Protein AF-A0A954N1U7-F1 (afdb_monomer)

Radius of gyration: 34.64 Å; Cα contacts (8 Å, |Δi|>4): 583; chains: 1; bounding box: 92×88×77 Å

Mean predicted aligned error: 16.86 Å

Sequence (472 aa):
MQDNFRPEGMMVILGSLFLAGLFMSSDTISRGIAFNILRLPRQFFEPVPPTKTKQAAPVKLNPIVFTTDTAEAPPPPPAPKPAKKKISFFSVGFRAEPDETDDLESEAVAVTETFHADSPVEYAPRPVRINPPRTSRPSPQPVDDDSDDDYGDDYEERPLPTPDLLDEAEEFPYELLAEKAKVAAATLERTFKEFGLNIRVVEIDTGPVITQFELELEAGLRLSKVSALADDLAIALRVPSVRVVAPIPGKNTVGVEVPNDKQVMVRLRELIESCGEDAASKRIPIFLGKDVTGRPLVVDLTKMPHLLIAGRTGTGKSVCLNTLILSILMTRTPEQVKMLMVDPKMVELSPYTKIPHLMNPVITDMKKAEAVLAWAVDKMEERYDLLAQVGVRHLDSYNKLGKDKVLDKLGIDPDSEEAEGVPERMPYIVIIADEMADLMMTAGKDVEQHIIRLAQKSRAVGIHLILATQKP

Foldseek 3Di:
DPPPDDVVVVCVVVVVVVLVVLCPDPDPVSVVVSVVVVPPDPPPDDDDDDDDDDDDDDDDDDDDDDDDDDDDDDDDDDDDDDDDDDDDDDDDDDDDDDDDDDDDDDDDDDDDDDDDPDDPPPDDDDDAAEDEQPLADDPDDPPPDPDPDDDDPPDDDPDFDDLVVWDDFDDDPRVVQVVLVVVLQVLVQVQCVVVVWHKHFRYWAAAQWKIKTKIDGDPPDDPVVVQVCFVVSCVSSVHPTKDWAPPDPPDNIIIIITTDPHHTDFILSSLCVNCVVVLQPALQWAFQTADNNRYTDIDHCLVVQEAEAEAAPPPCSLVSLVRSVVSCSNHHDLQAEAEAAEDLPCPRCVVVQPPSRYPDGHHNDLVVVLVVLVVLLVVLVVLVVLCVQLVHQALVVQLVCFLVSSCVSNVHDCPDPVSVVDDRHDHAYEYEYAAVVVSCVPVNPSSVVSCVSCVVRRSRSRYGYYHYHNPD

pLDDT: mean 76.94, std 24.03, range [23.88, 98.5]

Nearest PDB structures (foldseek):
  2iuu-assembly1_D  TM=8.848E-01  e=2.790E-33  Pseudomonas aeruginosa
  2ius-assembly2_B  TM=9.150E-01  e=4.823E-32  Escherichia coli
  2ius-assembly4_D  TM=9.158E-01  e=3.822E-32  Escherichia coli
  6t8o-assembly1_C  TM=9.345E-01  e=1.223E-31  Pseudomonas aeruginosa PAO1
  6t8o-assembly1_F  TM=9.393E-01  e=2.458E-31  Pseudomonas aeruginosa PAO1

Structure (mmCIF, N/CA/C/O backbone):
data_AF-A0A954N1U7-F1
#
_entry.id   AF-A0A954N1U7-F1
#
loop_
_atom_site.group_PDB
_atom_site.id
_atom_site.type_symbol
_atom_site.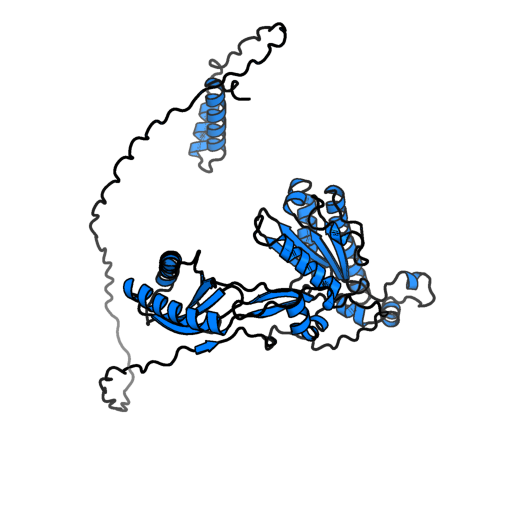label_atom_id
_atom_site.label_alt_id
_atom_site.label_comp_id
_atom_site.label_asym_id
_atom_site.label_entity_id
_atom_site.label_seq_id
_atom_site.pdbx_PDB_ins_code
_atom_site.Cartn_x
_atom_site.Cartn_y
_atom_site.Cartn_z
_atom_site.occupancy
_atom_site.B_iso_or_equiv
_atom_site.auth_seq_id
_atom_site.auth_comp_id
_atom_site.auth_asym_id
_atom_site.auth_atom_id
_atom_site.pdbx_PDB_model_num
ATOM 1 N N . MET A 1 1 ? 7.327 43.447 13.828 1.00 42.78 1 MET A N 1
ATOM 2 C CA . MET A 1 1 ? 6.793 43.596 12.453 1.00 42.78 1 MET A CA 1
ATOM 3 C C . MET A 1 1 ? 5.282 43.878 12.505 1.00 42.78 1 MET A C 1
ATOM 5 O O . MET A 1 1 ? 4.526 43.252 11.780 1.00 42.78 1 MET A O 1
ATOM 9 N N . GLN A 1 2 ? 4.830 44.785 13.387 1.00 40.09 2 GLN A N 1
ATOM 10 C CA . GLN A 1 2 ? 3.398 44.987 13.683 1.00 40.09 2 GLN A CA 1
ATOM 11 C C . GLN A 1 2 ? 2.927 46.456 13.657 1.00 40.09 2 GLN A C 1
ATOM 13 O O . GLN A 1 2 ? 1.744 46.692 13.850 1.00 40.09 2 GLN A O 1
ATOM 18 N N . ASP A 1 3 ? 3.781 47.427 13.304 1.00 44.53 3 ASP A N 1
ATOM 19 C CA . ASP A 1 3 ? 3.426 48.862 13.376 1.00 44.53 3 ASP A CA 1
ATOM 20 C C . ASP A 1 3 ? 3.103 49.543 12.030 1.00 44.53 3 ASP A C 1
ATOM 22 O O . ASP A 1 3 ? 3.052 50.767 11.955 1.00 44.53 3 ASP A O 1
ATOM 26 N N . ASN A 1 4 ? 2.858 48.793 10.947 1.00 47.88 4 ASN A N 1
ATOM 27 C CA . ASN A 1 4 ? 2.698 49.390 9.606 1.00 47.88 4 ASN A CA 1
ATOM 28 C C . ASN A 1 4 ? 1.291 49.347 8.985 1.00 47.88 4 ASN A C 1
ATOM 30 O O . ASN A 1 4 ? 1.139 49.771 7.841 1.00 47.88 4 ASN A O 1
ATOM 34 N N . PHE A 1 5 ? 0.246 48.916 9.694 1.00 53.59 5 PHE A N 1
ATOM 35 C CA . PHE A 1 5 ? -1.113 48.944 9.137 1.00 53.59 5 PHE A CA 1
ATOM 36 C C . PHE A 1 5 ? -1.902 50.157 9.626 1.00 53.59 5 PHE A C 1
ATOM 38 O O . PHE A 1 5 ? -2.632 50.107 10.612 1.00 53.59 5 PHE A O 1
ATOM 45 N N . ARG A 1 6 ? -1.763 51.274 8.901 1.00 69.44 6 ARG A N 1
ATOM 46 C CA . ARG A 1 6 ? -2.675 52.413 9.052 1.00 69.44 6 ARG A CA 1
ATOM 47 C C . ARG A 1 6 ? -4.091 51.998 8.611 1.00 69.44 6 ARG A C 1
ATOM 49 O O . ARG A 1 6 ? -4.214 51.298 7.603 1.00 69.44 6 ARG A O 1
ATOM 56 N N . PRO A 1 7 ? -5.156 52.446 9.302 1.00 66.56 7 PRO A N 1
ATOM 57 C CA . PRO A 1 7 ? -6.547 52.076 8.998 1.00 66.56 7 PRO A CA 1
ATOM 58 C C . PRO A 1 7 ? -6.963 52.409 7.554 1.00 66.56 7 PRO A C 1
ATOM 60 O O . PRO A 1 7 ? -7.779 51.711 6.957 1.00 66.56 7 PRO A O 1
ATOM 63 N N . GLU A 1 8 ? -6.327 53.417 6.959 1.00 64.19 8 GLU A N 1
ATOM 64 C CA . GLU A 1 8 ? -6.476 53.802 5.552 1.00 64.19 8 GLU A CA 1
ATOM 65 C C . GLU A 1 8 ? -6.072 52.669 4.589 1.00 64.19 8 GLU A C 1
ATOM 67 O O . GLU A 1 8 ? -6.782 52.392 3.626 1.00 64.19 8 GLU A O 1
ATOM 72 N N . GLY A 1 9 ? -4.982 51.947 4.876 1.00 61.75 9 GLY A N 1
ATOM 73 C CA . GLY A 1 9 ? -4.531 50.818 4.055 1.00 61.75 9 GLY A CA 1
ATOM 74 C C . GLY A 1 9 ? -5.469 49.613 4.143 1.00 61.75 9 GLY A C 1
ATOM 75 O O . GLY A 1 9 ? -5.695 48.925 3.149 1.00 61.75 9 GLY A O 1
ATOM 76 N N . MET A 1 10 ? -6.084 49.395 5.310 1.00 71.12 10 MET A N 1
ATOM 77 C CA . MET A 1 10 ? -7.053 48.313 5.502 1.00 71.12 10 MET A CA 1
ATOM 78 C C . MET A 1 10 ? -8.354 48.574 4.731 1.00 71.12 10 MET A C 1
ATOM 80 O O . MET A 1 10 ? -8.897 47.653 4.123 1.00 71.12 10 MET A O 1
ATOM 84 N N . MET A 1 11 ? -8.807 49.831 4.674 1.00 67.88 11 MET A N 1
ATOM 85 C CA . MET A 1 11 ? -9.957 50.241 3.857 1.00 67.88 11 MET A CA 1
ATOM 86 C C . MET A 1 11 ? -9.713 50.026 2.357 1.00 67.88 11 MET A C 1
ATOM 88 O O . MET A 1 11 ? -10.606 49.561 1.652 1.00 67.88 11 MET A O 1
ATOM 92 N N . VAL A 1 12 ? -8.499 50.297 1.865 1.00 72.19 12 VAL A N 1
ATOM 93 C CA . VAL A 1 12 ? -8.142 50.076 0.450 1.00 72.19 12 VAL A CA 1
ATOM 94 C C . VAL A 1 12 ? -8.098 48.583 0.105 1.00 72.19 12 VAL A C 1
ATOM 96 O O . VAL A 1 12 ? -8.568 48.174 -0.959 1.00 72.19 12 VAL A O 1
ATOM 99 N N . ILE A 1 13 ? -7.587 47.743 1.008 1.00 71.44 13 ILE A N 1
ATOM 100 C CA . ILE A 1 13 ? -7.529 46.290 0.791 1.00 71.44 13 ILE A CA 1
ATOM 101 C C . ILE A 1 13 ? -8.932 45.675 0.846 1.00 71.44 13 ILE A C 1
ATOM 103 O O . ILE A 1 13 ? -9.307 44.923 -0.050 1.00 71.44 13 ILE A O 1
ATOM 107 N N . LEU A 1 14 ? -9.750 46.041 1.837 1.00 74.62 14 LEU A N 1
ATOM 108 C CA . LEU A 1 14 ? -11.131 45.558 1.931 1.00 74.62 14 LEU A CA 1
ATOM 109 C C . LEU A 1 14 ? -11.986 46.048 0.756 1.00 74.62 14 LEU A C 1
ATOM 111 O O . LEU A 1 14 ? -12.755 45.273 0.193 1.00 74.62 14 LEU A O 1
ATOM 115 N N . GLY A 1 15 ? -11.803 47.302 0.332 1.00 80.81 15 GLY A N 1
ATOM 116 C CA . GLY A 1 15 ? -12.479 47.857 -0.839 1.00 80.81 15 GLY A CA 1
ATOM 117 C C . GLY A 1 15 ? -12.090 47.152 -2.139 1.00 80.81 15 GLY A C 1
ATOM 118 O O . GLY A 1 15 ? -12.961 46.841 -2.950 1.00 80.81 15 GLY A O 1
ATOM 119 N N . SER A 1 16 ? -10.803 46.844 -2.329 1.00 74.00 16 SER A N 1
ATOM 120 C CA . SER A 1 16 ? -10.332 46.145 -3.534 1.00 74.00 16 SER A CA 1
ATOM 121 C C . SER A 1 16 ? -10.789 44.682 -3.581 1.00 74.00 16 SER A C 1
ATOM 123 O O . SER A 1 16 ? -11.225 44.224 -4.638 1.00 74.00 16 SER A O 1
ATOM 125 N N . LEU A 1 17 ? -10.812 43.979 -2.442 1.00 74.75 17 LEU A N 1
ATOM 126 C CA . LEU A 1 17 ? -11.372 42.625 -2.340 1.00 74.75 17 LEU A CA 1
ATOM 127 C C . LEU A 1 17 ? -12.887 42.595 -2.589 1.00 74.75 17 LEU A C 1
ATOM 129 O O . LEU A 1 17 ? -13.377 41.711 -3.291 1.00 74.75 17 LEU A O 1
ATOM 133 N N . PHE A 1 18 ? -13.630 43.580 -2.078 1.00 77.25 18 PHE A N 1
ATOM 134 C CA . PHE A 1 18 ? -15.071 43.691 -2.320 1.00 77.25 18 PHE A CA 1
ATOM 135 C C . PHE A 1 18 ? -15.389 43.951 -3.801 1.00 77.25 18 PHE A C 1
ATOM 137 O O . PHE A 1 18 ? -16.282 43.319 -4.369 1.00 77.25 18 PHE A O 1
ATOM 144 N N . LEU A 1 19 ? -14.622 44.830 -4.458 1.00 74.25 19 LEU A N 1
ATOM 145 C CA . LEU A 1 19 ? -14.791 45.116 -5.885 1.00 74.25 19 LEU A CA 1
ATOM 146 C C . LEU A 1 19 ? -14.440 43.903 -6.763 1.00 74.25 19 LEU A C 1
ATOM 148 O O . LEU A 1 19 ? -15.140 43.628 -7.739 1.00 74.25 19 LEU A O 1
ATOM 152 N N . ALA A 1 20 ? -13.392 43.156 -6.397 1.00 73.62 20 ALA A N 1
ATOM 153 C CA . ALA A 1 20 ? -13.026 41.906 -7.060 1.00 73.62 20 ALA A CA 1
ATOM 154 C C . ALA A 1 20 ? -14.134 40.849 -6.914 1.00 73.62 20 ALA A C 1
ATOM 156 O O . ALA A 1 20 ? -14.509 40.215 -7.900 1.00 73.62 20 ALA A O 1
ATOM 157 N N . GLY A 1 21 ? -14.733 40.729 -5.723 1.00 72.81 21 GLY A N 1
ATOM 158 C CA . GLY A 1 21 ? -15.881 39.852 -5.479 1.00 72.81 21 GLY A CA 1
ATOM 159 C C . GLY A 1 21 ? -17.100 40.200 -6.341 1.00 72.81 21 GLY A C 1
ATOM 160 O O . GLY A 1 21 ? -17.715 39.313 -6.929 1.00 72.81 21 GLY A O 1
ATOM 161 N N . LEU A 1 22 ? -17.410 41.491 -6.503 1.00 73.56 22 LEU A N 1
ATOM 162 C CA . LEU A 1 22 ? -18.495 41.944 -7.383 1.00 73.56 22 LEU A CA 1
ATOM 163 C C . LEU A 1 22 ? -18.235 41.639 -8.868 1.00 73.56 22 LEU A C 1
ATOM 165 O O . LEU A 1 22 ? -19.181 41.347 -9.599 1.00 73.56 22 LEU A O 1
ATOM 169 N N . PHE A 1 23 ? -16.975 41.668 -9.314 1.00 68.62 23 PHE A N 1
ATOM 170 C CA . PHE A 1 23 ? -16.592 41.306 -10.685 1.00 68.62 23 PHE A CA 1
ATOM 171 C C . PHE A 1 23 ? -16.672 39.796 -10.951 1.00 68.62 23 PHE A C 1
ATOM 173 O O . PHE A 1 23 ? -17.050 39.376 -12.052 1.00 68.62 23 PHE A O 1
ATOM 180 N N . MET A 1 24 ? -16.325 38.989 -9.944 1.00 68.50 24 MET A N 1
ATOM 181 C CA . MET A 1 24 ? -16.361 37.526 -10.022 1.00 68.50 24 MET A CA 1
ATOM 182 C C . MET A 1 24 ? -17.758 36.934 -9.786 1.00 68.50 24 MET A C 1
ATOM 184 O O . MET A 1 24 ? -17.971 35.768 -10.110 1.00 68.50 24 MET A O 1
ATOM 188 N N . SER A 1 25 ? -18.718 37.721 -9.291 1.00 73.06 25 SER A N 1
ATOM 189 C CA . SER A 1 25 ? -20.122 37.306 -9.189 1.00 73.06 25 SER A CA 1
ATOM 190 C C . SER A 1 25 ? -20.699 36.965 -10.572 1.00 73.06 25 SER A C 1
ATOM 192 O O . SER A 1 25 ? -20.502 37.700 -11.546 1.00 73.06 25 SER A O 1
ATOM 194 N N . SER A 1 26 ? -21.409 35.836 -10.659 1.00 58.81 26 SER A N 1
ATOM 195 C CA . SER A 1 26 ? -22.050 35.340 -11.885 1.00 58.81 26 SER A CA 1
ATOM 196 C C . SER A 1 26 ? -23.304 36.128 -12.272 1.00 58.81 26 SER A C 1
ATOM 198 O O . SER A 1 26 ? -23.798 35.979 -13.389 1.00 58.81 26 SER A O 1
ATOM 200 N N . ASP A 1 27 ? -23.799 36.980 -11.373 1.00 74.56 27 ASP A N 1
ATOM 201 C CA . ASP A 1 27 ? -25.040 37.719 -11.552 1.00 74.56 27 ASP A CA 1
ATOM 202 C C . ASP A 1 27 ? -24.815 39.054 -12.291 1.00 74.56 27 ASP A C 1
ATOM 204 O O . ASP A 1 27 ? -23.957 39.874 -11.938 1.00 74.56 27 ASP A O 1
ATOM 208 N N . THR A 1 28 ? -25.605 39.297 -13.339 1.00 64.69 28 THR A N 1
ATOM 209 C CA . THR A 1 28 ? -25.502 40.474 -14.224 1.00 64.69 28 THR A CA 1
ATOM 210 C C . THR A 1 28 ? -25.673 41.806 -13.490 1.00 64.69 28 THR A C 1
ATOM 212 O O . THR A 1 28 ? -25.085 42.814 -13.890 1.00 64.69 28 THR A O 1
ATOM 215 N N . ILE A 1 29 ? -26.423 41.813 -12.386 1.00 70.44 29 ILE A N 1
ATOM 216 C CA . ILE A 1 29 ? -26.680 43.012 -11.578 1.00 70.44 29 ILE A CA 1
ATOM 217 C C . ILE A 1 29 ? -25.410 43.444 -10.826 1.00 70.44 29 ILE A C 1
ATOM 219 O O . ILE A 1 29 ? -25.063 44.627 -10.820 1.00 70.44 29 ILE A O 1
ATOM 223 N N . SER A 1 30 ? -24.666 42.493 -10.250 1.00 69.31 30 SER A N 1
ATOM 224 C CA . SER A 1 30 ? -23.430 42.762 -9.500 1.00 69.31 30 SER A CA 1
ATOM 225 C C . SER A 1 30 ? -22.343 43.384 -10.383 1.00 69.31 30 SER A C 1
ATOM 227 O O . SER A 1 30 ? -21.678 44.340 -9.977 1.00 69.31 30 SER A O 1
ATOM 229 N N . ARG A 1 31 ? -22.220 42.908 -11.629 1.00 65.75 31 ARG A N 1
ATOM 230 C CA . ARG A 1 31 ? -21.286 43.464 -12.622 1.00 65.75 31 ARG A CA 1
ATOM 231 C C . ARG A 1 31 ? -21.663 44.881 -13.054 1.00 65.75 31 ARG A C 1
ATOM 233 O O . ARG A 1 31 ? -20.780 45.721 -13.224 1.00 65.75 31 ARG A O 1
ATOM 240 N N . GLY A 1 32 ? -22.961 45.174 -13.169 1.00 68.56 32 GLY A N 1
ATOM 241 C CA . GLY A 1 32 ? -23.455 46.524 -13.456 1.00 68.56 32 GLY A CA 1
ATOM 242 C C . GLY A 1 32 ? -23.098 47.536 -12.360 1.00 68.56 32 GLY A C 1
ATOM 243 O O . GLY A 1 32 ? -22.687 48.658 -12.658 1.00 68.56 32 GLY A O 1
ATOM 244 N N . ILE A 1 33 ? -23.175 47.126 -11.090 1.00 70.75 33 ILE A N 1
ATOM 245 C CA . ILE A 1 33 ? -22.781 47.961 -9.944 1.00 70.75 33 ILE A CA 1
ATOM 246 C C . ILE A 1 33 ? -21.270 48.231 -9.962 1.00 70.75 33 ILE A C 1
ATOM 248 O O . ILE A 1 33 ? -20.855 49.382 -9.814 1.00 70.75 33 ILE A O 1
ATOM 252 N N . ALA A 1 34 ? -20.447 47.209 -10.220 1.00 67.56 34 ALA A N 1
ATOM 253 C CA . ALA A 1 34 ? -18.994 47.365 -10.315 1.00 67.56 34 ALA A CA 1
ATOM 254 C C . ALA A 1 34 ? -18.580 48.366 -11.413 1.00 67.56 34 ALA A C 1
ATOM 256 O O . ALA A 1 34 ? -17.700 49.202 -11.199 1.00 67.56 34 ALA A O 1
ATOM 257 N N . PHE A 1 35 ? -19.258 48.338 -12.565 1.00 68.38 35 PHE A N 1
ATOM 258 C CA . PHE A 1 35 ? -18.975 49.244 -13.682 1.00 68.38 35 PHE A CA 1
ATOM 259 C C . PHE A 1 35 ? -19.352 50.705 -13.385 1.00 68.38 35 PHE A C 1
ATOM 261 O O . PHE A 1 35 ? -18.657 51.626 -13.816 1.00 68.38 35 PHE A O 1
ATOM 268 N N . ASN A 1 36 ? -20.425 50.929 -12.619 1.00 66.50 36 ASN A N 1
ATOM 269 C CA . ASN A 1 36 ? -20.844 52.270 -12.207 1.00 66.50 36 ASN A CA 1
ATOM 270 C C . ASN A 1 36 ? -19.916 52.878 -11.145 1.00 66.50 36 ASN A C 1
ATOM 272 O O . ASN A 1 36 ? -19.641 54.075 -11.203 1.00 66.50 36 ASN A O 1
ATOM 276 N N . ILE A 1 37 ? -19.374 52.066 -10.230 1.00 68.00 37 ILE A N 1
ATOM 277 C CA . ILE A 1 37 ? -18.396 52.527 -9.228 1.00 68.00 37 ILE A CA 1
ATOM 278 C C . ILE A 1 37 ? -17.095 52.983 -9.908 1.00 68.00 37 ILE A C 1
ATOM 280 O O . ILE A 1 37 ? -16.531 54.008 -9.531 1.00 68.00 37 ILE A O 1
ATOM 28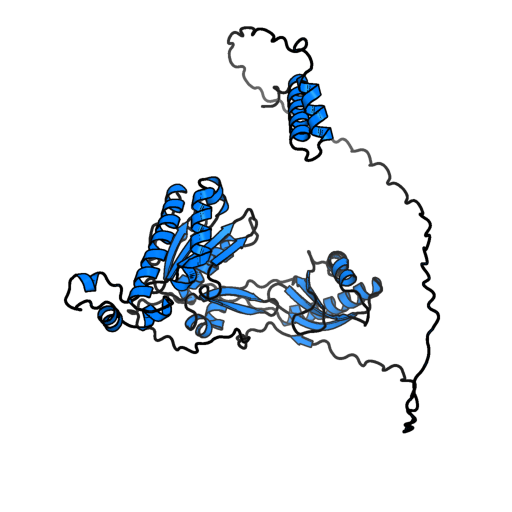4 N N . LEU A 1 38 ? -16.656 52.287 -10.964 1.00 63.94 38 LEU A N 1
ATOM 285 C CA . LEU A 1 38 ? -15.448 52.652 -11.716 1.00 63.94 38 LEU A CA 1
ATOM 286 C C . LEU A 1 38 ? -15.591 53.946 -12.541 1.00 63.94 38 LEU A C 1
ATOM 288 O O . LEU A 1 38 ? -14.591 54.506 -12.988 1.00 63.94 38 LEU A O 1
ATOM 292 N N . ARG A 1 39 ? -16.828 54.409 -12.770 1.00 60.25 39 ARG A N 1
ATOM 293 C CA . ARG A 1 39 ? -17.149 55.605 -13.565 1.00 60.25 39 ARG A CA 1
ATOM 294 C C . ARG A 1 39 ? -17.226 56.895 -12.747 1.00 60.25 39 ARG A C 1
ATOM 296 O O . ARG A 1 39 ? -17.443 57.957 -13.332 1.00 60.25 39 ARG A O 1
ATOM 303 N N . LEU A 1 40 ? -17.049 56.829 -11.427 1.00 53.34 40 LEU A N 1
ATOM 304 C CA . LEU A 1 40 ? -17.015 58.019 -10.580 1.00 53.34 40 LEU A CA 1
ATOM 305 C C . LEU A 1 40 ? -15.753 58.862 -10.877 1.00 53.34 40 LEU A C 1
ATOM 307 O O . LEU A 1 40 ? -14.659 58.310 -11.021 1.00 53.34 40 LEU A O 1
ATOM 311 N N . PRO A 1 41 ? -15.871 60.197 -11.001 1.00 44.69 41 PRO A N 1
ATOM 312 C CA . PRO A 1 41 ? -14.756 61.060 -11.384 1.00 44.69 41 PRO A CA 1
ATOM 313 C C . PRO A 1 41 ? -13.629 61.068 -10.334 1.00 44.69 41 PRO A C 1
ATOM 315 O O . PRO A 1 41 ? -13.873 61.090 -9.131 1.00 44.69 41 PRO A O 1
ATOM 318 N N . ARG A 1 42 ? -12.377 61.101 -10.819 1.00 47.59 42 ARG A N 1
ATOM 319 C CA . ARG A 1 42 ? -11.085 60.976 -10.098 1.00 47.59 42 ARG A CA 1
ATOM 320 C C . ARG A 1 42 ? -10.755 62.055 -9.040 1.00 47.59 42 ARG A C 1
ATOM 322 O O . ARG A 1 42 ? -9.595 62.219 -8.687 1.00 47.59 42 ARG A O 1
ATOM 329 N N . GLN A 1 43 ? -11.729 62.778 -8.500 1.00 46.75 43 GLN A N 1
ATOM 330 C CA . GLN A 1 43 ? -11.484 63.900 -7.579 1.00 46.75 43 GLN A CA 1
ATOM 331 C C . GLN A 1 43 ? -11.170 63.486 -6.123 1.00 46.75 43 GLN A C 1
ATOM 333 O O . GLN A 1 43 ? -10.939 64.351 -5.290 1.00 46.75 43 GLN A O 1
ATOM 338 N N . PHE A 1 44 ? -11.123 62.185 -5.808 1.00 45.75 44 PHE A N 1
ATOM 339 C CA . PHE A 1 44 ? -10.888 61.671 -4.446 1.00 45.75 44 PHE A CA 1
ATOM 340 C C . PHE A 1 44 ? -9.513 61.016 -4.219 1.00 45.75 44 PHE A C 1
ATOM 342 O O . PHE A 1 44 ? -9.258 60.507 -3.131 1.00 45.75 44 PHE A O 1
ATOM 349 N N . PHE A 1 45 ? -8.619 61.021 -5.212 1.00 46.22 45 PHE A N 1
ATOM 350 C CA . PHE A 1 45 ? -7.297 60.396 -5.098 1.00 46.22 45 PHE A CA 1
ATOM 351 C C . PHE A 1 45 ? -6.194 61.354 -5.562 1.00 46.22 45 PHE A C 1
ATOM 353 O O . PHE A 1 45 ? -5.702 61.246 -6.684 1.00 46.22 45 PHE A O 1
ATOM 360 N N . GLU A 1 46 ? -5.787 62.283 -4.696 1.00 36.72 46 GLU A N 1
ATOM 361 C CA . GLU A 1 46 ? -4.510 62.994 -4.849 1.00 36.72 46 GLU A CA 1
ATOM 362 C C . GLU A 1 46 ? -3.420 62.332 -3.980 1.00 36.72 46 GLU A C 1
ATOM 364 O O . GLU A 1 46 ? -3.674 62.019 -2.814 1.00 36.72 46 GLU A O 1
ATOM 369 N N . PRO A 1 47 ? -2.205 62.094 -4.510 1.00 39.44 47 PRO A N 1
ATOM 370 C CA . PRO A 1 47 ? -1.104 61.510 -3.748 1.00 39.44 47 PRO A CA 1
ATOM 371 C C . PRO A 1 47 ? -0.333 62.561 -2.925 1.00 39.44 47 PRO A C 1
ATOM 373 O O . PRO A 1 47 ? 0.062 63.609 -3.432 1.00 39.44 47 PRO A O 1
ATOM 376 N N . VAL A 1 48 ? -0.050 62.242 -1.657 1.00 42.56 48 VAL A N 1
ATOM 377 C CA . VAL A 1 48 ? 0.812 63.030 -0.753 1.00 42.56 48 VAL A CA 1
ATOM 378 C C . VAL A 1 48 ? 2.297 62.853 -1.140 1.00 42.56 48 VAL A C 1
ATOM 380 O O . VAL A 1 48 ? 2.722 61.714 -1.353 1.00 42.56 48 VAL A O 1
ATOM 383 N N . PRO A 1 49 ? 3.123 63.919 -1.218 1.00 40.91 49 PRO A N 1
ATOM 384 C CA . PRO A 1 49 ? 4.539 63.801 -1.581 1.00 40.91 49 PRO A CA 1
ATOM 385 C C . PRO A 1 49 ? 5.414 63.252 -0.431 1.00 40.91 49 PRO A C 1
ATOM 387 O O . PRO A 1 49 ? 5.104 63.470 0.743 1.00 40.91 49 PRO A O 1
ATOM 390 N N . PRO A 1 50 ? 6.540 62.570 -0.731 1.00 37.47 50 PRO A N 1
ATOM 391 C CA . PRO A 1 50 ? 7.346 61.888 0.280 1.00 37.47 50 PRO A CA 1
ATOM 392 C C . PRO A 1 50 ? 8.267 62.840 1.064 1.00 37.47 50 PRO A C 1
ATOM 394 O O . PRO A 1 50 ? 9.066 63.586 0.493 1.00 37.47 50 PRO A O 1
ATOM 397 N N . THR A 1 51 ? 8.218 62.759 2.394 1.00 32.97 51 THR A N 1
ATOM 398 C CA . THR A 1 51 ? 9.153 63.409 3.324 1.00 32.97 51 THR A CA 1
ATOM 399 C C . THR A 1 51 ? 10.422 62.571 3.517 1.00 32.97 51 THR A C 1
ATOM 401 O O . THR A 1 51 ? 10.371 61.374 3.786 1.00 32.97 51 THR A O 1
ATOM 404 N N . LYS A 1 52 ? 11.589 63.218 3.393 1.00 35.41 52 LYS A N 1
ATOM 405 C CA . LYS A 1 52 ? 12.921 62.631 3.629 1.00 35.41 52 LYS A CA 1
ATOM 406 C C . LYS A 1 52 ? 13.155 62.397 5.127 1.00 35.41 52 LYS A C 1
ATOM 408 O O . LYS A 1 52 ? 13.113 63.356 5.895 1.00 35.41 52 LYS A O 1
ATOM 413 N N . THR A 1 53 ? 13.512 61.180 5.533 1.00 34.44 53 THR A N 1
ATOM 414 C CA . THR A 1 53 ? 13.968 60.874 6.901 1.00 34.44 53 THR A CA 1
ATOM 415 C C . THR A 1 53 ? 15.467 60.573 6.944 1.00 34.44 53 THR A C 1
ATOM 417 O O . THR A 1 53 ? 15.993 59.761 6.187 1.00 34.44 53 THR A O 1
ATOM 420 N N . LYS A 1 54 ? 16.156 61.296 7.836 1.00 32.50 54 LYS A N 1
ATOM 421 C CA . LYS A 1 54 ? 17.580 61.173 8.175 1.00 32.50 54 LYS A CA 1
ATOM 422 C C . LYS A 1 54 ? 17.831 59.941 9.060 1.00 32.50 54 LYS A C 1
ATOM 424 O O . LYS A 1 54 ? 16.984 59.579 9.869 1.00 32.50 54 LYS A O 1
ATOM 429 N N . GLN A 1 55 ? 19.024 59.361 8.927 1.00 36.44 55 GLN A N 1
ATOM 430 C CA . GLN A 1 55 ? 19.580 58.301 9.778 1.00 36.44 55 GLN A CA 1
ATOM 431 C C . GLN A 1 55 ? 19.783 58.755 11.237 1.00 36.44 55 GLN A C 1
ATOM 433 O O . GLN A 1 55 ? 20.229 59.880 11.464 1.00 36.44 55 GLN A O 1
ATOM 438 N N . ALA A 1 56 ? 19.561 57.850 12.201 1.00 32.50 56 ALA A N 1
ATOM 439 C CA . ALA A 1 56 ? 20.152 57.899 13.543 1.00 32.50 56 ALA A CA 1
ATOM 440 C C . ALA A 1 56 ? 20.264 56.492 14.185 1.00 32.50 56 ALA A C 1
ATOM 442 O O . ALA A 1 56 ? 19.519 55.581 13.840 1.00 32.50 56 ALA A O 1
ATOM 443 N N . ALA A 1 57 ? 21.254 56.366 15.074 1.00 32.38 57 ALA A N 1
ATOM 444 C CA . ALA A 1 57 ? 21.986 55.193 15.579 1.00 32.38 57 ALA A CA 1
ATOM 445 C C . ALA A 1 57 ? 21.249 54.290 16.621 1.00 32.38 57 ALA A C 1
ATOM 447 O O . ALA A 1 57 ? 20.145 54.634 17.040 1.00 32.38 57 ALA A O 1
ATOM 448 N N . PRO A 1 58 ? 21.833 53.145 17.067 1.00 36.47 58 PRO A N 1
ATOM 449 C CA . PRO A 1 58 ? 21.127 52.126 17.848 1.00 36.47 58 PRO A CA 1
ATOM 450 C C . PRO A 1 58 ? 21.150 52.404 19.362 1.00 36.47 58 PRO A C 1
ATOM 452 O O . PRO A 1 58 ? 22.149 52.878 19.904 1.00 36.47 58 PRO A O 1
ATOM 455 N N . VAL A 1 59 ? 20.064 52.050 20.059 1.00 35.12 59 VAL A N 1
ATOM 456 C CA . VAL A 1 59 ? 19.923 52.184 21.522 1.00 35.12 59 VAL A CA 1
ATOM 457 C C . VAL A 1 59 ? 19.880 50.804 22.193 1.00 35.12 59 VAL A C 1
ATOM 459 O O . VAL A 1 59 ? 19.254 49.871 21.695 1.00 35.12 59 VAL A O 1
ATOM 462 N N . LYS A 1 60 ? 20.595 50.702 23.321 1.00 30.56 60 LYS A N 1
ATOM 463 C CA . LYS A 1 60 ? 20.810 49.526 24.180 1.00 30.56 60 LYS A CA 1
ATOM 464 C C . LYS A 1 60 ? 19.544 49.081 24.932 1.00 30.56 60 LYS A C 1
ATOM 466 O O . LYS A 1 60 ? 18.747 49.914 25.351 1.00 30.56 60 LYS A O 1
ATOM 471 N N . LEU A 1 61 ? 19.439 47.773 25.178 1.00 32.09 61 LEU A N 1
ATOM 472 C CA . LEU A 1 61 ? 18.446 47.120 26.041 1.00 32.09 61 LEU A CA 1
ATOM 473 C C . LEU A 1 61 ? 18.903 47.097 27.510 1.00 32.09 61 LEU A C 1
ATOM 475 O O . LEU A 1 61 ? 20.044 46.730 27.784 1.00 32.09 61 LEU A O 1
ATOM 479 N N . ASN A 1 62 ? 17.984 47.393 28.434 1.00 29.53 62 ASN A N 1
ATOM 480 C CA . ASN A 1 62 ? 18.058 47.005 29.849 1.00 29.53 62 ASN A CA 1
ATOM 481 C C . ASN A 1 62 ? 16.899 46.039 30.163 1.00 29.53 62 ASN A C 1
ATOM 483 O O . ASN A 1 62 ? 15.805 46.237 29.628 1.00 29.53 62 ASN A O 1
ATOM 487 N N . PRO A 1 63 ? 17.093 45.028 31.030 1.00 35.19 63 PRO A N 1
ATOM 488 C CA . PRO A 1 63 ? 16.033 44.105 31.416 1.00 35.19 63 PRO A CA 1
ATOM 489 C C . PRO A 1 63 ? 15.196 44.685 32.563 1.00 35.19 63 PRO A C 1
ATOM 491 O O . PRO A 1 63 ? 15.738 45.254 33.511 1.00 35.19 63 PRO A O 1
ATOM 494 N N . ILE A 1 64 ? 13.876 44.510 32.494 1.00 32.31 64 ILE A N 1
ATOM 495 C CA . ILE A 1 64 ? 12.953 44.814 33.592 1.00 32.31 64 ILE A CA 1
ATOM 496 C C . ILE A 1 64 ? 12.268 43.511 34.011 1.00 32.31 64 ILE A C 1
ATOM 498 O O . ILE A 1 64 ? 11.632 42.835 33.206 1.00 32.31 64 ILE A O 1
ATOM 502 N N . VAL A 1 65 ? 12.446 43.181 35.288 1.00 33.34 65 VAL A N 1
ATOM 503 C CA . VAL A 1 65 ? 11.752 42.145 36.059 1.00 33.34 65 VAL A CA 1
ATOM 504 C C . VAL A 1 65 ? 10.352 42.651 36.399 1.00 33.34 65 VAL A C 1
ATOM 506 O O . VAL A 1 65 ? 10.246 43.785 36.856 1.00 33.34 65 VAL A O 1
ATOM 509 N N . PHE A 1 66 ? 9.312 41.820 36.278 1.00 30.41 66 PHE A N 1
ATOM 510 C CA . PHE A 1 66 ? 8.080 42.025 37.045 1.00 30.41 66 PHE A CA 1
ATOM 511 C C . PHE A 1 66 ? 7.472 40.723 37.563 1.00 30.41 66 PHE A C 1
ATOM 513 O O . PHE A 1 66 ? 7.488 39.673 36.924 1.00 30.41 66 PHE A O 1
ATOM 520 N N . THR A 1 67 ? 7.000 40.879 38.791 1.00 30.11 67 THR A N 1
ATOM 521 C CA . THR A 1 67 ? 6.396 39.965 39.748 1.00 30.11 67 THR A CA 1
ATOM 522 C C . THR A 1 67 ? 4.966 39.565 39.387 1.00 30.11 67 THR A C 1
ATOM 524 O O . THR A 1 67 ? 4.302 40.196 38.571 1.00 30.11 67 THR A O 1
ATOM 527 N N . THR A 1 68 ? 4.513 38.509 40.056 1.00 35.41 68 THR A N 1
ATOM 528 C CA . THR A 1 68 ? 3.163 37.940 40.088 1.00 35.41 68 THR A CA 1
ATOM 529 C C . THR A 1 68 ? 2.074 38.945 40.459 1.00 35.41 68 THR A C 1
ATOM 531 O O . THR A 1 68 ? 2.249 39.668 41.435 1.00 35.41 68 THR A O 1
ATOM 534 N N . ASP A 1 69 ? 0.924 38.873 39.784 1.00 31.28 69 ASP A N 1
ATOM 535 C CA . ASP A 1 69 ? -0.371 39.098 40.432 1.00 31.28 69 ASP A CA 1
ATOM 536 C C . ASP A 1 69 ? -1.503 38.352 39.708 1.00 31.28 69 ASP A C 1
ATOM 538 O O . ASP A 1 69 ? -1.641 38.381 38.484 1.00 31.28 69 ASP A O 1
ATOM 542 N N . THR A 1 70 ? -2.284 37.637 40.508 1.00 36.47 70 THR A N 1
ATOM 543 C CA . THR A 1 70 ? -3.509 36.910 40.169 1.00 36.47 70 THR A CA 1
ATOM 544 C C . THR A 1 70 ? -4.683 37.875 40.009 1.00 36.47 70 THR A C 1
ATOM 546 O O . THR A 1 70 ? -4.967 38.640 40.927 1.00 36.47 70 THR A O 1
ATOM 549 N N . ALA A 1 71 ? -5.419 37.781 38.899 1.00 34.66 71 ALA A N 1
ATOM 550 C CA . ALA A 1 71 ? -6.733 38.402 38.744 1.00 34.66 71 ALA A CA 1
ATOM 551 C C . ALA A 1 71 ? -7.707 37.440 38.041 1.00 34.66 71 ALA A C 1
ATOM 553 O O . ALA A 1 71 ? -7.412 36.860 36.998 1.00 34.66 71 ALA A O 1
ATOM 554 N N . GLU A 1 72 ? -8.850 37.264 38.692 1.00 33.66 72 GLU A N 1
ATOM 555 C CA . GLU A 1 72 ? -9.962 36.355 38.423 1.00 33.66 72 GLU A CA 1
ATOM 556 C C . GLU A 1 72 ? -10.785 36.792 37.191 1.00 33.66 72 GLU A C 1
ATOM 558 O O . GLU A 1 72 ? -10.997 37.984 36.961 1.00 33.66 72 GLU A O 1
ATOM 563 N N . ALA A 1 73 ? -11.239 35.831 36.377 1.00 44.97 73 ALA A N 1
ATOM 564 C CA . ALA A 1 73 ? -11.997 36.075 35.145 1.00 44.97 73 ALA A CA 1
ATOM 565 C C . ALA A 1 73 ? -13.521 36.173 35.402 1.00 44.97 73 ALA A C 1
ATOM 567 O O . ALA A 1 73 ? -14.044 35.412 36.217 1.00 44.97 73 ALA A O 1
ATOM 568 N N . PRO A 1 74 ? -14.269 37.048 34.697 1.00 44.44 74 PRO A N 1
ATOM 569 C CA . PRO A 1 74 ? -15.719 37.173 34.865 1.00 44.44 74 PRO A CA 1
ATOM 570 C C . PRO A 1 74 ? -16.505 36.051 34.143 1.00 44.44 74 PRO A C 1
ATOM 572 O O . PRO A 1 74 ? -16.036 35.529 33.127 1.00 44.44 74 PRO A O 1
ATOM 575 N N . PRO A 1 75 ? -17.713 35.682 34.624 1.00 54.25 75 PRO A N 1
ATOM 576 C CA . PRO A 1 75 ? -18.488 34.559 34.089 1.00 54.25 75 PRO A CA 1
ATOM 577 C C . PRO A 1 75 ? -19.218 34.875 32.763 1.00 54.25 75 PRO A C 1
ATOM 579 O O . PRO A 1 75 ? -19.531 36.038 32.489 1.00 54.25 75 PRO A O 1
ATOM 582 N N . PRO A 1 76 ? -19.536 33.848 31.944 1.00 53.91 76 PRO A N 1
ATOM 583 C CA . PRO A 1 76 ? -20.167 34.019 30.635 1.00 53.91 76 PRO A CA 1
ATOM 584 C C . PRO A 1 76 ? -21.692 34.268 30.708 1.00 53.91 76 PRO A C 1
ATOM 586 O O . PRO A 1 76 ? -22.346 33.860 31.671 1.00 53.91 76 PRO A O 1
ATOM 589 N N . PRO A 1 77 ? -22.288 34.909 29.679 1.00 45.56 77 PRO A N 1
ATOM 590 C CA . PRO A 1 77 ? -23.719 35.221 29.631 1.00 45.56 77 PRO A CA 1
ATOM 591 C C . PRO A 1 77 ? -24.605 34.003 29.271 1.00 45.56 77 PRO A C 1
ATOM 593 O O . PRO A 1 77 ? -24.131 33.054 28.643 1.00 45.56 77 PRO A O 1
ATOM 596 N N . PRO A 1 78 ? -25.906 34.020 29.636 1.00 46.97 78 PRO A N 1
ATOM 597 C CA . PRO A 1 78 ? -26.799 32.865 29.509 1.00 46.97 78 PRO A CA 1
ATOM 598 C C . PRO A 1 78 ? -27.356 32.642 28.088 1.00 46.97 78 PRO A C 1
ATOM 600 O O . PRO A 1 78 ? -27.607 33.583 27.336 1.00 46.97 78 PRO A O 1
ATOM 603 N N . ALA A 1 79 ? -27.606 31.369 27.757 1.00 45.25 79 ALA A N 1
ATOM 604 C CA . ALA A 1 79 ? -28.100 30.888 26.462 1.00 45.25 79 ALA A CA 1
ATOM 605 C C . ALA A 1 79 ? -29.608 31.161 26.210 1.00 45.25 79 ALA A C 1
ATOM 607 O O . ALA A 1 79 ? -30.402 31.196 27.158 1.00 45.25 79 ALA A O 1
ATOM 608 N N . PRO A 1 80 ? -30.043 31.310 24.939 1.00 37.31 80 PRO A N 1
ATOM 609 C CA . PRO A 1 80 ? -31.430 31.618 24.586 1.00 37.31 80 PRO A CA 1
ATOM 610 C C . PRO A 1 80 ? -32.358 30.386 24.622 1.00 37.31 80 PRO A C 1
ATOM 612 O O . PRO A 1 80 ? -31.978 29.277 24.254 1.00 37.31 80 PRO A O 1
ATOM 615 N N . LYS A 1 81 ? -33.616 30.596 25.041 1.00 35.00 81 LYS A N 1
ATOM 616 C CA . LYS A 1 81 ? -34.680 29.570 25.125 1.00 35.00 81 LYS A CA 1
ATOM 617 C C . LYS A 1 81 ? -35.323 29.281 23.752 1.00 35.00 81 LYS A C 1
ATOM 619 O O . LYS A 1 81 ? -35.484 30.214 22.965 1.00 35.00 81 LYS A O 1
ATOM 624 N N . PRO A 1 82 ? -35.777 28.041 23.473 1.00 34.97 82 PRO A N 1
ATOM 625 C CA . PRO A 1 82 ? -36.326 27.672 22.168 1.00 34.97 82 PRO A CA 1
ATOM 626 C C . PRO A 1 82 ? -37.787 28.118 21.979 1.00 34.97 82 PRO A C 1
ATOM 628 O O . PRO A 1 82 ? -38.635 27.965 22.861 1.00 34.97 82 PRO A O 1
ATOM 631 N N . ALA A 1 83 ? -38.087 28.637 20.786 1.00 33.84 83 ALA A N 1
ATOM 632 C CA . ALA A 1 83 ? -39.422 29.032 20.350 1.00 33.84 83 ALA A CA 1
ATOM 633 C C . ALA A 1 83 ? -40.216 27.833 19.794 1.00 33.84 83 ALA A C 1
ATOM 635 O O . ALA A 1 83 ? -39.746 27.104 18.922 1.00 33.84 83 ALA A O 1
ATOM 636 N N . LYS A 1 84 ? -41.455 27.660 20.269 1.00 32.03 84 LYS A N 1
ATOM 637 C CA . LYS A 1 84 ? -42.425 26.674 19.767 1.00 32.03 84 LYS A CA 1
ATOM 638 C C . LYS A 1 84 ? -42.924 27.091 18.375 1.00 32.03 84 LYS A C 1
ATOM 640 O O . LYS A 1 84 ? -43.563 28.135 18.256 1.00 32.03 84 LYS A O 1
ATOM 645 N N . LYS A 1 85 ? -42.709 26.270 17.341 1.00 30.88 85 LYS A N 1
ATOM 646 C CA . LYS A 1 85 ? -43.396 26.401 16.042 1.00 30.88 85 LYS A CA 1
ATOM 647 C C . LYS A 1 85 ? -44.470 25.323 15.896 1.00 30.88 85 LYS A C 1
ATOM 649 O O . LYS A 1 85 ? -44.218 24.143 16.115 1.00 30.88 85 LYS A O 1
ATOM 654 N N . LYS A 1 86 ? -45.679 25.782 15.564 1.00 27.25 86 LYS A N 1
ATOM 655 C CA . LYS A 1 86 ? -46.874 24.983 15.273 1.00 27.25 86 LYS A CA 1
ATOM 656 C C . LYS A 1 86 ? -46.725 24.273 13.925 1.00 27.25 86 LYS A C 1
ATOM 658 O O . LYS A 1 86 ? -46.216 24.854 12.972 1.00 27.25 86 LYS A O 1
ATOM 663 N N . ILE A 1 87 ? -47.212 23.039 13.882 1.00 28.94 87 ILE A N 1
ATOM 664 C CA . ILE A 1 87 ? -47.349 22.189 12.697 1.00 28.94 87 ILE A CA 1
ATOM 665 C C . ILE A 1 87 ? -48.595 22.633 11.911 1.00 28.94 87 ILE A C 1
ATOM 667 O O . ILE A 1 87 ? -49.638 22.872 12.518 1.00 28.94 87 ILE A O 1
ATOM 671 N N . SER A 1 88 ? -48.513 22.683 10.579 1.00 24.91 88 SER A N 1
ATOM 672 C CA . SER A 1 88 ? -49.682 22.615 9.692 1.00 24.91 88 SER A CA 1
ATOM 673 C C . SER A 1 88 ? -49.451 21.531 8.642 1.00 24.91 88 SER A C 1
ATOM 675 O O . SER A 1 88 ? -48.516 21.629 7.849 1.00 24.91 88 SER A O 1
ATOM 677 N N . PHE A 1 89 ? -50.297 20.502 8.654 1.00 26.84 89 PHE A N 1
ATOM 678 C CA . PHE A 1 89 ? -50.356 19.462 7.629 1.00 26.84 89 PHE A CA 1
ATOM 679 C C . PHE A 1 89 ? -51.097 19.996 6.397 1.00 26.84 89 PHE A C 1
ATOM 681 O O . PHE A 1 89 ? -52.224 20.471 6.517 1.00 26.84 89 PHE A O 1
ATOM 688 N N . PHE A 1 90 ? -50.482 19.887 5.219 1.00 25.36 90 PHE A N 1
ATOM 689 C CA . PHE A 1 90 ? -51.171 20.002 3.935 1.00 25.36 90 PHE A CA 1
ATOM 690 C C . PHE A 1 90 ? -51.522 18.581 3.480 1.00 25.36 90 PHE A C 1
ATOM 692 O O . PHE A 1 90 ? -50.631 17.752 3.307 1.00 25.36 90 PHE A O 1
ATOM 699 N N . SER A 1 91 ? -52.814 18.291 3.338 1.00 25.42 91 SER A N 1
ATOM 700 C CA . SER A 1 91 ? -53.315 17.072 2.701 1.00 25.42 91 SER A CA 1
ATOM 701 C C . SER A 1 91 ? -53.694 17.416 1.262 1.00 25.42 91 SER A C 1
ATOM 703 O O . SER A 1 91 ? -54.435 18.367 1.024 1.00 25.42 91 SER A O 1
ATOM 705 N N . VAL A 1 92 ? -53.158 16.671 0.296 1.00 29.12 92 VAL A N 1
ATOM 706 C CA . VAL A 1 92 ? -53.609 16.714 -1.098 1.00 29.12 92 VAL A CA 1
ATOM 707 C C . VAL A 1 92 ? -54.330 15.399 -1.349 1.00 29.12 92 VAL A C 1
ATOM 709 O O . VAL A 1 92 ? -53.708 14.342 -1.398 1.00 29.12 92 VAL A O 1
ATOM 712 N N . GLY A 1 93 ? -55.656 15.472 -1.426 1.00 24.14 93 GLY A N 1
ATOM 713 C CA . GLY A 1 93 ? -56.497 14.373 -1.877 1.00 24.14 93 GLY A CA 1
ATOM 714 C C . GLY A 1 93 ? -56.561 14.364 -3.399 1.00 24.14 93 GLY A C 1
ATOM 715 O O . GLY A 1 93 ? -56.807 15.402 -4.009 1.00 24.14 93 GLY A O 1
ATOM 716 N N . PHE A 1 94 ? -56.379 13.191 -3.999 1.00 27.11 94 PHE A N 1
ATOM 717 C CA . PHE A 1 94 ? -56.841 12.927 -5.355 1.00 27.11 94 PHE A CA 1
ATOM 718 C C . PHE A 1 94 ? -57.928 11.860 -5.290 1.00 27.11 94 PHE A C 1
ATOM 720 O O . PHE A 1 94 ? -57.741 10.783 -4.729 1.00 27.11 94 PHE A O 1
ATOM 727 N N . ARG A 1 95 ? -59.091 12.237 -5.816 1.00 23.88 95 ARG A N 1
ATOM 728 C CA . ARG A 1 95 ? -60.300 11.437 -5.966 1.00 23.88 95 ARG A CA 1
ATOM 729 C C . ARG A 1 95 ? -60.283 10.870 -7.384 1.00 23.88 95 ARG A C 1
ATOM 731 O O . ARG A 1 95 ? -60.146 11.645 -8.325 1.00 23.88 95 ARG A O 1
ATOM 738 N N . ALA A 1 96 ? -60.401 9.554 -7.517 1.00 27.05 96 ALA A N 1
ATOM 739 C CA . ALA A 1 96 ? -60.625 8.874 -8.787 1.00 27.05 96 ALA A CA 1
ATOM 740 C C . ALA A 1 96 ? -62.015 8.225 -8.746 1.00 27.05 96 ALA A C 1
ATOM 742 O O . ALA A 1 96 ? -62.384 7.615 -7.745 1.00 27.05 96 ALA A O 1
ATOM 743 N N . GLU A 1 97 ? -62.771 8.408 -9.820 1.00 27.36 97 GLU A N 1
ATOM 744 C CA . GLU A 1 97 ? -64.051 7.763 -10.121 1.00 27.36 97 GLU A CA 1
ATOM 745 C C . GLU A 1 97 ? -63.981 7.262 -11.587 1.00 27.36 97 GLU A C 1
ATOM 747 O O . GLU A 1 97 ? -63.061 7.669 -12.304 1.00 27.36 97 GLU A O 1
ATOM 752 N N . PRO A 1 98 ? -64.845 6.316 -11.995 1.00 42.66 98 PRO A N 1
ATOM 753 C CA . PRO A 1 98 ? -64.437 4.979 -12.438 1.00 42.66 98 PRO A CA 1
ATOM 754 C C . PRO A 1 98 ? -64.669 4.745 -13.939 1.00 42.66 98 PRO A C 1
ATOM 756 O O . PRO A 1 98 ? -65.314 5.563 -14.588 1.00 42.66 98 PRO A O 1
ATOM 759 N N . ASP A 1 99 ? -64.202 3.609 -14.471 1.00 28.36 99 ASP A N 1
ATOM 760 C CA . ASP A 1 99 ? -64.769 3.062 -15.708 1.00 28.36 99 ASP A CA 1
ATOM 761 C C . ASP A 1 99 ? -64.709 1.524 -15.762 1.00 28.36 99 ASP A C 1
ATOM 763 O O . ASP A 1 99 ? -63.916 0.889 -15.061 1.00 28.36 99 ASP A O 1
ATOM 767 N N . GLU A 1 100 ? -65.639 0.979 -16.537 1.00 31.39 100 GLU A N 1
ATOM 768 C CA . GLU A 1 100 ? -66.296 -0.328 -16.446 1.00 31.39 100 GLU A CA 1
ATOM 769 C C . GLU A 1 100 ? -65.569 -1.539 -17.095 1.00 31.39 100 GLU A C 1
ATOM 771 O O . GLU A 1 100 ? -64.732 -1.398 -17.980 1.00 31.39 100 GLU A O 1
ATOM 776 N N . THR A 1 101 ? -65.953 -2.727 -16.589 1.00 29.30 101 THR A N 1
ATOM 777 C CA . THR A 1 101 ? -66.168 -4.060 -17.223 1.00 29.30 101 THR A CA 1
ATOM 778 C C . THR A 1 101 ? -65.188 -4.645 -18.259 1.00 29.30 101 THR A C 1
ATOM 780 O O . THR A 1 101 ? -65.021 -4.104 -19.345 1.00 29.30 101 THR A O 1
ATOM 783 N N . ASP A 1 102 ? -64.668 -5.855 -17.999 1.00 29.97 102 ASP A N 1
ATOM 784 C CA . ASP A 1 102 ? -65.253 -7.105 -18.543 1.00 29.97 102 ASP A CA 1
ATOM 785 C C . ASP A 1 102 ? -64.588 -8.373 -17.956 1.00 29.97 102 ASP A C 1
ATOM 787 O O . ASP A 1 102 ? -63.366 -8.500 -17.904 1.00 29.97 102 ASP A O 1
ATOM 791 N N . ASP A 1 103 ? -65.458 -9.264 -17.472 1.00 29.08 103 ASP A N 1
ATOM 792 C CA . ASP A 1 103 ? -65.452 -10.732 -17.433 1.00 29.08 103 ASP A CA 1
ATOM 793 C C . ASP A 1 103 ? -64.128 -11.526 -17.467 1.00 29.08 103 ASP A C 1
ATOM 795 O O . ASP A 1 103 ? -63.353 -11.473 -18.418 1.00 29.08 103 ASP A O 1
ATOM 799 N N . LEU A 1 104 ? -63.956 -12.426 -16.487 1.00 31.44 104 LEU A N 1
ATOM 800 C CA . LEU A 1 104 ? -64.131 -13.870 -16.712 1.00 31.44 104 LEU A CA 1
ATOM 801 C C . LEU A 1 104 ? -64.064 -14.678 -15.399 1.00 31.44 104 LEU A C 1
ATOM 803 O O . LEU A 1 104 ? -63.309 -14.400 -14.472 1.00 31.44 104 LEU A O 1
ATOM 807 N N . GLU A 1 105 ? -64.942 -15.670 -15.399 1.00 30.55 105 GLU A N 1
ATOM 808 C CA . GLU A 1 105 ? -65.350 -16.684 -14.432 1.00 30.55 105 GLU A CA 1
ATOM 809 C C . GLU A 1 105 ? -64.340 -17.246 -13.413 1.00 30.55 105 GLU A C 1
ATOM 811 O O . GLU A 1 105 ? -63.152 -17.459 -13.638 1.00 30.55 105 GLU A O 1
ATOM 816 N N . SER A 1 106 ? -64.940 -17.567 -12.270 1.00 30.64 106 SER A N 1
ATOM 817 C CA . SER A 1 106 ? -64.451 -18.289 -11.104 1.00 30.64 106 SER A CA 1
ATOM 818 C C . SER A 1 106 ? -64.022 -19.738 -11.363 1.00 30.64 106 SER A C 1
ATOM 820 O O . SER A 1 106 ? -64.808 -20.513 -11.900 1.00 30.64 106 SER A O 1
ATOM 822 N N . GLU A 1 107 ? -62.928 -20.159 -10.725 1.00 29.67 107 GLU A N 1
ATOM 823 C CA . GLU A 1 107 ? -62.899 -21.429 -9.988 1.00 29.67 107 GLU A CA 1
ATOM 824 C C . GLU A 1 107 ? -62.282 -21.210 -8.603 1.00 29.67 107 GLU A C 1
ATOM 826 O O . GLU A 1 107 ? -61.146 -20.765 -8.442 1.00 29.67 107 GLU A O 1
ATOM 831 N N . ALA A 1 108 ? -63.088 -21.492 -7.583 1.00 28.75 108 ALA A N 1
ATOM 832 C CA . ALA A 1 108 ? -62.702 -21.466 -6.188 1.00 28.75 108 ALA A CA 1
ATOM 833 C C . ALA A 1 108 ? -62.052 -22.802 -5.804 1.00 28.75 108 ALA A C 1
ATOM 835 O O . ALA A 1 108 ? -62.667 -23.856 -5.955 1.00 28.75 108 ALA A O 1
ATOM 836 N N . VAL A 1 109 ? -60.868 -22.749 -5.193 1.00 29.53 109 VAL A N 1
ATOM 837 C CA . VAL A 1 109 ? -60.403 -23.804 -4.286 1.00 29.53 109 VAL A CA 1
ATOM 838 C C . VAL A 1 109 ? -60.217 -23.165 -2.919 1.00 29.53 109 VAL A C 1
ATOM 840 O O . VAL A 1 109 ? -59.306 -22.373 -2.691 1.00 29.53 109 VAL A O 1
ATOM 843 N N . ALA A 1 110 ? -61.142 -23.481 -2.018 1.00 31.89 110 ALA A N 1
ATOM 844 C CA . ALA A 1 110 ? -61.069 -23.100 -0.622 1.00 31.89 110 ALA A CA 1
ATOM 845 C C . ALA A 1 110 ? -59.938 -23.877 0.064 1.00 31.89 110 ALA A C 1
ATOM 847 O O . ALA A 1 110 ? -60.003 -25.100 0.178 1.00 31.89 110 ALA A O 1
ATOM 848 N N . VAL A 1 111 ? -58.938 -23.160 0.574 1.00 28.38 111 VAL A N 1
ATOM 849 C CA . VAL A 1 111 ? -58.070 -23.650 1.647 1.00 28.38 111 VAL A CA 1
ATOM 850 C C . VAL A 1 111 ? -58.275 -22.712 2.827 1.00 28.38 111 VAL A C 1
ATOM 852 O O . VAL A 1 111 ? -57.836 -21.567 2.834 1.00 28.38 111 VAL A O 1
ATOM 855 N N . THR A 1 112 ? -59.036 -23.187 3.805 1.00 29.81 112 THR A N 1
ATOM 856 C CA . THR A 1 112 ? -59.172 -22.564 5.118 1.00 29.81 112 THR A CA 1
ATOM 857 C C . THR A 1 112 ? -57.841 -22.671 5.855 1.00 29.81 112 THR A C 1
ATOM 859 O O . THR A 1 112 ? -57.560 -23.707 6.455 1.00 29.81 112 THR A O 1
ATOM 862 N N . GLU A 1 113 ? -57.031 -21.616 5.835 1.00 28.84 113 GLU A N 1
ATOM 863 C CA . GLU A 1 113 ? -55.955 -21.452 6.811 1.00 28.84 113 GLU A CA 1
ATOM 864 C C . GLU A 1 113 ? -56.533 -20.820 8.079 1.00 28.84 113 GLU A C 1
ATOM 866 O O . GLU A 1 113 ? -56.912 -19.650 8.141 1.00 28.84 113 GLU A O 1
ATOM 871 N N . THR A 1 114 ? -56.653 -21.648 9.110 1.00 29.86 114 THR A N 1
ATOM 872 C CA . THR A 1 114 ? -56.863 -21.212 10.484 1.00 29.86 114 THR A CA 1
ATOM 873 C C . THR A 1 114 ? -55.683 -20.348 10.919 1.00 29.86 114 THR A C 1
ATOM 875 O O . THR A 1 114 ? -54.569 -20.851 11.058 1.00 29.86 114 THR A O 1
ATOM 878 N N . PHE A 1 115 ? -55.932 -19.064 11.179 1.00 27.45 115 PHE A N 1
ATOM 879 C CA . PHE A 1 115 ? -54.993 -18.194 11.882 1.00 27.45 115 PHE A CA 1
ATOM 880 C C . PHE A 1 115 ? -54.766 -18.740 13.296 1.00 27.45 115 PHE A C 1
ATOM 882 O O . PHE A 1 115 ? -55.566 -18.509 14.206 1.00 27.45 115 PHE A O 1
ATOM 889 N N . HIS A 1 116 ? -53.668 -19.467 13.489 1.00 34.53 116 HIS A N 1
ATOM 890 C CA . HIS A 1 116 ? -53.084 -19.615 14.811 1.00 34.53 116 HIS A CA 1
ATOM 891 C C . HIS A 1 116 ? -52.473 -18.267 15.190 1.00 34.53 116 HIS A C 1
ATOM 893 O O . HIS A 1 116 ? -51.556 -17.779 14.537 1.00 34.53 116 HIS A O 1
ATOM 899 N N . ALA A 1 117 ? -53.029 -17.639 16.226 1.00 34.53 117 ALA A N 1
ATOM 900 C CA . ALA A 1 117 ? -52.383 -16.522 16.890 1.00 34.53 117 ALA A CA 1
ATOM 901 C C . ALA A 1 117 ? -51.057 -17.033 17.466 1.00 34.53 117 ALA A C 1
ATOM 903 O O . ALA A 1 117 ? -51.054 -17.776 18.452 1.00 34.53 117 ALA A O 1
ATOM 904 N N . ASP A 1 118 ? -49.951 -16.678 16.811 1.00 35.09 118 ASP A N 1
ATOM 905 C CA . ASP A 1 118 ? -48.613 -16.980 17.296 1.00 35.09 118 ASP A CA 1
ATOM 906 C C . ASP A 1 118 ? -48.454 -16.396 18.699 1.00 35.09 118 ASP A C 1
ATOM 908 O O . ASP A 1 118 ? -48.591 -15.194 18.945 1.00 35.09 118 ASP A O 1
ATOM 912 N N . SER A 1 119 ? -48.202 -17.299 19.641 1.00 37.12 119 SER A N 1
ATOM 913 C CA . SER A 1 119 ? -47.758 -16.940 20.980 1.00 37.12 119 SER A CA 1
ATOM 914 C C . SER A 1 119 ? -46.388 -16.257 20.874 1.00 37.12 119 SER A C 1
ATOM 916 O O . SER A 1 119 ? -45.624 -16.585 19.963 1.00 37.12 119 SER A O 1
ATOM 918 N N . PRO A 1 120 ? -46.030 -15.332 21.782 1.00 37.28 120 PRO A N 1
ATOM 919 C CA . PRO A 1 120 ? -44.727 -14.685 21.735 1.00 37.28 120 PRO A CA 1
ATOM 920 C C . PRO A 1 120 ? -43.648 -15.762 21.854 1.00 37.28 120 PRO A C 1
ATOM 922 O O . PRO A 1 120 ? -43.576 -16.456 22.869 1.00 37.28 120 PRO A O 1
ATOM 925 N N . VAL A 1 121 ? -42.831 -15.927 20.814 1.00 36.44 121 VAL A N 1
ATOM 926 C CA . VAL A 1 121 ? -41.678 -16.825 20.859 1.00 36.44 121 VAL A CA 1
ATOM 927 C C . VAL A 1 121 ? -40.694 -16.230 21.858 1.00 36.44 121 VAL A C 1
ATOM 929 O O . VAL A 1 121 ? -40.018 -15.239 21.581 1.00 36.44 121 VAL A O 1
ATOM 932 N N . GLU A 1 122 ? -40.645 -16.816 23.049 1.00 36.75 122 GLU A N 1
ATOM 933 C CA . GLU A 1 122 ? -39.648 -16.506 24.062 1.00 36.75 122 GLU A CA 1
ATOM 934 C C . GLU A 1 122 ? -38.274 -16.914 23.502 1.00 36.75 122 GLU A C 1
ATOM 936 O O . GLU A 1 122 ? -37.918 -18.091 23.419 1.00 36.75 122 GLU A O 1
ATOM 941 N N . TYR A 1 123 ? -37.527 -15.927 23.000 1.00 39.41 123 TYR A N 1
ATOM 942 C CA . TYR A 1 123 ? -36.210 -16.127 22.406 1.00 39.41 123 TYR A CA 1
ATOM 943 C C . TYR A 1 123 ? -35.237 -16.572 23.502 1.00 39.41 123 TYR A C 1
ATOM 945 O O . TYR A 1 123 ? -34.737 -15.759 24.280 1.00 39.41 123 TYR A O 1
ATOM 953 N N . ALA A 1 124 ? -34.938 -17.870 23.555 1.00 38.41 124 ALA A N 1
ATOM 954 C CA . ALA A 1 124 ? -33.855 -18.377 24.385 1.00 38.41 124 ALA A CA 1
ATOM 955 C C . ALA A 1 124 ? -32.550 -17.608 24.061 1.00 38.41 124 ALA A C 1
ATOM 957 O O . ALA A 1 124 ? -32.246 -17.377 22.878 1.00 38.41 124 ALA A O 1
ATOM 958 N N . PRO A 1 125 ? -31.758 -17.200 25.070 1.00 46.66 125 PRO A N 1
ATOM 959 C CA . PRO A 1 125 ? -30.526 -16.460 24.846 1.00 46.66 125 PRO A CA 1
ATOM 960 C C . PRO A 1 125 ? -29.508 -17.359 24.137 1.00 46.66 125 PRO A C 1
ATOM 962 O O . PRO A 1 125 ? -28.789 -18.136 24.758 1.00 46.66 125 PRO A O 1
ATOM 965 N N . ARG A 1 126 ? -29.453 -17.275 22.801 1.00 55.94 126 ARG A N 1
ATOM 966 C CA . ARG A 1 126 ? -28.322 -17.815 22.028 1.00 55.94 126 ARG A CA 1
ATOM 967 C C . ARG A 1 126 ? -27.016 -17.203 22.569 1.00 55.94 126 ARG A C 1
ATOM 969 O O . ARG A 1 126 ? -26.965 -15.976 22.701 1.00 55.94 126 ARG A O 1
ATOM 976 N N . PRO A 1 127 ? -25.998 -18.016 22.893 1.00 67.38 127 PRO A N 1
ATOM 977 C CA . PRO A 1 127 ? -24.744 -17.513 23.437 1.00 67.38 127 PRO A CA 1
ATOM 978 C C . PRO A 1 127 ? -24.034 -16.630 22.406 1.00 67.38 127 PRO A C 1
ATOM 980 O O . PRO A 1 127 ? -23.969 -16.982 21.229 1.00 67.38 127 PRO A O 1
ATOM 983 N N . VAL A 1 128 ? -23.504 -15.491 22.857 1.00 73.69 128 VAL A N 1
ATOM 984 C CA . VAL A 1 128 ? -22.686 -14.600 22.024 1.00 73.69 128 VAL A CA 1
ATOM 985 C C . VAL A 1 128 ? -21.399 -15.330 21.655 1.00 73.69 128 VAL A C 1
ATOM 987 O O . VAL A 1 128 ? -20.659 -15.779 22.537 1.00 73.69 128 VAL A O 1
ATOM 990 N N . ARG A 1 129 ? -21.137 -15.473 20.355 1.00 81.19 129 ARG A N 1
ATOM 991 C CA . ARG A 1 129 ? -19.918 -16.112 19.855 1.00 81.19 129 ARG A CA 1
ATOM 992 C C . ARG A 1 129 ? -18.781 -15.094 19.851 1.00 81.19 129 ARG A C 1
ATOM 994 O O . ARG A 1 129 ? -18.926 -14.027 19.266 1.00 81.19 129 ARG A O 1
ATOM 1001 N N . ILE A 1 130 ? -17.666 -15.435 20.495 1.00 82.69 130 ILE A N 1
ATOM 1002 C CA . ILE A 1 130 ? -16.439 -14.630 20.489 1.00 82.69 130 ILE A CA 1
ATOM 1003 C C . ILE A 1 130 ? -15.393 -15.402 19.703 1.00 82.69 130 ILE A C 1
ATOM 1005 O O . ILE A 1 130 ? -15.082 -16.542 20.059 1.00 82.69 130 ILE A O 1
ATOM 1009 N N . ASN A 1 131 ? -14.891 -14.802 18.632 1.00 81.88 131 ASN A N 1
ATOM 1010 C CA . ASN A 1 131 ? -13.884 -15.416 17.784 1.00 81.88 131 ASN A CA 1
ATOM 1011 C C . ASN A 1 131 ? -12.498 -14.822 18.087 1.00 81.88 131 ASN A C 1
ATOM 1013 O O . ASN A 1 131 ? -12.374 -13.597 18.198 1.00 81.88 131 ASN A O 1
ATOM 1017 N N . PRO A 1 132 ? -11.448 -15.660 18.176 1.00 78.50 132 PRO A N 1
ATOM 1018 C CA . PRO A 1 132 ? -10.074 -15.177 18.211 1.00 78.50 132 PRO A CA 1
ATOM 1019 C C . PRO A 1 132 ? -9.699 -14.507 16.885 1.00 78.50 132 PRO A C 1
ATOM 1021 O O . PRO A 1 132 ? -10.345 -14.771 15.861 1.00 78.50 132 PRO A O 1
ATOM 1024 N N . PRO A 1 133 ? -8.633 -13.685 16.873 1.00 74.75 133 PRO A N 1
ATOM 1025 C CA . PRO A 1 133 ? -8.113 -13.153 15.630 1.00 74.75 133 PRO A CA 1
ATOM 1026 C C . PRO A 1 133 ? -7.764 -14.309 14.697 1.00 74.75 133 PRO A C 1
ATOM 1028 O O . PRO A 1 133 ? -7.131 -15.296 15.087 1.00 74.75 133 PRO A O 1
ATOM 1031 N N . ARG A 1 134 ? -8.204 -14.198 13.450 1.00 73.62 134 ARG A N 1
ATOM 1032 C CA . ARG A 1 134 ? -7.959 -15.206 12.427 1.00 73.62 134 ARG A CA 1
ATOM 1033 C C . ARG A 1 134 ? -6.503 -15.103 12.000 1.00 73.62 134 ARG A C 1
ATOM 1035 O O . ARG A 1 134 ? -6.137 -14.236 11.221 1.00 73.62 134 ARG A O 1
ATOM 1042 N N . THR A 1 135 ? -5.681 -16.007 12.515 1.00 59.88 135 THR A N 1
ATOM 1043 C CA . THR A 1 135 ? -4.276 -16.161 12.115 1.00 59.88 135 THR A CA 1
ATOM 1044 C C . THR A 1 135 ? -4.123 -16.940 10.811 1.00 59.88 135 THR A C 1
ATOM 1046 O O . THR A 1 135 ? -3.038 -16.973 10.239 1.00 59.88 135 THR A O 1
ATOM 1049 N N . SER A 1 136 ? -5.197 -17.577 10.333 1.00 46.97 136 SER A N 1
ATOM 1050 C CA . SER A 1 136 ? -5.160 -18.402 9.136 1.00 46.97 136 SER A CA 1
ATOM 1051 C C . SER A 1 136 ? -5.350 -17.603 7.848 1.00 46.97 136 SER A C 1
ATOM 1053 O O . SER A 1 136 ? -6.136 -16.654 7.767 1.00 46.97 136 SER A O 1
ATOM 1055 N N . ARG A 1 137 ? -4.603 -18.071 6.843 1.00 45.91 137 ARG A N 1
ATOM 1056 C CA . ARG A 1 137 ? -4.600 -17.692 5.428 1.00 45.91 137 ARG A CA 1
ATOM 1057 C C . ARG A 1 137 ? -6.007 -17.314 4.934 1.00 45.91 137 ARG A C 1
ATOM 1059 O O . ARG A 1 137 ? -6.960 -18.047 5.222 1.00 45.91 137 ARG A O 1
ATOM 1066 N N . PRO A 1 138 ? -6.170 -16.220 4.172 1.00 40.78 138 PRO A N 1
ATOM 1067 C CA . PRO A 1 138 ? -7.437 -15.967 3.508 1.00 40.78 138 PRO A CA 1
ATOM 1068 C C . PRO A 1 138 ? -7.777 -17.152 2.595 1.00 40.78 138 PRO A C 1
ATOM 1070 O O . PRO A 1 138 ? -6.947 -17.607 1.811 1.00 40.78 138 PRO A O 1
ATOM 1073 N N . SER A 1 139 ? -9.009 -17.658 2.686 1.00 36.44 139 SER A N 1
ATOM 1074 C CA . SER A 1 139 ? -9.604 -18.365 1.552 1.00 36.44 139 SER A CA 1
ATOM 1075 C C . SER A 1 139 ? -9.636 -17.358 0.402 1.00 36.44 139 SER A C 1
ATOM 1077 O O . SER A 1 139 ? -10.108 -16.241 0.650 1.00 36.44 139 SER A O 1
ATOM 1079 N N . PRO A 1 140 ? -9.131 -17.688 -0.799 1.00 36.47 140 PRO A N 1
ATOM 1080 C CA . PRO A 1 140 ? -9.167 -16.766 -1.923 1.00 36.47 140 PRO A CA 1
ATOM 1081 C C . PRO A 1 140 ? -10.606 -16.279 -2.093 1.00 36.47 140 PRO A C 1
ATOM 1083 O O . PRO A 1 140 ? -11.513 -17.080 -2.324 1.00 36.47 140 PRO A O 1
ATOM 1086 N N . GLN A 1 141 ? -10.849 -14.980 -1.904 1.00 37.69 141 GLN A N 1
ATOM 1087 C CA . GLN A 1 141 ? -12.047 -14.402 -2.493 1.00 37.69 141 GLN A CA 1
ATOM 1088 C C . GLN A 1 141 ? -11.833 -14.494 -4.004 1.00 37.69 141 GLN A C 1
ATOM 1090 O O . GLN A 1 141 ? -10.732 -14.156 -4.447 1.00 37.69 141 GLN A O 1
ATOM 1095 N N . PRO A 1 142 ? -12.817 -14.974 -4.782 1.00 31.83 142 PRO A N 1
ATOM 1096 C CA . PRO A 1 142 ? -12.696 -15.019 -6.227 1.00 31.83 142 PRO A CA 1
ATOM 1097 C C . PRO A 1 142 ? -12.671 -13.575 -6.728 1.00 31.83 142 PRO A C 1
ATOM 1099 O O . PRO A 1 142 ? -13.698 -12.935 -6.928 1.00 31.83 142 PRO A O 1
ATOM 1102 N N . VAL A 1 143 ? -11.468 -13.027 -6.830 1.00 40.91 143 VAL A N 1
ATOM 1103 C CA . VAL A 1 143 ? -11.147 -12.025 -7.833 1.00 40.91 143 VAL A CA 1
ATOM 1104 C C . VAL A 1 143 ? -10.899 -12.870 -9.068 1.00 40.91 143 VAL A C 1
ATOM 1106 O O . VAL A 1 143 ? -10.089 -13.784 -8.966 1.00 40.91 143 VAL A O 1
ATOM 1109 N N . ASP A 1 144 ? -11.631 -12.643 -10.156 1.00 34.84 144 ASP A N 1
ATOM 1110 C CA . ASP A 1 144 ? -11.474 -13.399 -11.402 1.00 34.84 144 ASP A CA 1
ATOM 1111 C C . ASP A 1 144 ? -9.982 -13.427 -11.799 1.00 34.84 144 ASP A C 1
ATOM 1113 O O . ASP A 1 144 ? -9.429 -12.435 -12.281 1.00 34.84 144 ASP A O 1
ATOM 1117 N N . ASP A 1 145 ? -9.308 -14.533 -11.477 1.00 38.94 145 ASP A N 1
ATOM 1118 C CA . ASP A 1 145 ? -7.877 -14.753 -11.669 1.00 38.94 145 ASP A CA 1
ATOM 1119 C C . ASP A 1 145 ? -7.749 -15.748 -12.819 1.00 38.94 145 ASP A C 1
ATOM 1121 O O . ASP A 1 145 ? -7.615 -16.952 -12.625 1.00 38.94 145 ASP A O 1
ATOM 1125 N N . ASP A 1 146 ? -7.848 -15.244 -14.047 1.00 41.19 146 ASP A N 1
ATOM 1126 C CA . ASP A 1 146 ? -7.466 -16.004 -15.237 1.00 41.19 146 ASP A CA 1
ATOM 1127 C C . ASP A 1 146 ? -5.928 -16.068 -15.318 1.00 41.19 146 ASP A C 1
ATOM 1129 O O . ASP A 1 146 ? -5.328 -15.419 -16.173 1.00 41.19 146 ASP A O 1
ATOM 1133 N N . SER A 1 147 ? -5.282 -16.794 -14.396 1.00 42.84 147 SER A N 1
ATOM 1134 C CA . SER A 1 147 ? -3.972 -17.449 -14.588 1.00 42.84 147 SER A CA 1
ATOM 1135 C C . SER A 1 147 ? -3.480 -18.094 -13.283 1.00 42.84 147 SER A C 1
ATOM 1137 O O . SER A 1 147 ? -2.789 -17.446 -12.491 1.00 42.84 147 SER A O 1
ATOM 1139 N N . ASP A 1 148 ? -3.778 -19.379 -13.089 1.00 38.56 148 ASP A N 1
ATOM 1140 C CA . ASP A 1 148 ? -2.976 -20.263 -12.234 1.00 38.56 148 ASP A CA 1
ATOM 1141 C C . ASP A 1 148 ? -1.652 -20.555 -12.962 1.00 38.56 148 ASP A C 1
ATOM 1143 O O . ASP A 1 148 ? -1.536 -21.546 -13.679 1.00 38.56 148 ASP A O 1
ATOM 1147 N N . ASP A 1 149 ? -0.662 -19.673 -12.821 1.00 41.28 149 ASP A N 1
ATOM 1148 C CA . ASP A 1 149 ? 0.681 -19.902 -13.359 1.00 41.28 149 ASP A CA 1
ATOM 1149 C C . ASP A 1 149 ? 1.694 -20.035 -12.215 1.00 41.28 149 ASP A C 1
ATOM 1151 O O . ASP A 1 149 ? 1.904 -19.105 -11.436 1.00 41.28 149 ASP A O 1
ATOM 1155 N N . ASP A 1 150 ? 2.329 -21.204 -12.150 1.00 38.97 150 ASP A N 1
ATOM 1156 C CA . ASP A 1 150 ? 3.504 -21.507 -11.334 1.00 38.97 150 ASP A CA 1
ATOM 1157 C C . ASP A 1 150 ? 4.698 -20.655 -11.805 1.00 38.97 150 ASP A C 1
ATOM 1159 O O . ASP A 1 150 ? 5.078 -20.679 -12.981 1.00 38.97 150 ASP A O 1
ATOM 1163 N N . TYR A 1 151 ? 5.261 -19.845 -10.908 1.00 49.81 151 TYR A N 1
ATOM 1164 C CA . TYR A 1 151 ? 6.381 -18.953 -11.209 1.00 49.81 151 TYR A CA 1
ATOM 1165 C C . TYR A 1 151 ? 7.693 -19.661 -10.855 1.00 49.81 151 TYR A C 1
ATOM 1167 O O . TYR A 1 151 ? 8.158 -19.588 -9.721 1.00 49.81 151 TYR A O 1
ATOM 1175 N N . GLY A 1 152 ? 8.296 -20.342 -11.831 1.00 41.81 152 GLY A N 1
ATOM 1176 C CA . GLY A 1 152 ? 9.655 -20.874 -11.702 1.00 41.81 152 GLY A CA 1
ATOM 1177 C C . GLY A 1 152 ? 10.683 -19.744 -11.563 1.00 41.81 152 GLY A C 1
ATOM 1178 O O . GLY A 1 152 ? 10.867 -18.947 -12.488 1.00 41.81 152 GLY A O 1
ATOM 1179 N N . ASP A 1 153 ? 11.338 -19.662 -10.404 1.00 46.09 153 ASP A N 1
ATOM 1180 C CA . ASP A 1 153 ? 12.408 -18.705 -10.103 1.00 46.09 153 ASP A CA 1
ATOM 1181 C C . ASP A 1 153 ? 13.755 -19.190 -10.679 1.00 46.09 153 ASP A C 1
ATOM 1183 O O . ASP A 1 153 ? 14.606 -19.711 -9.967 1.00 46.09 153 ASP A O 1
ATOM 1187 N N . ASP A 1 154 ? 13.980 -18.972 -11.977 1.00 46.66 154 ASP A N 1
ATOM 1188 C CA . ASP A 1 154 ? 15.319 -19.075 -12.582 1.00 46.66 154 ASP A CA 1
ATOM 1189 C C . ASP A 1 154 ? 16.023 -17.705 -12.507 1.00 46.66 154 ASP A C 1
ATOM 1191 O O . ASP A 1 154 ? 16.170 -17.014 -13.520 1.00 46.66 154 ASP A O 1
ATOM 1195 N N . TYR A 1 155 ? 16.374 -17.242 -11.304 1.00 56.12 155 TYR A N 1
ATOM 1196 C CA . TYR A 1 155 ? 17.247 -16.075 -11.092 1.00 56.12 155 TYR A CA 1
ATOM 1197 C C . TYR A 1 155 ? 18.592 -16.560 -10.536 1.00 56.12 155 TYR A C 1
ATOM 1199 O O . TYR A 1 155 ? 18.612 -17.484 -9.726 1.00 56.12 155 TYR A O 1
ATOM 1207 N N . GLU A 1 156 ? 19.717 -15.947 -10.934 1.00 51.19 156 GLU A N 1
ATOM 1208 C CA . GLU A 1 156 ? 20.999 -16.193 -10.254 1.00 51.19 156 GLU A CA 1
ATOM 1209 C C . GLU A 1 156 ? 20.808 -15.950 -8.748 1.00 51.19 156 GLU A C 1
ATOM 1211 O O . GLU A 1 156 ? 20.375 -14.866 -8.350 1.00 51.19 156 GLU A O 1
ATOM 1216 N N . GLU A 1 157 ? 21.069 -16.978 -7.929 1.00 52.38 157 GLU A N 1
ATOM 1217 C CA . GLU A 1 157 ? 20.728 -17.043 -6.502 1.00 52.38 157 GLU A CA 1
ATOM 1218 C C . GLU A 1 157 ? 21.462 -15.971 -5.684 1.00 52.38 157 GLU A C 1
ATOM 1220 O O . GLU A 1 157 ? 22.453 -16.219 -4.992 1.00 52.38 157 GLU A O 1
ATOM 1225 N N . ARG A 1 158 ? 20.959 -14.739 -5.722 1.00 61.94 158 ARG A N 1
ATOM 1226 C CA . ARG A 1 158 ? 21.252 -13.753 -4.694 1.00 61.94 158 ARG A CA 1
ATOM 1227 C C . ARG A 1 158 ? 20.281 -14.018 -3.549 1.00 61.94 158 ARG A C 1
ATOM 1229 O O . ARG A 1 158 ? 19.079 -13.836 -3.742 1.00 61.94 158 ARG A O 1
ATOM 1236 N N . PRO A 1 159 ? 20.759 -14.453 -2.371 1.00 76.44 159 PRO A N 1
ATOM 1237 C CA . PRO A 1 159 ? 19.858 -14.806 -1.287 1.00 76.44 159 PRO A CA 1
ATOM 1238 C C . PRO A 1 159 ? 19.073 -13.567 -0.851 1.00 76.44 159 PRO A C 1
ATOM 1240 O O . PRO A 1 159 ? 19.656 -12.513 -0.573 1.00 76.44 159 PRO A O 1
ATOM 1243 N N . LEU A 1 160 ? 17.746 -13.700 -0.807 1.00 89.56 160 LEU A N 1
ATOM 1244 C CA . LEU A 1 160 ? 16.874 -12.697 -0.205 1.00 89.56 160 LEU A CA 1
ATOM 1245 C C . LEU A 1 160 ? 17.182 -12.580 1.301 1.00 89.56 160 LEU A C 1
ATOM 1247 O O . LEU A 1 160 ? 17.627 -13.556 1.916 1.00 89.56 160 LEU A O 1
ATOM 1251 N N . PRO A 1 161 ? 16.968 -11.406 1.921 1.00 91.88 161 PRO A N 1
ATOM 1252 C CA . PRO A 1 161 ? 17.179 -11.248 3.355 1.00 91.88 161 PRO A CA 1
ATOM 1253 C C . PRO A 1 161 ? 16.252 -12.166 4.162 1.00 91.88 161 PRO A C 1
ATOM 1255 O O . PRO A 1 161 ? 15.092 -12.369 3.802 1.00 91.88 161 PRO A O 1
ATOM 1258 N N . THR A 1 162 ? 16.744 -12.702 5.280 1.00 91.12 162 THR A N 1
ATOM 1259 C CA . THR A 1 162 ? 15.949 -13.598 6.127 1.00 91.12 162 THR A CA 1
ATOM 1260 C C . THR A 1 162 ? 15.011 -12.813 7.055 1.00 91.12 162 THR A C 1
ATOM 1262 O O . THR A 1 162 ? 15.384 -11.737 7.537 1.00 91.12 162 THR A O 1
ATOM 1265 N N . PRO A 1 163 ? 13.805 -13.336 7.366 1.00 91.81 163 PRO A N 1
ATOM 1266 C CA . PRO A 1 163 ? 12.868 -12.693 8.294 1.00 91.81 163 PRO A CA 1
ATOM 1267 C C . PRO A 1 163 ? 13.423 -12.460 9.707 1.00 91.81 163 PRO A C 1
ATOM 1269 O O . PRO A 1 163 ? 12.908 -11.605 10.420 1.00 91.81 163 PRO A O 1
ATOM 1272 N N . ASP A 1 164 ? 14.495 -13.158 10.097 1.00 93.38 164 ASP A N 1
ATOM 1273 C CA . ASP A 1 164 ? 15.164 -13.011 11.399 1.00 93.38 164 ASP A CA 1
ATOM 1274 C C . ASP A 1 164 ? 15.784 -11.625 11.636 1.00 93.38 164 ASP A C 1
ATOM 1276 O O . ASP A 1 164 ? 16.127 -11.282 12.764 1.00 93.38 164 ASP A O 1
ATOM 1280 N N . LEU A 1 165 ? 15.919 -10.807 10.587 1.00 94.50 165 LEU A N 1
ATOM 1281 C CA . LEU A 1 165 ? 16.317 -9.402 10.705 1.00 94.50 165 LEU A CA 1
ATOM 1282 C C . LEU A 1 165 ? 15.212 -8.510 11.300 1.00 94.50 165 LEU A C 1
ATOM 1284 O O . LEU A 1 165 ? 15.468 -7.342 11.595 1.00 94.50 165 LEU A O 1
ATOM 1288 N N . LEU A 1 166 ? 13.988 -9.027 11.423 1.00 95.44 166 LEU A N 1
ATOM 1289 C CA . LEU A 1 166 ? 12.809 -8.308 11.891 1.00 95.44 166 LEU A CA 1
ATOM 1290 C C . LEU A 1 166 ? 12.392 -8.779 13.291 1.00 95.44 166 LEU A C 1
ATOM 1292 O O . LEU A 1 166 ? 12.551 -9.946 13.654 1.00 95.44 166 LEU A O 1
ATOM 1296 N N . ASP A 1 167 ? 11.787 -7.866 14.051 1.00 95.12 167 ASP A N 1
ATOM 1297 C CA . ASP A 1 167 ? 11.252 -8.165 15.381 1.00 95.12 167 ASP A CA 1
ATOM 1298 C C . ASP A 1 167 ? 10.140 -9.225 15.322 1.00 95.12 167 ASP A C 1
ATOM 1300 O O . ASP A 1 167 ? 9.271 -9.196 14.442 1.00 95.12 167 ASP A O 1
ATOM 1304 N N . GLU A 1 168 ? 10.146 -10.131 16.300 1.00 93.00 168 GLU A N 1
ATOM 1305 C CA . GLU A 1 168 ? 9.113 -11.151 16.489 1.00 93.00 168 GLU A CA 1
ATOM 1306 C C . GLU A 1 168 ? 7.745 -10.553 16.838 1.00 93.00 168 GLU A C 1
ATOM 1308 O O . GLU A 1 168 ? 7.622 -9.420 17.315 1.00 93.00 168 GLU A O 1
ATOM 1313 N N . ALA A 1 169 ? 6.699 -11.340 16.583 1.00 91.50 169 ALA A N 1
ATOM 1314 C CA . ALA A 1 169 ? 5.328 -10.975 16.902 1.00 91.50 169 ALA A CA 1
ATOM 1315 C C . ALA A 1 169 ? 5.127 -10.796 18.412 1.00 91.50 169 ALA A C 1
ATOM 1317 O O . ALA A 1 169 ? 5.656 -11.549 19.228 1.00 91.50 169 ALA A O 1
ATOM 1318 N N . GLU A 1 170 ? 4.301 -9.823 18.781 1.00 89.25 170 GLU A N 1
ATOM 1319 C CA . GLU A 1 170 ? 3.885 -9.648 20.169 1.00 89.25 170 GLU A CA 1
ATOM 1320 C C . GLU A 1 170 ? 2.800 -10.664 20.549 1.00 89.25 170 GLU A C 1
ATOM 1322 O O . GLU A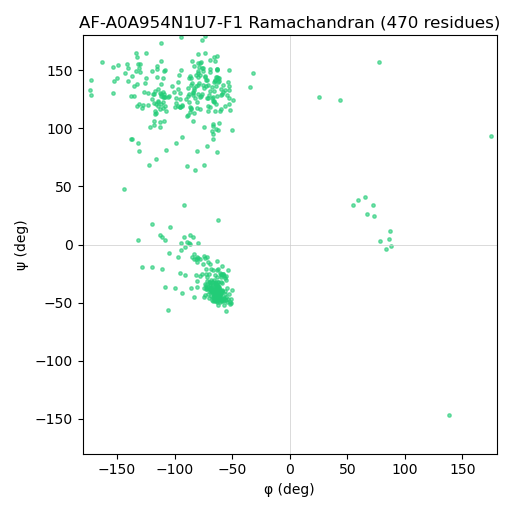 1 170 ? 1.936 -11.023 19.746 1.00 89.25 170 GLU A O 1
ATOM 1327 N N . GLU A 1 171 ? 2.813 -11.106 21.806 1.00 87.25 171 GLU A N 1
ATOM 1328 C CA . GLU A 1 171 ? 1.834 -12.065 22.311 1.00 87.25 171 GLU A CA 1
ATOM 1329 C C . GLU A 1 171 ? 0.428 -11.441 22.377 1.00 87.25 171 GLU A C 1
ATOM 1331 O O . GLU A 1 171 ? 0.210 -10.391 22.994 1.00 87.25 171 GLU A O 1
ATOM 1336 N N . PHE A 1 172 ? -0.547 -12.098 21.742 1.00 87.00 172 PHE A N 1
ATOM 1337 C CA . PHE A 1 172 ? -1.916 -11.599 21.660 1.00 87.00 172 PHE A CA 1
ATOM 1338 C C . PHE A 1 172 ? -2.744 -12.013 22.896 1.00 87.00 172 PHE A C 1
ATOM 1340 O O . PHE A 1 172 ? -3.001 -13.203 23.092 1.00 87.00 172 PHE A O 1
ATOM 1347 N N . PRO A 1 173 ? -3.226 -11.063 23.726 1.00 87.94 173 PRO A N 1
ATOM 1348 C CA . PRO A 1 173 ? -3.886 -11.355 24.999 1.00 87.94 173 PRO A CA 1
ATOM 1349 C C . PRO A 1 173 ? -5.374 -11.703 24.807 1.00 87.94 173 PRO A C 1
ATOM 1351 O O . PRO A 1 173 ? -6.256 -10.974 25.269 1.00 87.94 173 PRO A O 1
ATOM 1354 N N . TYR A 1 174 ? -5.665 -12.809 24.114 1.00 87.50 174 TYR A N 1
ATOM 1355 C CA . TYR A 1 174 ? -7.032 -13.175 23.723 1.00 87.50 174 TYR A CA 1
ATOM 1356 C C . TYR A 1 174 ? -7.988 -13.306 24.911 1.00 87.50 174 TYR A C 1
ATOM 1358 O O . TYR A 1 174 ? -9.066 -12.721 24.883 1.00 87.50 174 TYR A O 1
ATOM 1366 N N . GLU A 1 175 ? -7.600 -14.030 25.964 1.00 88.06 175 GLU A N 1
ATOM 1367 C CA . GLU A 1 175 ? -8.479 -14.289 27.115 1.00 88.06 175 GLU A CA 1
ATOM 1368 C C . GLU A 1 175 ? -8.936 -12.986 27.787 1.00 88.06 175 GLU A C 1
ATOM 1370 O O . GLU A 1 175 ? -10.130 -12.776 28.006 1.00 88.06 175 GLU A O 1
ATOM 1375 N N . LEU A 1 176 ? -7.996 -12.060 28.010 1.00 88.94 176 LEU A N 1
ATOM 1376 C CA . LEU A 1 176 ? -8.266 -10.740 28.580 1.00 88.94 176 LEU A CA 1
ATOM 1377 C C . LEU A 1 176 ? -9.218 -9.918 27.693 1.00 88.94 176 LEU A C 1
ATOM 1379 O O . LEU A 1 176 ? -10.136 -9.266 28.196 1.00 88.94 176 LEU A O 1
ATOM 1383 N N . LEU A 1 177 ? -8.994 -9.923 26.374 1.00 88.88 177 LEU A N 1
ATOM 1384 C CA . LEU A 1 177 ? -9.839 -9.194 25.426 1.00 88.88 177 LEU A CA 1
ATOM 1385 C C . LEU A 1 177 ? -11.239 -9.806 25.337 1.00 88.88 177 LEU A C 1
ATOM 1387 O O . LEU A 1 177 ? -12.218 -9.065 25.331 1.00 88.88 177 LEU A O 1
ATOM 1391 N N . ALA A 1 178 ? -11.355 -11.134 25.345 1.00 89.88 178 ALA A N 1
ATOM 1392 C CA . ALA A 1 178 ? -12.631 -11.836 25.291 1.00 89.88 178 ALA A CA 1
ATOM 1393 C C . ALA A 1 178 ? -13.504 -11.555 26.527 1.00 89.88 178 ALA A C 1
ATOM 1395 O O . ALA A 1 178 ? -14.712 -11.347 26.394 1.00 89.88 178 ALA A O 1
ATOM 1396 N N . GLU A 1 179 ? -12.920 -11.503 27.729 1.00 91.00 179 GLU A N 1
ATOM 1397 C CA . GLU A 1 179 ? -13.656 -11.127 28.943 1.00 91.00 179 GLU A CA 1
ATOM 1398 C C . GLU A 1 179 ? -14.167 -9.686 28.882 1.00 91.00 179 GLU A C 1
ATOM 1400 O O . GLU A 1 179 ? -15.349 -9.428 29.128 1.00 91.00 179 GLU A O 1
ATOM 1405 N N . LYS A 1 180 ? -13.304 -8.745 28.488 1.00 90.81 180 LYS A N 1
ATOM 1406 C CA . LYS A 1 180 ? -13.685 -7.334 28.344 1.00 90.81 180 LYS A CA 1
ATOM 1407 C C . LYS A 1 180 ? -14.723 -7.123 27.252 1.00 90.81 180 LYS A C 1
ATOM 1409 O O . LYS A 1 180 ? -15.651 -6.337 27.440 1.00 90.81 180 LYS A O 1
ATOM 1414 N N . ALA A 1 181 ? -14.622 -7.858 26.150 1.00 91.94 181 ALA A N 1
ATOM 1415 C CA . ALA A 1 181 ? -15.575 -7.775 25.058 1.00 91.94 181 ALA A CA 1
ATOM 1416 C C . ALA A 1 181 ? -16.987 -8.192 25.497 1.00 91.94 181 ALA A C 1
ATOM 1418 O O . ALA A 1 181 ? -17.954 -7.546 25.105 1.00 91.94 181 ALA A O 1
ATOM 1419 N N . LYS A 1 182 ? -17.138 -9.182 26.390 1.00 92.25 182 LYS A N 1
ATOM 1420 C CA . LYS A 1 182 ? -18.454 -9.527 26.970 1.00 92.25 182 LYS A CA 1
ATOM 1421 C C . LYS A 1 182 ? -19.062 -8.364 27.756 1.00 92.25 182 LYS A C 1
ATOM 1423 O O . LYS A 1 182 ? -20.252 -8.084 27.626 1.00 92.25 182 LYS A O 1
ATOM 1428 N N . VAL A 1 183 ? -18.247 -7.675 28.557 1.00 93.12 183 VAL A N 1
ATOM 1429 C CA . VAL A 1 183 ? -18.686 -6.507 29.341 1.00 93.12 183 VAL A CA 1
ATOM 1430 C C . VAL A 1 183 ? -19.060 -5.342 28.420 1.00 93.12 183 VAL A C 1
ATOM 1432 O O . VAL A 1 183 ? -20.083 -4.685 28.630 1.00 93.12 183 VAL A O 1
ATOM 1435 N N . ALA A 1 184 ? -18.263 -5.108 27.376 1.00 93.19 184 ALA A N 1
ATOM 1436 C CA . ALA A 1 184 ? -18.530 -4.089 26.368 1.00 93.19 184 ALA A CA 1
ATOM 1437 C C . ALA A 1 184 ? -19.811 -4.389 25.575 1.00 93.19 184 ALA A C 1
ATOM 1439 O O . ALA A 1 184 ? -20.623 -3.488 25.396 1.00 93.19 184 ALA A O 1
ATOM 1440 N N . ALA A 1 185 ? -20.053 -5.645 25.188 1.00 94.38 185 ALA A N 1
ATOM 1441 C CA . ALA A 1 185 ? -21.277 -6.068 24.508 1.00 94.38 185 ALA A CA 1
ATOM 1442 C C . ALA A 1 185 ? -22.530 -5.800 25.355 1.00 94.38 185 ALA A C 1
ATOM 1444 O O . ALA A 1 185 ? -23.476 -5.179 24.876 1.00 94.38 185 ALA A O 1
ATOM 1445 N N . ALA A 1 186 ? -22.509 -6.174 26.639 1.00 94.06 186 ALA A N 1
ATOM 1446 C CA . ALA A 1 186 ? -23.613 -5.880 27.555 1.00 94.06 186 ALA A CA 1
ATOM 1447 C C . ALA A 1 186 ? -23.822 -4.366 27.750 1.00 94.06 186 ALA A C 1
ATOM 1449 O O . ALA A 1 186 ? -24.952 -3.894 27.888 1.00 94.06 186 ALA A O 1
ATOM 1450 N N . THR A 1 187 ? -22.734 -3.589 27.746 1.00 93.94 187 THR A N 1
ATOM 1451 C CA . THR A 1 187 ? -22.799 -2.124 27.828 1.00 93.94 187 THR A CA 1
ATOM 1452 C C . THR A 1 187 ? -23.406 -1.527 26.561 1.00 93.94 187 THR A C 1
ATOM 1454 O O . THR A 1 187 ? -24.298 -0.695 26.680 1.00 93.94 187 THR A O 1
ATOM 1457 N N . LEU A 1 188 ? -22.994 -1.994 25.378 1.00 93.81 188 LEU A N 1
ATOM 1458 C CA . LEU A 1 188 ? -23.553 -1.598 24.084 1.00 93.81 188 LEU A CA 1
ATOM 1459 C C . LEU A 1 188 ? -25.065 -1.831 24.051 1.00 93.81 188 LEU A C 1
ATOM 1461 O O . LEU A 1 188 ? -25.818 -0.878 23.865 1.00 93.81 188 LEU A O 1
ATOM 1465 N N . GLU A 1 189 ? -25.521 -3.062 24.296 1.00 93.62 189 GLU A N 1
ATOM 1466 C CA . GLU A 1 189 ? -26.953 -3.398 24.287 1.00 93.62 189 GLU A CA 1
ATOM 1467 C C . GLU A 1 189 ? -27.754 -2.529 25.264 1.00 93.62 189 GLU A C 1
ATOM 1469 O O . GLU A 1 189 ? -28.824 -2.021 24.918 1.00 93.62 189 GLU A O 1
ATOM 1474 N N . ARG A 1 190 ? -27.223 -2.299 26.474 1.00 94.25 190 ARG A N 1
ATOM 1475 C CA . ARG A 1 190 ? -27.857 -1.419 27.462 1.00 94.25 190 ARG A CA 1
ATOM 1476 C C . ARG A 1 190 ? -27.947 0.023 26.966 1.00 94.25 190 ARG A C 1
ATOM 1478 O O . ARG A 1 190 ? -29.017 0.615 27.065 1.00 94.25 190 ARG A O 1
ATOM 1485 N N . THR A 1 191 ? -26.861 0.583 26.438 1.00 93.50 191 THR A N 1
ATOM 1486 C CA . THR A 1 191 ? -26.833 1.972 25.968 1.00 93.50 191 THR A CA 1
ATOM 1487 C C . THR A 1 191 ? -27.802 2.171 24.809 1.00 93.50 191 THR A C 1
ATOM 1489 O O . THR A 1 191 ? -28.622 3.081 24.851 1.00 93.50 191 THR A O 1
ATOM 1492 N N . PHE A 1 192 ? -27.809 1.284 23.815 1.00 93.00 192 PHE A N 1
ATOM 1493 C CA . PHE A 1 192 ? -28.783 1.366 22.725 1.00 93.00 192 PHE A CA 1
ATOM 1494 C C . PHE A 1 192 ? -30.233 1.302 23.223 1.00 93.00 192 PHE A C 1
ATOM 1496 O O . PHE A 1 192 ? -31.073 2.091 22.778 1.00 93.00 192 PHE A O 1
ATOM 1503 N N . LYS A 1 193 ? -30.509 0.443 24.211 1.00 92.88 193 LYS A N 1
ATOM 1504 C CA . LYS A 1 193 ? -31.825 0.348 24.848 1.00 92.88 193 LYS A CA 1
ATOM 1505 C C . LYS A 1 193 ? -32.225 1.632 25.583 1.00 92.88 193 LYS A C 1
ATOM 1507 O O . LYS A 1 193 ? -33.388 2.023 25.514 1.00 92.88 193 LYS A O 1
ATOM 1512 N N . GLU A 1 194 ? -31.291 2.312 26.248 1.00 92.69 194 GLU A N 1
ATOM 1513 C CA . GLU A 1 194 ? -31.526 3.618 26.892 1.00 92.69 194 GLU A CA 1
ATOM 1514 C C . GLU A 1 194 ? -31.918 4.705 25.875 1.00 92.69 194 GLU A C 1
ATOM 1516 O O . GLU A 1 194 ? -32.762 5.551 26.172 1.00 92.69 194 GLU A O 1
ATOM 1521 N N . PHE A 1 195 ? -31.395 4.630 24.647 1.00 90.81 195 PHE A N 1
ATOM 1522 C CA . PHE A 1 195 ? -31.793 5.489 23.523 1.00 90.81 195 PHE A CA 1
ATOM 1523 C C . PHE A 1 195 ? -33.047 4.999 22.773 1.00 90.81 195 PHE A C 1
ATOM 1525 O O . PHE A 1 195 ? -33.434 5.580 21.755 1.00 90.81 195 PHE A O 1
ATOM 1532 N N . GLY A 1 196 ? -33.711 3.953 23.274 1.00 89.56 196 GLY A N 1
ATOM 1533 C CA . GLY A 1 196 ? -34.940 3.407 22.699 1.00 89.56 196 GLY A CA 1
ATOM 1534 C C . GLY A 1 196 ? -34.731 2.632 21.397 1.00 89.56 196 GLY A C 1
ATOM 1535 O O . GLY A 1 196 ? -35.657 2.561 20.591 1.00 89.56 196 GLY A O 1
ATOM 1536 N N . LEU A 1 197 ? -33.530 2.092 21.169 1.00 89.75 197 LEU A N 1
ATOM 1537 C CA . LEU A 1 197 ? -33.221 1.216 20.040 1.00 89.75 197 LEU A CA 1
ATOM 1538 C C . LEU A 1 197 ? -32.995 -0.202 20.575 1.00 89.75 197 LEU A C 1
ATOM 1540 O O . LEU A 1 197 ? -32.060 -0.428 21.343 1.00 89.75 197 LEU A O 1
ATOM 1544 N N . ASN A 1 198 ? -33.829 -1.164 20.174 1.00 88.44 198 ASN A N 1
ATOM 1545 C CA . ASN A 1 198 ? -33.575 -2.557 20.532 1.00 88.44 198 ASN A CA 1
ATOM 1546 C C . ASN A 1 198 ? -32.635 -3.174 19.502 1.00 88.44 198 ASN A C 1
ATOM 1548 O O . ASN A 1 198 ? -32.958 -3.289 18.318 1.00 88.44 198 ASN A O 1
ATOM 1552 N N . ILE A 1 199 ? -31.466 -3.577 19.977 1.00 90.44 199 ILE A N 1
ATOM 1553 C CA . ILE A 1 199 ? -30.474 -4.293 19.188 1.00 90.44 199 ILE A CA 1
ATOM 1554 C C . ILE A 1 199 ? -29.955 -5.479 19.990 1.00 90.44 199 ILE A C 1
ATOM 1556 O O . ILE A 1 199 ? -30.112 -5.530 21.213 1.00 90.44 199 ILE A O 1
ATOM 1560 N N . ARG A 1 200 ? -29.284 -6.394 19.302 1.00 90.81 200 ARG A N 1
ATOM 1561 C CA . ARG A 1 200 ? -28.620 -7.530 19.928 1.00 90.81 200 ARG A CA 1
ATOM 1562 C C . ARG A 1 200 ? -27.229 -7.726 19.353 1.00 90.81 200 ARG A C 1
ATOM 1564 O O . ARG A 1 200 ? -27.065 -7.694 18.138 1.00 90.81 200 ARG A O 1
ATOM 1571 N N . VAL A 1 201 ? -26.248 -7.991 20.208 1.00 93.62 201 VAL A N 1
ATOM 1572 C CA . VAL A 1 201 ? -24.915 -8.428 19.785 1.00 93.62 201 VAL A CA 1
ATOM 1573 C C . VAL A 1 201 ? -24.974 -9.925 19.480 1.00 93.62 201 VAL A C 1
ATOM 1575 O O . VAL A 1 201 ? -25.268 -10.739 20.358 1.00 93.62 201 VAL A O 1
ATOM 1578 N N . VAL A 1 202 ? -24.714 -10.302 18.229 1.00 92.25 202 VAL A N 1
ATOM 1579 C CA . VAL A 1 202 ? -24.780 -11.703 17.773 1.00 92.25 202 VAL A CA 1
ATOM 1580 C C . VAL A 1 202 ? -23.407 -12.365 17.709 1.00 92.25 202 VAL A C 1
ATOM 1582 O O . VAL A 1 202 ? -23.264 -13.535 18.070 1.00 92.25 202 VAL A O 1
ATOM 1585 N N . GLU A 1 203 ? -22.389 -11.613 17.301 1.00 91.75 203 GLU A N 1
ATOM 1586 C CA . GLU A 1 203 ? -21.024 -12.093 17.099 1.00 91.75 203 GLU A CA 1
ATOM 1587 C C . GLU A 1 203 ? -20.029 -11.005 17.522 1.00 91.75 203 GLU A C 1
ATOM 1589 O O . GLU A 1 203 ? -20.318 -9.809 17.439 1.00 91.75 203 GLU A O 1
ATOM 1594 N N . ILE A 1 204 ? -18.877 -11.428 18.036 1.00 93.25 204 ILE A N 1
ATOM 1595 C CA . ILE A 1 204 ? -17.780 -10.549 18.433 1.00 93.25 204 ILE A CA 1
ATOM 1596 C C . ILE A 1 204 ? -16.489 -11.094 17.831 1.00 93.25 204 ILE A C 1
ATOM 1598 O O . ILE A 1 204 ? -16.067 -12.205 18.157 1.00 93.25 204 ILE A O 1
ATOM 1602 N N . ASP A 1 205 ? -15.830 -10.284 17.013 1.00 91.31 205 ASP A N 1
ATOM 1603 C CA . ASP A 1 205 ? -14.517 -10.584 16.451 1.00 91.31 205 ASP A CA 1
ATOM 1604 C C . ASP A 1 205 ? -13.460 -9.703 17.129 1.00 91.31 205 ASP A C 1
ATOM 1606 O O . ASP A 1 205 ? -13.472 -8.476 17.002 1.00 91.31 205 ASP A O 1
ATOM 1610 N N . THR A 1 206 ? -12.536 -10.319 17.874 1.00 90.31 206 THR A N 1
ATOM 1611 C CA . THR A 1 206 ? -11.443 -9.589 18.537 1.00 90.31 206 THR A CA 1
ATOM 1612 C C . THR A 1 206 ? -10.233 -9.489 17.610 1.00 90.31 206 THR A C 1
ATOM 1614 O O . THR A 1 206 ? -9.567 -10.494 17.357 1.00 90.31 206 THR A O 1
ATOM 1617 N N . GLY A 1 207 ? -9.927 -8.288 17.120 1.00 90.56 207 GLY A N 1
ATOM 1618 C CA . GLY A 1 207 ? -8.730 -8.002 16.330 1.00 90.56 207 GLY A CA 1
ATOM 1619 C C . GLY A 1 207 ? -7.555 -7.472 17.165 1.00 90.56 207 GLY A C 1
ATOM 1620 O O . GLY A 1 207 ? -7.696 -7.265 18.371 1.00 90.56 207 GLY A O 1
ATOM 1621 N N . PRO A 1 208 ? -6.389 -7.203 16.540 1.00 89.25 208 PRO A N 1
ATOM 1622 C CA . PRO A 1 208 ? -5.197 -6.669 17.217 1.00 89.25 208 PRO A CA 1
ATOM 1623 C C . PRO A 1 208 ? -5.397 -5.282 17.846 1.00 89.25 208 PRO A C 1
ATOM 1625 O O . PRO A 1 208 ? -4.963 -5.030 18.971 1.00 89.25 208 PRO A O 1
ATOM 1628 N N . VAL A 1 209 ? -6.074 -4.382 17.127 1.00 92.31 209 VAL A N 1
ATOM 1629 C CA . VAL A 1 209 ? -6.235 -2.968 17.518 1.00 92.31 209 VAL A CA 1
ATOM 1630 C C . VAL A 1 209 ? -7.661 -2.656 17.969 1.00 92.31 209 VAL A C 1
ATOM 1632 O O . VAL A 1 209 ? -7.862 -1.865 18.891 1.00 92.31 209 VAL A O 1
ATOM 1635 N N . ILE A 1 210 ? -8.649 -3.280 17.332 1.00 94.12 210 ILE A N 1
ATOM 1636 C CA . ILE A 1 210 ? -10.074 -3.046 17.570 1.00 94.12 210 ILE A CA 1
ATOM 1637 C C . ILE A 1 210 ? -10.807 -4.377 17.738 1.00 94.12 210 ILE A C 1
ATOM 1639 O O . ILE A 1 210 ? -10.373 -5.403 17.217 1.00 94.12 210 ILE A O 1
ATOM 1643 N N . THR A 1 211 ? -11.935 -4.343 18.436 1.00 94.25 211 THR A N 1
ATOM 1644 C CA . THR A 1 211 ? -12.910 -5.431 18.508 1.00 94.25 211 THR A CA 1
ATOM 1645 C C . THR A 1 211 ? -14.158 -5.011 17.742 1.00 94.25 211 THR A C 1
ATOM 1647 O O . THR A 1 211 ? -14.681 -3.916 17.959 1.00 94.25 211 THR A O 1
ATOM 1650 N N . GLN A 1 212 ? -14.627 -5.865 16.837 1.00 94.69 212 GLN A N 1
ATOM 1651 C CA . GLN A 1 212 ? -15.835 -5.637 16.056 1.00 94.69 212 GLN A CA 1
ATOM 1652 C C . GLN A 1 212 ? -17.009 -6.390 16.688 1.00 94.69 212 GLN A C 1
ATOM 1654 O O . GLN A 1 212 ? -16.972 -7.607 16.847 1.00 94.69 212 GLN A O 1
ATOM 1659 N N . PHE A 1 213 ? -18.054 -5.649 17.047 1.00 94.69 213 PHE A N 1
ATOM 1660 C CA . PHE A 1 213 ? -19.317 -6.171 17.555 1.00 94.69 213 PHE A CA 1
ATOM 1661 C C . PHE A 1 213 ? -20.331 -6.194 16.422 1.00 94.69 213 PHE A C 1
ATOM 1663 O O . PHE A 1 213 ? -20.670 -5.147 15.871 1.00 94.69 213 PHE A O 1
ATOM 1670 N N . GLU A 1 214 ? -20.825 -7.371 16.075 1.00 93.75 214 GLU A N 1
ATOM 1671 C CA . GLU A 1 214 ? -21.876 -7.519 15.083 1.00 93.75 214 GLU A CA 1
ATOM 1672 C C . GLU A 1 214 ? -23.246 -7.401 15.743 1.00 93.75 214 GLU A C 1
ATOM 1674 O O . GLU A 1 214 ? -23.583 -8.144 16.669 1.00 93.75 214 GLU A O 1
ATOM 1679 N N . LEU A 1 215 ? -24.033 -6.453 15.249 1.00 92.56 215 LEU A N 1
ATOM 1680 C CA . LEU A 1 215 ? -25.331 -6.084 15.776 1.00 92.56 215 LEU A CA 1
ATOM 1681 C C . LEU A 1 215 ? -26.442 -6.513 14.822 1.00 92.56 215 LEU A C 1
ATOM 1683 O O . LEU A 1 215 ? -26.465 -6.135 13.646 1.00 92.56 215 LEU A O 1
ATOM 1687 N N . GLU A 1 216 ? -27.407 -7.238 15.366 1.00 90.69 216 GLU A N 1
ATOM 1688 C CA . GLU A 1 216 ? -28.700 -7.489 14.748 1.00 90.69 216 GLU A CA 1
ATOM 1689 C C . GLU A 1 216 ? -29.670 -6.378 15.171 1.00 90.69 216 GLU A C 1
ATOM 1691 O O . GLU A 1 216 ? -29.836 -6.090 16.362 1.00 90.69 216 GLU A O 1
ATOM 1696 N N . LEU A 1 217 ? -30.271 -5.711 14.183 1.00 87.81 217 LEU A N 1
ATOM 1697 C CA . LEU A 1 217 ? -31.211 -4.613 14.398 1.00 87.81 217 LEU A CA 1
ATOM 1698 C C . LEU A 1 217 ? -32.653 -5.127 14.356 1.00 87.81 217 LEU A C 1
ATOM 1700 O O . LEU A 1 217 ? -32.978 -5.995 13.547 1.00 87.81 217 LEU A O 1
ATOM 1704 N N . GLU A 1 218 ? -33.542 -4.541 15.160 1.00 86.50 218 GLU A N 1
ATOM 1705 C CA . GLU A 1 218 ? -34.980 -4.790 15.021 1.00 86.50 218 GLU A CA 1
ATOM 1706 C C . GLU A 1 218 ? -35.526 -4.300 13.663 1.00 86.50 218 GLU A C 1
ATOM 1708 O O . GLU A 1 218 ? -35.032 -3.335 13.064 1.00 86.50 218 GLU A O 1
ATOM 1713 N N . ALA A 1 219 ? -36.577 -4.959 13.169 1.00 80.62 219 ALA A N 1
ATOM 1714 C CA . ALA A 1 219 ? -37.188 -4.615 11.890 1.00 80.62 219 ALA A CA 1
ATOM 1715 C C . ALA A 1 219 ? -37.694 -3.160 11.882 1.00 80.62 219 ALA A C 1
ATOM 1717 O O . ALA A 1 219 ? -38.427 -2.726 12.769 1.00 80.62 219 ALA A O 1
ATOM 1718 N N . GLY A 1 220 ? -37.320 -2.401 10.848 1.00 80.38 220 GLY A N 1
ATOM 1719 C CA . GLY A 1 220 ? -37.721 -0.999 10.686 1.00 80.38 220 GLY A CA 1
ATOM 1720 C C . GLY A 1 220 ? -36.796 0.026 11.355 1.00 80.38 220 GLY A C 1
ATOM 1721 O O . GLY A 1 220 ? -37.018 1.233 11.192 1.00 80.38 220 GLY A O 1
ATOM 1722 N N . LEU A 1 221 ? -35.733 -0.405 12.048 1.00 84.44 221 LEU A N 1
ATOM 1723 C CA . LEU A 1 221 ? -34.724 0.506 12.584 1.00 84.44 221 LEU A CA 1
ATOM 1724 C C . LEU A 1 221 ? -33.939 1.176 11.447 1.00 84.44 221 LEU A C 1
ATOM 1726 O O . LEU A 1 221 ? -33.319 0.523 10.609 1.00 84.44 221 LEU A O 1
ATOM 1730 N N . ARG A 1 222 ? -33.931 2.512 11.421 1.00 84.75 222 ARG A N 1
ATOM 1731 C CA . ARG A 1 222 ? -33.130 3.261 10.443 1.00 84.75 222 ARG A CA 1
ATOM 1732 C C . ARG A 1 222 ? -31.666 3.265 10.851 1.00 84.75 222 ARG A C 1
ATOM 1734 O O . ARG A 1 222 ? -31.332 3.746 11.932 1.00 84.75 222 ARG A O 1
ATOM 1741 N N . LEU A 1 223 ? -30.799 2.868 9.925 1.00 83.62 223 LEU A N 1
ATOM 1742 C CA . LEU A 1 223 ? -29.355 2.832 10.135 1.00 83.62 223 LEU A CA 1
ATOM 1743 C C . LEU A 1 223 ? -28.767 4.177 10.591 1.00 83.62 223 LEU A C 1
ATOM 1745 O O . LEU A 1 223 ? -27.905 4.219 11.463 1.00 83.62 223 LEU A O 1
ATOM 1749 N N . SER A 1 224 ? -29.290 5.287 10.067 1.00 88.06 224 SER A N 1
ATOM 1750 C CA . SER A 1 224 ? -28.846 6.633 10.439 1.00 88.06 224 SER A CA 1
ATOM 1751 C C . SER A 1 224 ? -28.940 6.910 11.943 1.00 88.06 224 SER A C 1
ATOM 1753 O O . SER A 1 224 ? -28.167 7.709 12.455 1.00 88.06 224 SER A O 1
ATOM 1755 N N . LYS A 1 225 ? -29.875 6.264 1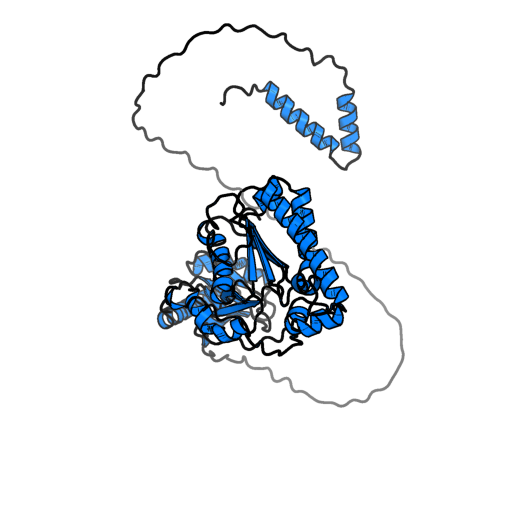2.658 1.00 88.19 225 LYS A N 1
ATOM 1756 C CA . LYS A 1 225 ? -29.992 6.399 14.116 1.00 88.19 225 LYS A CA 1
ATOM 1757 C C . LYS A 1 225 ? -28.853 5.692 14.845 1.00 88.19 225 LYS A C 1
ATOM 1759 O O . LYS A 1 225 ? -28.364 6.221 15.829 1.00 88.19 225 LYS A O 1
ATOM 1764 N N . VAL A 1 226 ? -28.427 4.532 14.349 1.00 88.50 226 VAL A N 1
ATOM 1765 C CA . VAL A 1 226 ? -27.319 3.764 14.931 1.00 88.50 226 VAL A CA 1
ATOM 1766 C C . VAL A 1 226 ? -26.010 4.527 14.747 1.00 88.50 226 VAL A C 1
ATOM 1768 O O . VAL A 1 226 ? -25.281 4.739 15.709 1.00 88.50 226 VAL A O 1
ATOM 1771 N N . SER A 1 227 ? -25.748 5.018 13.532 1.00 90.94 227 SER A N 1
ATOM 1772 C CA . SER A 1 227 ? -24.543 5.804 13.241 1.00 90.94 227 SER A CA 1
ATOM 1773 C C . SER A 1 227 ? -24.494 7.131 14.005 1.00 90.94 227 SER A C 1
ATOM 1775 O O . SER A 1 227 ? -23.410 7.577 14.364 1.00 90.94 227 SER A O 1
ATOM 1777 N N . ALA A 1 228 ? -25.646 7.752 14.281 1.00 92.19 228 ALA A N 1
ATOM 1778 C CA . ALA A 1 228 ? -25.714 9.005 15.034 1.00 92.19 228 ALA A CA 1
ATOM 1779 C C . ALA A 1 228 ? -25.321 8.859 16.514 1.00 92.19 228 ALA A C 1
ATOM 1781 O O . ALA A 1 228 ? -24.951 9.852 17.126 1.00 92.19 228 ALA A O 1
ATOM 1782 N N . LEU A 1 229 ? -25.379 7.646 17.075 1.00 92.44 229 LEU A N 1
ATOM 1783 C CA . LEU A 1 229 ? -25.016 7.388 18.471 1.00 92.44 229 LEU A CA 1
ATOM 1784 C C . LEU A 1 229 ? -23.521 7.105 18.668 1.00 92.44 229 LEU A C 1
ATOM 1786 O O . LEU A 1 229 ? -23.114 6.837 19.791 1.00 92.44 229 LEU A O 1
ATOM 1790 N N . ALA A 1 230 ? -22.688 7.144 17.623 1.00 94.19 230 ALA A N 1
ATOM 1791 C CA . ALA A 1 230 ? -21.274 6.763 17.719 1.00 94.19 230 ALA A CA 1
ATOM 1792 C C . ALA A 1 230 ? -20.515 7.488 18.853 1.00 94.19 230 ALA A C 1
ATOM 1794 O O . ALA A 1 230 ? -19.780 6.843 19.602 1.00 94.19 230 ALA A O 1
ATOM 1795 N N . ASP A 1 231 ? -20.744 8.793 19.025 1.00 94.56 231 ASP A N 1
ATOM 1796 C CA . ASP A 1 231 ? -20.110 9.590 20.083 1.00 94.56 231 ASP A CA 1
ATOM 1797 C C . ASP A 1 231 ? -20.633 9.214 21.482 1.00 94.56 231 ASP A C 1
ATOM 1799 O O . ASP A 1 231 ? -19.852 9.057 22.422 1.00 94.56 231 ASP A O 1
ATOM 1803 N N . ASP A 1 232 ? -21.943 8.988 21.619 1.00 93.94 232 ASP A N 1
ATOM 1804 C CA . ASP A 1 232 ? -22.560 8.555 22.879 1.00 93.94 232 ASP A CA 1
ATOM 1805 C C . ASP A 1 232 ? -22.086 7.151 23.289 1.00 93.94 232 ASP A C 1
ATOM 1807 O O . ASP A 1 232 ? -21.799 6.895 24.462 1.00 93.94 232 ASP A O 1
ATOM 1811 N N . LEU A 1 233 ? -21.935 6.243 22.318 1.00 93.69 233 LEU A N 1
ATOM 1812 C CA . LEU A 1 233 ? -21.373 4.909 22.534 1.00 93.69 233 LEU A CA 1
ATOM 1813 C C . LEU A 1 233 ? -19.913 4.986 22.978 1.00 93.69 233 LEU A C 1
ATOM 1815 O O . LEU A 1 233 ? -19.515 4.251 23.882 1.00 93.69 233 LEU A O 1
ATOM 1819 N N . ALA A 1 234 ? -19.121 5.883 22.384 1.00 95.25 234 ALA A N 1
ATOM 1820 C CA . ALA A 1 234 ? -17.733 6.087 22.782 1.00 95.25 234 ALA A CA 1
ATOM 1821 C C . ALA A 1 234 ? -17.628 6.532 24.249 1.00 95.25 234 ALA A C 1
ATOM 1823 O O . ALA A 1 234 ? -16.823 5.983 25.005 1.00 95.25 234 ALA A O 1
ATOM 1824 N N . ILE A 1 235 ? -18.506 7.441 24.687 1.00 94.69 235 ILE A N 1
ATOM 1825 C CA . ILE A 1 235 ? -18.587 7.885 26.087 1.00 94.69 235 ILE A CA 1
ATOM 1826 C C . ILE A 1 235 ? -19.002 6.730 27.008 1.00 94.69 235 ILE A C 1
ATOM 1828 O O . ILE A 1 235 ? -18.361 6.505 28.038 1.00 94.69 235 ILE A O 1
ATOM 1832 N N . ALA A 1 236 ? -20.044 5.977 26.643 1.00 94.00 236 ALA A N 1
ATOM 1833 C CA . ALA A 1 236 ? -20.551 4.866 27.450 1.00 94.00 236 ALA A CA 1
ATOM 1834 C C . ALA A 1 236 ? -19.511 3.748 27.634 1.00 94.00 236 ALA A C 1
ATOM 1836 O O . ALA A 1 236 ? -19.370 3.198 28.730 1.00 94.00 236 ALA A O 1
ATOM 1837 N N . LEU A 1 237 ? -18.751 3.452 26.577 1.00 93.69 237 LEU A N 1
ATOM 1838 C CA . LEU A 1 237 ? -17.676 2.461 26.573 1.00 93.69 237 LEU A CA 1
ATOM 1839 C C . LEU A 1 237 ? -16.342 2.997 27.105 1.00 93.69 237 LEU A C 1
ATOM 1841 O O . LEU A 1 237 ? -15.428 2.210 27.331 1.00 93.69 237 LEU A O 1
ATOM 1845 N N . ARG A 1 238 ? -16.236 4.310 27.352 1.00 94.19 238 ARG A N 1
ATOM 1846 C CA . ARG A 1 238 ? -15.015 4.999 27.807 1.00 94.19 238 ARG A CA 1
ATOM 1847 C C . ARG A 1 238 ? -13.840 4.845 26.838 1.00 94.19 238 ARG A C 1
ATOM 1849 O O . ARG A 1 238 ? -12.694 4.714 27.263 1.00 94.19 238 ARG A O 1
ATOM 1856 N N . VAL A 1 239 ? -14.129 4.889 25.542 1.00 95.12 239 VAL A N 1
ATOM 1857 C CA . VAL A 1 239 ? -13.129 4.802 24.471 1.00 95.12 239 VAL A CA 1
ATOM 1858 C C . VAL A 1 239 ? -13.008 6.133 23.724 1.00 95.12 239 VAL A C 1
ATOM 1860 O O . VAL A 1 239 ? -13.945 6.931 23.747 1.00 95.12 239 VAL A O 1
ATOM 1863 N N . PRO A 1 240 ? -11.883 6.400 23.032 1.00 92.31 240 PRO A N 1
ATOM 1864 C CA . PRO A 1 240 ? -11.691 7.669 22.325 1.00 92.31 240 PRO A CA 1
ATOM 1865 C C . PRO A 1 240 ? -12.697 7.905 21.195 1.00 92.31 240 PRO A C 1
ATOM 1867 O O . PRO A 1 240 ? -13.077 9.040 20.930 1.00 92.31 240 PRO A O 1
ATOM 1870 N N . SER A 1 241 ? -13.083 6.836 20.498 1.00 94.19 241 SER A N 1
ATOM 1871 C CA . SER A 1 241 ? -14.034 6.880 19.389 1.00 94.19 241 SER A CA 1
ATOM 1872 C C . SER A 1 241 ? -14.561 5.480 19.100 1.00 94.19 241 SER A C 1
ATOM 1874 O O . SER A 1 241 ? -13.892 4.493 19.412 1.00 94.19 241 SER A O 1
ATOM 1876 N N . VAL A 1 242 ? -15.732 5.408 18.476 1.00 94.75 242 VAL A N 1
ATOM 1877 C CA . VAL A 1 242 ? -16.353 4.175 17.987 1.00 94.75 242 VAL A CA 1
ATOM 1878 C C . VAL A 1 242 ? -16.668 4.359 16.509 1.00 94.75 242 VAL A C 1
ATOM 1880 O O . VAL A 1 242 ? -17.141 5.421 16.103 1.00 94.75 242 VAL A O 1
ATOM 1883 N N . ARG A 1 243 ? -16.427 3.329 15.694 1.00 94.75 243 ARG A N 1
ATOM 1884 C CA . ARG A 1 243 ? -16.756 3.354 14.265 1.00 94.75 243 ARG A CA 1
ATOM 1885 C C . ARG A 1 243 ? -17.917 2.411 13.974 1.00 94.75 243 ARG A C 1
ATOM 1887 O O . ARG A 1 243 ? -17.844 1.218 14.241 1.00 94.75 243 ARG A O 1
ATOM 1894 N N . VAL A 1 244 ? -18.989 2.951 13.400 1.00 92.88 244 VAL A N 1
ATOM 1895 C CA . VAL A 1 244 ? -20.157 2.170 12.971 1.00 92.88 244 VAL A CA 1
ATOM 1896 C C . VAL A 1 244 ? -20.009 1.837 11.486 1.00 92.88 244 VAL A C 1
ATOM 1898 O O . VAL A 1 244 ? -19.954 2.735 10.646 1.00 92.88 244 VAL A O 1
ATOM 1901 N N . VAL A 1 245 ? -19.945 0.549 11.165 1.00 88.00 245 VAL A N 1
ATOM 1902 C CA . VAL A 1 245 ? -19.831 -0.002 9.811 1.00 88.00 245 VAL A CA 1
ATOM 1903 C C . VAL A 1 245 ? -21.149 -0.640 9.430 1.00 88.00 245 VAL A C 1
ATOM 1905 O O . VAL A 1 245 ? -21.593 -1.587 10.073 1.00 88.00 245 VAL A O 1
ATOM 1908 N N . ALA A 1 246 ? -21.785 -0.145 8.375 1.00 82.50 246 ALA A N 1
ATOM 1909 C CA . ALA A 1 246 ? -23.074 -0.678 7.980 1.00 82.50 246 ALA A CA 1
ATOM 1910 C C . ALA A 1 246 ? -23.380 -0.521 6.487 1.00 82.50 246 ALA A C 1
ATOM 1912 O O . ALA A 1 246 ? -23.148 0.561 5.940 1.00 82.50 246 ALA A O 1
ATOM 1913 N N . PRO A 1 247 ? -24.002 -1.543 5.868 1.00 83.25 247 PRO A N 1
ATOM 1914 C CA . PRO A 1 247 ? -24.108 -2.931 6.353 1.00 83.25 247 PRO A CA 1
ATOM 1915 C C . PRO A 1 247 ? -22.743 -3.646 6.324 1.00 83.25 247 PRO A C 1
ATOM 1917 O O . PRO A 1 247 ? -21.847 -3.237 5.584 1.00 83.25 247 PRO A O 1
ATOM 1920 N N . ILE A 1 248 ? -22.571 -4.714 7.111 1.00 83.00 248 ILE A N 1
ATOM 1921 C CA . ILE A 1 248 ? -21.410 -5.605 6.947 1.00 83.00 248 ILE A CA 1
ATOM 1922 C C . ILE A 1 248 ? -21.548 -6.322 5.591 1.00 83.00 248 ILE A C 1
ATOM 1924 O O . ILE A 1 248 ? -22.589 -6.932 5.341 1.00 83.00 248 ILE A O 1
ATOM 1928 N N . PRO A 1 249 ? -20.538 -6.284 4.698 1.00 78.25 249 PRO A N 1
ATOM 1929 C CA . PRO A 1 249 ? -20.620 -6.951 3.401 1.00 78.25 249 PRO A CA 1
ATOM 1930 C C . PRO A 1 249 ? -21.007 -8.431 3.529 1.00 78.25 249 PRO A C 1
ATOM 1932 O O . PRO A 1 249 ? -20.375 -9.188 4.263 1.00 78.25 249 PRO A O 1
ATOM 1935 N N . GLY A 1 250 ? -22.057 -8.842 2.814 1.00 79.94 250 GLY A N 1
ATOM 1936 C CA . GLY A 1 250 ? -22.562 -10.218 2.837 1.00 79.94 250 GLY A CA 1
ATOM 1937 C C . GLY A 1 250 ? -23.424 -10.587 4.053 1.00 79.94 250 GLY A C 1
ATOM 1938 O O . GLY A 1 250 ? -23.855 -11.735 4.139 1.00 79.94 250 GLY A O 1
ATOM 1939 N N . LYS A 1 251 ? -23.709 -9.649 4.969 1.00 83.12 251 LYS A N 1
ATOM 1940 C CA . LYS A 1 251 ? -24.596 -9.860 6.124 1.00 83.12 251 LYS A CA 1
ATOM 1941 C C . LYS A 1 251 ? -25.649 -8.745 6.238 1.00 83.12 251 LYS A C 1
ATOM 1943 O O . LYS A 1 251 ? -25.437 -7.618 5.804 1.00 83.12 251 LYS A O 1
ATOM 1948 N N . ASN A 1 252 ? -26.783 -9.047 6.874 1.00 82.88 252 ASN A N 1
ATOM 1949 C CA . ASN A 1 252 ? -27.850 -8.073 7.173 1.00 82.88 252 ASN A CA 1
ATOM 1950 C C . ASN A 1 252 ? -27.669 -7.419 8.557 1.00 82.88 252 ASN A C 1
ATOM 1952 O O . ASN A 1 252 ? -28.640 -7.135 9.256 1.00 82.88 252 ASN A O 1
ATOM 1956 N N . THR A 1 253 ? -26.422 -7.215 8.969 1.00 89.00 253 THR A N 1
ATOM 1957 C CA . THR A 1 253 ? -26.040 -6.773 10.315 1.00 89.00 253 THR A CA 1
ATOM 1958 C C . THR A 1 253 ? -25.172 -5.518 10.260 1.00 89.00 253 THR A C 1
ATOM 1960 O O . THR A 1 253 ? -24.666 -5.117 9.205 1.00 89.00 253 THR A O 1
ATOM 1963 N N . VAL A 1 254 ? -25.036 -4.857 11.409 1.00 91.56 254 VAL A N 1
ATOM 1964 C CA . VAL A 1 254 ? -24.231 -3.643 11.581 1.00 91.56 254 VAL A CA 1
ATOM 1965 C C . VAL A 1 254 ? -23.024 -3.949 12.452 1.00 91.56 254 VAL A C 1
ATOM 1967 O O . VAL A 1 254 ? -23.171 -4.496 13.534 1.00 91.56 254 VAL A O 1
ATOM 1970 N N . GLY A 1 255 ? -21.833 -3.571 12.004 1.00 93.38 255 GLY A N 1
ATOM 1971 C CA . GLY A 1 255 ? -20.608 -3.678 12.784 1.00 93.38 255 GLY A CA 1
ATOM 1972 C C . GLY A 1 255 ? -20.380 -2.429 13.627 1.00 93.38 255 GLY A C 1
ATOM 1973 O O . GLY A 1 255 ? -20.482 -1.310 13.130 1.00 93.38 255 GLY A O 1
ATOM 1974 N N . VAL A 1 256 ? -20.025 -2.604 14.893 1.00 94.75 256 VAL A N 1
ATOM 1975 C CA . VAL A 1 256 ? -19.522 -1.536 15.758 1.00 94.75 256 VAL A CA 1
ATOM 1976 C C . VAL A 1 256 ? -18.098 -1.877 16.153 1.00 94.75 256 VAL A C 1
ATOM 1978 O O . VAL A 1 256 ? -17.850 -2.851 16.850 1.00 94.75 256 VAL A O 1
ATOM 1981 N N . GLU A 1 257 ? -17.151 -1.089 15.668 1.00 95.56 257 GLU A N 1
ATOM 1982 C CA . GLU A 1 257 ? -15.726 -1.249 15.924 1.00 95.56 257 GLU A CA 1
ATOM 1983 C C . GLU A 1 257 ? -15.324 -0.390 17.123 1.00 95.56 257 GLU A C 1
ATOM 1985 O O . GLU A 1 257 ? -15.475 0.838 17.114 1.00 95.56 257 GLU A O 1
ATOM 1990 N N . VAL A 1 258 ? -14.806 -1.047 18.156 1.00 95.44 258 VAL A N 1
ATOM 1991 C CA . VAL A 1 258 ? -14.399 -0.428 19.418 1.00 95.44 258 VAL A CA 1
ATOM 1992 C C . VAL A 1 258 ? -12.898 -0.648 19.613 1.00 95.44 258 VAL A C 1
ATOM 1994 O O . VAL A 1 258 ? -12.440 -1.786 19.497 1.00 95.44 258 VAL A O 1
ATOM 1997 N N . PRO A 1 259 ? -12.109 0.396 19.916 1.00 94.50 259 PRO A N 1
ATOM 1998 C CA . PRO A 1 259 ? -10.694 0.248 20.238 1.00 94.50 259 PRO A CA 1
ATOM 1999 C C . PRO A 1 259 ? -10.455 -0.679 21.431 1.00 94.50 259 PRO A C 1
ATOM 2001 O O . PRO A 1 259 ? -11.138 -0.582 22.448 1.00 94.50 259 PRO A O 1
ATOM 2004 N N . ASN A 1 260 ? -9.448 -1.544 21.321 1.00 92.75 260 ASN A N 1
ATOM 2005 C CA . ASN A 1 260 ? -9.014 -2.386 22.429 1.00 92.75 260 ASN A CA 1
ATOM 2006 C C . ASN A 1 260 ? -8.247 -1.559 23.470 1.00 92.75 260 ASN A C 1
ATOM 2008 O O . ASN A 1 260 ? -7.438 -0.704 23.110 1.00 92.75 260 ASN A O 1
ATOM 2012 N N . ASP A 1 261 ? -8.412 -1.895 24.753 1.00 88.56 261 ASP A N 1
ATOM 2013 C CA . ASP A 1 261 ? -7.628 -1.293 25.845 1.00 88.56 261 ASP A CA 1
ATOM 2014 C C . ASP A 1 261 ? -6.127 -1.583 25.709 1.00 88.56 261 ASP A C 1
ATOM 2016 O O . ASP A 1 261 ? -5.285 -0.726 25.968 1.00 88.56 261 ASP A O 1
ATOM 2020 N N . LYS A 1 262 ? -5.795 -2.821 25.325 1.00 89.00 262 LYS A N 1
ATOM 2021 C CA . LYS A 1 262 ? -4.433 -3.252 25.016 1.00 89.00 262 LYS A CA 1
ATOM 2022 C C . LYS A 1 262 ? -4.368 -3.558 23.526 1.00 89.00 262 LYS A C 1
ATOM 2024 O O . LYS A 1 262 ? -4.842 -4.603 23.088 1.00 89.00 262 LYS A O 1
ATOM 2029 N N . GLN A 1 263 ? -3.818 -2.617 22.770 1.00 90.50 263 GLN A N 1
ATOM 2030 C CA . GLN A 1 263 ? -3.557 -2.779 21.343 1.00 90.50 263 GLN A CA 1
ATOM 2031 C C . GLN A 1 263 ? -2.256 -3.558 21.164 1.00 90.50 263 GLN A C 1
ATOM 2033 O O . GLN A 1 263 ? -1.278 -3.292 21.863 1.00 90.50 263 GLN A O 1
ATOM 2038 N N . VAL A 1 264 ? -2.262 -4.521 20.248 1.00 90.94 264 VAL A N 1
ATOM 2039 C CA . VAL A 1 264 ? -1.082 -5.324 19.906 1.00 90.94 264 VAL A CA 1
ATOM 2040 C C . VAL A 1 264 ? -0.481 -4.783 18.619 1.00 90.94 264 VAL A C 1
ATOM 2042 O O . VAL A 1 264 ? -1.207 -4.563 17.644 1.00 90.94 264 VAL A O 1
ATOM 2045 N N . MET A 1 265 ? 0.834 -4.551 18.608 1.00 92.06 265 MET A N 1
ATOM 2046 C CA . MET A 1 265 ? 1.506 -4.070 17.407 1.00 92.06 265 MET A CA 1
ATOM 2047 C C . MET A 1 265 ? 1.568 -5.180 16.356 1.00 92.06 265 MET A C 1
ATOM 2049 O O . MET A 1 265 ? 2.077 -6.267 16.617 1.00 92.06 265 MET A O 1
ATOM 2053 N N . VAL A 1 266 ? 1.078 -4.889 15.150 1.00 93.81 266 VAL A N 1
ATOM 2054 C CA . VAL A 1 266 ? 1.212 -5.784 13.994 1.00 93.81 266 VAL A CA 1
ATOM 2055 C C . VAL A 1 266 ? 2.630 -5.647 13.449 1.00 93.81 266 VAL A C 1
ATOM 2057 O O . VAL A 1 266 ? 3.025 -4.562 13.015 1.00 93.81 266 VAL A O 1
ATOM 2060 N N . ARG A 1 267 ? 3.411 -6.727 13.502 1.00 94.81 267 ARG A N 1
ATOM 2061 C CA . ARG A 1 267 ? 4.820 -6.737 13.075 1.00 94.81 267 ARG A CA 1
ATOM 2062 C C . ARG A 1 267 ? 4.928 -7.201 11.624 1.00 94.81 267 ARG A C 1
ATOM 2064 O O . ARG A 1 267 ? 4.126 -7.998 11.156 1.00 94.81 267 ARG A O 1
ATOM 2071 N N . LEU A 1 268 ? 5.931 -6.725 10.886 1.00 95.19 268 LEU A N 1
ATOM 2072 C CA . LEU A 1 268 ? 6.113 -7.153 9.492 1.00 95.19 268 LEU A CA 1
ATOM 2073 C C . LEU A 1 268 ? 6.517 -8.635 9.398 1.00 95.19 268 LEU A C 1
ATOM 2075 O O . LEU A 1 268 ? 6.054 -9.337 8.502 1.00 95.19 268 LEU A O 1
ATOM 2079 N N . ARG A 1 269 ? 7.326 -9.123 10.350 1.00 95.06 269 ARG A N 1
ATOM 2080 C CA . ARG A 1 269 ? 7.796 -10.514 10.393 1.00 95.06 269 ARG A CA 1
ATOM 2081 C C . ARG A 1 269 ? 6.649 -11.519 10.356 1.00 95.06 269 ARG A C 1
ATOM 2083 O O . ARG A 1 269 ? 6.649 -12.403 9.508 1.00 95.06 269 ARG A O 1
ATOM 2090 N N . GLU A 1 270 ? 5.636 -11.331 11.202 1.00 92.50 270 GLU A N 1
ATOM 2091 C CA . GLU A 1 270 ? 4.480 -12.237 11.242 1.00 92.50 270 GLU A CA 1
ATOM 2092 C C . GLU A 1 270 ? 3.679 -12.248 9.936 1.00 92.50 270 GLU A C 1
ATOM 2094 O O . GLU A 1 270 ? 3.066 -13.259 9.601 1.00 92.50 270 GLU A O 1
ATOM 2099 N N . LEU A 1 271 ? 3.678 -11.154 9.170 1.00 93.44 271 LEU A N 1
ATOM 2100 C CA . LEU A 1 271 ? 3.019 -11.110 7.864 1.00 93.44 271 LEU A CA 1
ATOM 2101 C C . LEU A 1 271 ? 3.814 -11.902 6.825 1.00 93.44 271 LEU A C 1
ATOM 2103 O O . LEU A 1 271 ? 3.227 -12.672 6.071 1.00 93.44 271 LEU A O 1
ATOM 2107 N N . ILE A 1 272 ? 5.141 -11.752 6.819 1.00 92.25 272 ILE A N 1
ATOM 2108 C CA . ILE A 1 272 ? 6.032 -12.490 5.916 1.00 92.25 272 ILE A CA 1
ATOM 2109 C C . ILE A 1 272 ? 5.954 -13.992 6.203 1.00 92.25 272 ILE A C 1
ATOM 2111 O O . ILE A 1 272 ? 5.774 -14.784 5.282 1.00 92.25 272 ILE A O 1
ATOM 2115 N N . GLU A 1 273 ? 6.026 -14.385 7.475 1.00 91.12 273 GLU A N 1
ATOM 2116 C CA . GLU A 1 273 ? 5.973 -15.791 7.884 1.00 91.12 273 GLU A CA 1
ATOM 2117 C C . GLU A 1 273 ? 4.594 -16.418 7.622 1.00 91.12 273 GLU A C 1
ATOM 2119 O O . GLU A 1 273 ? 4.512 -17.552 7.156 1.00 91.12 273 GLU A O 1
ATOM 2124 N N . SER A 1 274 ? 3.500 -15.683 7.862 1.00 88.62 274 SER A N 1
ATOM 2125 C CA . SER A 1 274 ? 2.140 -16.205 7.639 1.00 88.62 274 SER A CA 1
ATOM 2126 C C . SER A 1 274 ? 1.727 -16.262 6.168 1.00 88.62 274 SER A C 1
ATOM 2128 O O . SER A 1 274 ? 0.863 -17.064 5.809 1.00 88.62 274 SER A O 1
ATOM 2130 N N . CYS A 1 275 ? 2.317 -15.420 5.315 1.00 87.56 275 CYS A N 1
ATOM 2131 C CA . CYS A 1 275 ? 1.906 -15.265 3.920 1.00 87.56 275 CYS A CA 1
ATOM 2132 C C . CYS A 1 275 ? 3.007 -15.604 2.913 1.00 87.56 275 CYS A C 1
ATOM 2134 O O . CYS A 1 275 ? 2.877 -15.217 1.757 1.00 87.56 275 CYS A O 1
ATOM 2136 N N . GLY A 1 276 ? 4.063 -16.325 3.305 1.00 81.50 276 GLY A N 1
ATOM 2137 C CA . GLY A 1 276 ? 5.218 -16.605 2.441 1.00 81.50 276 GLY A CA 1
ATOM 2138 C C . GLY A 1 276 ? 4.845 -17.173 1.064 1.00 81.50 276 GLY A C 1
ATOM 2139 O O . GLY A 1 276 ? 5.236 -16.616 0.043 1.00 81.50 276 GLY A O 1
ATOM 2140 N N . GLU A 1 277 ? 4.009 -18.213 1.018 1.00 85.00 277 GLU A N 1
ATOM 2141 C CA . GLU A 1 277 ? 3.542 -18.808 -0.247 1.00 85.00 277 GLU A CA 1
ATOM 2142 C C . GLU A 1 277 ? 2.668 -17.851 -1.074 1.00 85.00 277 GLU A C 1
ATOM 2144 O O . GLU A 1 277 ? 2.782 -17.780 -2.294 1.00 85.00 277 GLU A O 1
ATOM 2149 N N . ASP A 1 278 ? 1.784 -17.105 -0.409 1.00 88.00 278 ASP A N 1
ATOM 2150 C CA . ASP A 1 278 ? 0.895 -16.149 -1.071 1.00 88.00 278 ASP A CA 1
ATOM 2151 C C . ASP A 1 278 ? 1.658 -14.908 -1.573 1.00 88.00 278 ASP A C 1
ATOM 2153 O O . ASP A 1 278 ? 1.261 -14.269 -2.542 1.00 88.00 278 ASP A O 1
ATOM 2157 N N . ALA A 1 279 ? 2.769 -14.548 -0.934 1.00 89.38 279 ALA A N 1
ATOM 2158 C CA . ALA A 1 279 ? 3.673 -13.510 -1.410 1.00 89.38 279 ALA A CA 1
ATOM 2159 C C . ALA A 1 279 ? 4.514 -14.003 -2.598 1.00 89.38 279 ALA A C 1
ATOM 2161 O O . ALA A 1 279 ? 4.725 -13.243 -3.544 1.00 89.38 279 ALA A O 1
ATOM 2162 N N . ALA A 1 280 ? 4.943 -15.270 -2.581 1.00 89.06 280 ALA A N 1
ATOM 2163 C CA . ALA A 1 280 ? 5.742 -15.872 -3.646 1.00 89.06 280 ALA A CA 1
ATOM 2164 C C . ALA A 1 280 ? 5.012 -15.884 -5.002 1.00 89.06 280 ALA A C 1
ATOM 2166 O O . ALA A 1 280 ? 5.638 -15.594 -6.020 1.00 89.06 280 ALA A O 1
ATOM 2167 N N . SER A 1 281 ? 3.693 -16.110 -5.015 1.00 90.44 281 SER A N 1
ATOM 2168 C CA . SER A 1 281 ? 2.872 -16.109 -6.239 1.00 90.44 281 SER A CA 1
ATOM 2169 C C . SER A 1 281 ? 2.580 -14.716 -6.826 1.00 90.44 281 SER A C 1
ATOM 2171 O O . SER A 1 281 ? 2.049 -14.602 -7.931 1.00 90.44 281 SER A O 1
ATOM 2173 N N . LYS A 1 282 ? 2.900 -13.631 -6.110 1.00 93.94 282 LYS A N 1
ATOM 2174 C CA . LYS A 1 282 ? 2.605 -12.250 -6.533 1.00 93.94 282 LYS A CA 1
ATOM 2175 C C . LYS A 1 282 ? 3.803 -11.604 -7.201 1.00 93.94 282 LYS A C 1
ATOM 2177 O O . LYS A 1 282 ? 4.906 -11.687 -6.686 1.00 93.94 282 LYS A O 1
ATOM 2182 N N . ARG A 1 283 ? 3.609 -10.831 -8.266 1.00 94.12 283 ARG A N 1
ATOM 2183 C CA . ARG A 1 283 ? 4.723 -10.167 -8.973 1.00 94.12 283 ARG A CA 1
ATOM 2184 C C . ARG A 1 283 ? 5.442 -9.163 -8.070 1.00 94.12 283 ARG A C 1
ATOM 2186 O O . ARG A 1 283 ? 6.663 -9.209 -7.939 1.00 94.12 283 ARG A O 1
ATOM 2193 N N . ILE A 1 284 ? 4.683 -8.294 -7.400 1.00 96.62 284 ILE A N 1
ATOM 2194 C CA . ILE A 1 284 ? 5.213 -7.318 -6.440 1.00 96.62 284 ILE A CA 1
ATOM 2195 C C . ILE A 1 284 ? 4.361 -7.391 -5.163 1.00 96.62 284 ILE A C 1
ATOM 2197 O O . ILE A 1 284 ? 3.364 -6.668 -5.050 1.00 96.62 284 ILE A O 1
ATOM 2201 N N . PRO A 1 285 ? 4.691 -8.286 -4.216 1.00 95.88 285 PRO A N 1
ATOM 2202 C CA . PRO A 1 285 ? 3.918 -8.440 -2.992 1.00 95.88 285 PRO A CA 1
ATOM 2203 C C . PRO A 1 285 ? 4.141 -7.256 -2.049 1.00 95.88 285 PRO A C 1
ATOM 2205 O O . PRO A 1 285 ? 5.263 -6.805 -1.821 1.00 95.88 285 PRO A O 1
ATOM 2208 N N . ILE A 1 286 ? 3.044 -6.777 -1.476 1.00 95.94 286 ILE A N 1
ATOM 2209 C CA . ILE A 1 286 ? 2.998 -5.670 -0.531 1.00 95.94 286 ILE A CA 1
ATOM 2210 C C . ILE A 1 286 ? 2.247 -6.129 0.721 1.00 95.94 286 ILE A C 1
ATOM 2212 O O . ILE A 1 286 ? 1.071 -6.491 0.648 1.00 95.94 286 ILE A O 1
ATOM 2216 N N . PHE A 1 287 ? 2.916 -6.091 1.874 1.00 95.75 287 PHE A N 1
ATOM 2217 C CA . PHE A 1 287 ? 2.320 -6.399 3.173 1.00 95.75 287 PHE A CA 1
ATOM 2218 C C . PHE A 1 287 ? 1.709 -5.121 3.762 1.00 95.75 287 PHE A C 1
ATOM 2220 O O . PHE A 1 287 ? 2.429 -4.191 4.118 1.00 95.75 287 PHE A O 1
ATOM 2227 N N . LEU A 1 288 ? 0.378 -5.053 3.852 1.00 93.69 288 LEU A N 1
ATOM 2228 C CA . LEU A 1 288 ? -0.326 -3.861 4.346 1.00 93.69 288 LEU A CA 1
ATOM 2229 C C . LEU A 1 288 ? -0.580 -3.890 5.857 1.00 93.69 288 LEU A C 1
ATOM 2231 O O . LEU A 1 288 ? -0.724 -2.836 6.474 1.00 93.69 288 LEU A O 1
ATOM 2235 N N . GLY A 1 289 ? -0.671 -5.079 6.452 1.00 93.94 289 GLY A N 1
ATOM 2236 C CA . GLY A 1 289 ? -1.011 -5.242 7.863 1.00 93.94 289 GLY A CA 1
ATOM 2237 C C . GLY A 1 289 ? -1.980 -6.392 8.088 1.00 93.94 289 GLY A C 1
ATOM 2238 O O . GLY A 1 289 ? -1.952 -7.389 7.370 1.00 93.94 289 GLY A O 1
ATOM 2239 N N . LYS A 1 290 ? -2.857 -6.233 9.081 1.00 92.44 290 LYS A N 1
ATOM 2240 C CA . LYS A 1 290 ? -3.965 -7.148 9.363 1.00 92.44 290 LYS A CA 1
ATOM 2241 C C . LYS A 1 290 ? -5.302 -6.423 9.263 1.00 92.44 290 LYS A C 1
ATOM 2243 O O . LYS A 1 290 ? -5.378 -5.229 9.547 1.00 92.44 290 LYS A O 1
ATOM 2248 N N . ASP A 1 291 ? -6.347 -7.147 8.880 1.00 90.12 291 ASP A N 1
ATOM 2249 C CA . ASP A 1 291 ? -7.716 -6.638 8.928 1.00 90.12 291 ASP A CA 1
ATOM 2250 C C . ASP A 1 291 ? -8.262 -6.569 10.367 1.00 90.12 291 ASP A C 1
ATOM 2252 O O . ASP A 1 291 ? -7.599 -6.943 11.340 1.00 90.12 291 ASP A O 1
ATOM 2256 N N . VAL A 1 292 ? -9.503 -6.096 10.509 1.00 86.25 292 VAL A N 1
ATOM 2257 C CA . VAL A 1 292 ? -10.187 -5.962 11.809 1.00 86.25 292 VAL A CA 1
ATOM 2258 C C . VAL A 1 292 ? -10.391 -7.298 12.528 1.00 86.25 292 VAL A C 1
ATOM 2260 O O . VAL A 1 292 ? -10.534 -7.317 13.744 1.00 86.25 292 VAL A O 1
ATOM 2263 N N . THR A 1 293 ? -10.364 -8.413 11.794 1.00 83.94 293 THR A N 1
ATOM 2264 C CA . THR A 1 293 ? -10.463 -9.776 12.332 1.00 83.94 293 THR A CA 1
ATOM 2265 C C . THR A 1 293 ? -9.092 -10.408 12.574 1.00 83.94 293 THR A C 1
ATOM 2267 O O . THR A 1 293 ? -9.019 -11.555 13.003 1.00 83.94 293 THR A O 1
ATOM 2270 N N . GLY A 1 294 ? -7.998 -9.688 12.309 1.00 86.75 294 GLY A N 1
ATOM 2271 C CA . GLY A 1 294 ? -6.626 -10.160 12.479 1.00 86.75 294 GLY A CA 1
ATOM 2272 C C . GLY A 1 294 ? -6.040 -10.924 11.290 1.00 86.75 294 GLY A C 1
ATOM 2273 O O . GLY A 1 294 ? -4.904 -11.386 11.405 1.00 86.75 294 GLY A O 1
ATOM 2274 N N . ARG A 1 295 ? -6.752 -11.039 10.159 1.00 88.75 295 ARG A N 1
ATOM 2275 C CA . ARG A 1 295 ? -6.219 -11.737 8.977 1.00 88.75 295 ARG A CA 1
ATOM 2276 C C . ARG A 1 295 ? -5.118 -10.916 8.331 1.00 88.75 295 ARG A C 1
ATOM 2278 O O . ARG A 1 295 ? -5.311 -9.711 8.165 1.00 88.75 295 ARG A O 1
ATOM 2285 N N . PRO A 1 296 ? -4.006 -11.538 7.919 1.00 91.44 296 PRO A N 1
ATOM 2286 C CA . PRO A 1 296 ? -2.958 -10.823 7.215 1.00 91.44 296 PRO A CA 1
ATOM 2287 C C . PRO A 1 296 ? -3.454 -10.338 5.845 1.00 91.44 296 PRO A C 1
ATOM 2289 O O . PRO A 1 296 ? -4.186 -11.034 5.140 1.00 91.44 296 PRO A O 1
ATOM 2292 N N . LEU A 1 297 ? -3.051 -9.122 5.483 1.00 91.88 297 LEU A N 1
ATOM 2293 C CA . LEU A 1 297 ? -3.392 -8.454 4.234 1.00 91.88 297 LEU A CA 1
ATOM 2294 C C . LEU A 1 297 ? -2.135 -8.312 3.379 1.00 91.88 297 LEU A C 1
ATOM 2296 O O . LEU A 1 297 ? -1.280 -7.461 3.643 1.00 91.88 297 LEU A O 1
ATOM 2300 N N . VAL A 1 298 ? -2.056 -9.140 2.338 1.00 93.81 298 VAL A N 1
ATOM 2301 C CA . VAL A 1 298 ? -0.986 -9.115 1.337 1.00 93.81 298 VAL A CA 1
ATOM 2302 C C . VAL A 1 298 ? -1.599 -8.934 -0.035 1.00 93.81 298 VAL A C 1
ATOM 2304 O O . VAL A 1 298 ? -2.535 -9.633 -0.416 1.00 93.81 298 VAL A O 1
ATOM 2307 N N . VAL A 1 299 ? -1.073 -7.979 -0.788 1.00 94.19 299 VAL A N 1
ATOM 2308 C CA . VAL A 1 299 ? -1.631 -7.562 -2.076 1.00 94.19 299 VAL A CA 1
ATOM 2309 C C . VAL A 1 299 ? -0.540 -7.500 -3.134 1.00 94.19 299 VAL A C 1
ATOM 2311 O O . VAL A 1 299 ? 0.625 -7.290 -2.812 1.00 94.19 299 VAL A O 1
ATOM 2314 N N . ASP A 1 300 ? -0.903 -7.698 -4.399 1.00 95.75 300 ASP A N 1
ATOM 2315 C CA . ASP A 1 300 ? 0.026 -7.532 -5.520 1.00 95.75 300 ASP A CA 1
ATOM 2316 C C . ASP A 1 300 ? -0.093 -6.107 -6.075 1.00 95.75 300 ASP A C 1
ATOM 2318 O O . ASP A 1 300 ? -1.161 -5.715 -6.561 1.00 95.75 300 ASP A O 1
ATOM 2322 N N . LEU A 1 301 ? 0.997 -5.333 -6.039 1.00 96.06 301 LEU A N 1
ATOM 2323 C CA . LEU A 1 301 ? 1.031 -3.980 -6.605 1.00 96.06 301 LEU A CA 1
ATOM 2324 C C . LEU A 1 301 ? 0.711 -3.987 -8.107 1.00 96.06 301 LEU A C 1
ATOM 2326 O O . LEU A 1 301 ? 0.193 -3.012 -8.629 1.00 96.06 301 LEU A O 1
ATOM 2330 N N . THR A 1 302 ? 0.935 -5.086 -8.827 1.00 94.56 302 THR A N 1
ATOM 2331 C CA . THR A 1 302 ? 0.589 -5.158 -10.256 1.00 94.56 302 THR A CA 1
ATOM 2332 C C . THR A 1 302 ? -0.922 -5.244 -10.514 1.00 94.56 302 THR A C 1
ATOM 2334 O O . THR A 1 302 ? -1.399 -4.805 -11.569 1.00 94.56 302 THR A O 1
ATOM 2337 N N . LYS A 1 303 ? -1.694 -5.753 -9.538 1.00 91.81 303 LYS A N 1
ATOM 2338 C CA . LYS A 1 303 ? -3.168 -5.762 -9.558 1.00 91.81 303 LYS A CA 1
ATOM 2339 C C . LYS A 1 303 ? -3.747 -4.410 -9.107 1.00 91.81 303 LYS A C 1
ATOM 2341 O O . LYS A 1 303 ? -4.819 -4.029 -9.572 1.00 91.81 303 LYS A O 1
ATOM 2346 N N . MET A 1 304 ? -3.011 -3.653 -8.289 1.00 89.56 304 MET A N 1
ATOM 2347 C CA . MET A 1 304 ? -3.305 -2.262 -7.907 1.00 89.56 304 MET A CA 1
ATOM 2348 C C . MET A 1 304 ? -2.201 -1.331 -8.426 1.00 89.56 304 MET A C 1
ATOM 2350 O O . MET A 1 304 ? -1.364 -0.878 -7.646 1.00 89.56 304 MET A O 1
ATOM 2354 N N . PRO A 1 305 ? -2.163 -1.065 -9.746 1.00 85.94 305 PRO A N 1
ATOM 2355 C CA . PRO A 1 305 ? -0.947 -0.672 -10.467 1.00 85.94 305 PRO A CA 1
ATOM 2356 C C . PRO A 1 305 ? -0.273 0.595 -9.937 1.00 85.94 305 PRO A C 1
ATOM 2358 O O . PRO A 1 305 ? 0.932 0.768 -10.114 1.00 85.94 305 PRO A O 1
ATOM 2361 N N . HIS A 1 306 ? -1.042 1.472 -9.298 1.00 96.12 306 HIS A N 1
ATOM 2362 C CA . HIS A 1 306 ? -0.560 2.688 -8.669 1.00 96.12 306 HIS A CA 1
ATOM 2363 C C . HIS A 1 306 ? -1.243 2.850 -7.309 1.00 96.12 306 HIS A C 1
ATOM 2365 O O . HIS A 1 306 ? -2.419 2.517 -7.157 1.00 96.12 306 HIS A O 1
ATOM 2371 N N . LEU A 1 307 ? -0.510 3.381 -6.333 1.00 96.19 307 LEU A N 1
ATOM 2372 C CA . LEU A 1 307 ? -0.946 3.559 -4.955 1.00 96.19 307 LEU A CA 1
ATOM 2373 C C . LEU A 1 307 ? -0.761 5.018 -4.524 1.00 96.19 307 LEU A C 1
ATOM 2375 O O . LEU A 1 307 ? 0.319 5.586 -4.687 1.00 96.19 307 LEU A O 1
ATOM 2379 N N . LEU A 1 308 ? -1.810 5.600 -3.938 1.00 95.94 308 LEU A N 1
ATOM 2380 C CA . LEU A 1 308 ? -1.769 6.900 -3.268 1.00 95.94 308 LEU A CA 1
ATOM 2381 C C . LEU A 1 308 ? -1.906 6.695 -1.756 1.00 95.94 308 LEU A C 1
ATOM 2383 O O . LEU A 1 308 ? -2.857 6.063 -1.297 1.00 95.94 308 LEU A O 1
ATOM 2387 N N . ILE A 1 309 ? -0.979 7.254 -0.983 1.00 95.62 309 ILE A N 1
ATOM 2388 C CA . ILE A 1 309 ? -0.940 7.162 0.477 1.00 95.62 309 ILE A CA 1
ATOM 2389 C C . ILE A 1 309 ? -1.122 8.560 1.060 1.00 95.62 309 ILE A C 1
ATOM 2391 O O . ILE A 1 309 ? -0.253 9.419 0.943 1.00 95.62 309 ILE A O 1
ATOM 2395 N N . ALA A 1 310 ? -2.241 8.781 1.735 1.00 95.31 310 ALA A N 1
ATOM 2396 C CA . ALA A 1 310 ? -2.556 10.041 2.392 1.00 95.31 310 ALA A CA 1
ATOM 2397 C C . ALA A 1 310 ? -2.569 9.861 3.912 1.00 95.31 310 ALA A C 1
ATOM 2399 O O . ALA A 1 310 ? -3.229 8.962 4.432 1.00 95.31 310 ALA A O 1
ATOM 2400 N N . GLY A 1 311 ? -1.878 10.732 4.644 1.00 92.75 311 GLY A N 1
ATOM 2401 C CA . GLY A 1 311 ? -1.910 10.694 6.104 1.00 92.75 311 GLY A CA 1
ATOM 2402 C C . GLY A 1 311 ? -1.189 11.869 6.742 1.00 92.75 311 GLY A C 1
ATOM 2403 O O . GLY A 1 311 ? -0.068 12.193 6.362 1.00 92.75 311 GLY A O 1
ATOM 2404 N N . ARG A 1 312 ? -1.824 12.501 7.734 1.00 91.44 312 ARG A N 1
ATOM 2405 C CA . ARG A 1 312 ? -1.203 13.588 8.507 1.00 91.44 312 ARG A CA 1
ATOM 2406 C C . ARG A 1 312 ? 0.017 13.070 9.276 1.00 91.44 312 ARG A C 1
ATOM 2408 O O . ARG A 1 312 ? 0.170 11.873 9.517 1.00 91.44 312 ARG A O 1
ATOM 2415 N N . THR A 1 313 ? 0.880 13.978 9.717 1.00 90.06 313 THR A N 1
ATOM 2416 C CA . THR A 1 313 ? 2.019 13.621 10.570 1.00 90.06 313 THR A CA 1
ATOM 2417 C C . THR A 1 313 ? 1.555 12.811 11.787 1.00 90.06 313 THR A C 1
ATOM 2419 O O . THR A 1 313 ? 0.571 13.161 12.439 1.00 90.06 313 THR A O 1
ATOM 2422 N N . GLY A 1 314 ? 2.251 11.710 12.076 1.00 88.50 314 GLY A N 1
ATOM 2423 C CA . GLY A 1 314 ? 1.931 10.823 13.197 1.00 88.50 314 GLY A CA 1
ATOM 2424 C C . GLY A 1 314 ? 0.846 9.774 12.926 1.00 88.50 314 GLY A C 1
ATOM 2425 O O . GLY A 1 314 ? 0.639 8.919 13.777 1.00 88.50 314 GLY A O 1
ATOM 2426 N N . THR A 1 315 ? 0.195 9.753 11.754 1.00 90.31 315 THR A N 1
ATOM 2427 C CA . THR A 1 315 ? -0.813 8.718 11.429 1.00 90.31 315 THR A CA 1
ATOM 2428 C C . THR A 1 315 ? -0.218 7.439 10.832 1.00 90.31 315 THR A C 1
ATOM 2430 O O . THR A 1 315 ? -0.958 6.597 10.337 1.00 90.31 315 THR A O 1
ATOM 2433 N N . GLY A 1 316 ? 1.112 7.300 10.818 1.00 92.81 316 GLY A N 1
ATOM 2434 C CA . GLY A 1 316 ? 1.793 6.106 10.306 1.00 92.81 316 GLY A CA 1
ATOM 2435 C C . GLY A 1 316 ? 2.096 6.099 8.802 1.00 92.81 316 GLY A C 1
ATOM 2436 O O . GLY A 1 316 ? 2.507 5.061 8.297 1.00 92.81 316 GLY A O 1
ATOM 2437 N N . LYS A 1 317 ? 1.963 7.227 8.082 1.00 94.62 317 LYS A N 1
ATOM 2438 C CA . LYS A 1 317 ? 2.288 7.330 6.638 1.00 94.62 317 LYS A CA 1
ATOM 2439 C C . LYS A 1 317 ? 3.700 6.817 6.322 1.00 94.62 317 LYS A C 1
ATOM 2441 O O . LYS A 1 317 ? 3.869 5.967 5.455 1.00 94.62 317 LYS A O 1
ATOM 2446 N N . SER A 1 318 ? 4.699 7.304 7.055 1.00 92.88 318 SER A N 1
ATOM 2447 C CA . SER A 1 318 ? 6.101 6.929 6.854 1.00 92.88 318 SER A CA 1
ATOM 2448 C C . SER A 1 318 ? 6.372 5.466 7.209 1.00 92.88 318 SER A C 1
ATOM 2450 O O . SER A 1 318 ? 7.114 4.783 6.510 1.00 92.88 318 SER A O 1
ATOM 2452 N N . VAL A 1 319 ? 5.727 4.949 8.262 1.00 95.00 319 VAL A N 1
ATOM 2453 C CA . VAL A 1 319 ? 5.818 3.527 8.639 1.00 95.00 319 VAL A CA 1
ATOM 2454 C C . VAL A 1 319 ? 5.216 2.649 7.545 1.00 95.00 319 VAL A C 1
ATOM 2456 O O . VAL A 1 319 ? 5.840 1.671 7.144 1.00 95.00 319 VAL A O 1
ATOM 2459 N N . CYS A 1 320 ? 4.052 3.030 7.010 1.00 95.81 320 CYS A N 1
ATOM 2460 C CA . CYS A 1 320 ? 3.431 2.364 5.870 1.00 95.81 320 CYS A CA 1
ATOM 2461 C C . CYS A 1 320 ? 4.391 2.347 4.675 1.00 95.81 320 CYS A C 1
ATOM 2463 O O . CYS A 1 320 ? 4.716 1.270 4.193 1.00 95.81 320 CYS A O 1
ATOM 2465 N N . LEU A 1 321 ? 4.944 3.501 4.280 1.00 95.81 321 LEU A N 1
ATOM 2466 C CA . LEU A 1 321 ? 5.883 3.609 3.157 1.00 95.81 321 LEU A CA 1
ATOM 2467 C C . LEU A 1 321 ? 7.102 2.683 3.314 1.00 95.81 321 LEU A C 1
ATOM 2469 O O . LEU A 1 321 ? 7.425 1.929 2.398 1.00 95.81 321 LEU A O 1
ATOM 2473 N N . ASN A 1 322 ? 7.730 2.685 4.494 1.00 96.19 322 ASN A N 1
ATOM 2474 C CA . ASN A 1 322 ? 8.833 1.778 4.821 1.00 96.19 322 ASN A CA 1
ATOM 2475 C C . ASN A 1 322 ? 8.410 0.304 4.751 1.00 96.19 322 ASN A C 1
ATOM 2477 O O . ASN A 1 322 ? 9.155 -0.528 4.242 1.00 96.19 322 ASN A O 1
ATOM 2481 N N . THR A 1 323 ? 7.197 -0.019 5.203 1.00 96.31 323 THR A N 1
ATOM 2482 C CA . THR A 1 323 ? 6.646 -1.378 5.129 1.00 96.31 323 THR A CA 1
ATOM 2483 C C . THR A 1 323 ? 6.491 -1.833 3.676 1.00 96.31 323 THR A C 1
ATOM 2485 O O . THR A 1 323 ? 6.857 -2.962 3.356 1.00 96.31 323 THR A O 1
ATOM 2488 N N . LEU A 1 324 ? 6.037 -0.962 2.765 1.00 96.69 324 LEU A N 1
ATOM 2489 C CA . LEU A 1 324 ? 5.932 -1.298 1.337 1.00 96.69 324 LEU A CA 1
ATOM 2490 C C . LEU A 1 324 ? 7.310 -1.549 0.711 1.00 96.69 324 LEU A C 1
ATOM 2492 O O . LEU A 1 324 ? 7.483 -2.512 -0.030 1.00 96.69 324 LEU A O 1
ATOM 2496 N N . ILE A 1 325 ? 8.302 -0.713 1.034 1.00 97.31 325 ILE A N 1
ATOM 2497 C CA . ILE A 1 325 ? 9.675 -0.871 0.531 1.00 97.31 325 ILE A CA 1
ATOM 2498 C C . ILE A 1 325 ? 10.282 -2.178 1.046 1.00 97.31 325 ILE A C 1
ATOM 2500 O O . ILE A 1 325 ? 10.813 -2.964 0.263 1.00 97.31 325 ILE A O 1
ATOM 2504 N N . LEU A 1 326 ? 10.164 -2.445 2.350 1.00 96.88 326 LEU A N 1
ATOM 2505 C CA . LEU A 1 326 ? 10.641 -3.691 2.946 1.00 96.88 326 LEU A CA 1
ATOM 2506 C C . LEU A 1 326 ? 9.911 -4.910 2.377 1.00 96.88 326 LEU A C 1
ATOM 2508 O O . LEU A 1 326 ? 10.555 -5.926 2.150 1.00 96.88 326 LEU A O 1
ATOM 2512 N N . SER A 1 327 ? 8.615 -4.806 2.064 1.00 96.44 327 SER A N 1
ATOM 2513 C CA . SER A 1 327 ? 7.877 -5.887 1.394 1.00 96.44 327 SER A CA 1
ATOM 2514 C C . SER A 1 327 ? 8.584 -6.325 0.112 1.00 96.44 327 SER A C 1
ATOM 2516 O O . SER A 1 327 ? 8.820 -7.514 -0.074 1.00 96.44 327 SER A O 1
ATOM 2518 N N . ILE A 1 328 ? 9.000 -5.364 -0.721 1.00 96.81 328 ILE A N 1
ATOM 2519 C CA . ILE A 1 328 ? 9.736 -5.622 -1.966 1.00 96.81 328 ILE A CA 1
ATOM 2520 C C . ILE A 1 328 ? 11.126 -6.191 -1.663 1.00 96.81 328 ILE A C 1
ATOM 2522 O O . ILE A 1 328 ? 11.509 -7.204 -2.236 1.00 96.81 328 ILE A O 1
ATOM 2526 N N . LEU A 1 329 ? 11.880 -5.576 -0.747 1.00 95.75 329 LEU A N 1
ATOM 2527 C CA . LEU A 1 329 ? 13.253 -5.996 -0.431 1.00 95.75 329 LEU A CA 1
ATOM 2528 C C . LEU A 1 329 ? 13.346 -7.418 0.134 1.00 95.75 329 LEU A C 1
ATOM 2530 O O . LEU A 1 329 ? 14.338 -8.102 -0.104 1.00 95.75 329 LEU A O 1
ATOM 2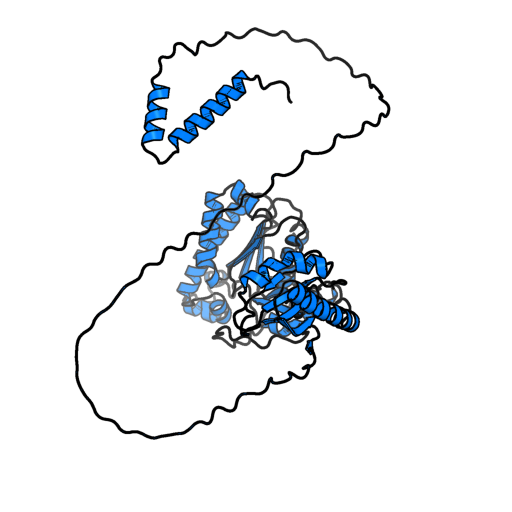534 N N . MET A 1 330 ? 12.328 -7.851 0.876 1.00 94.62 330 MET A N 1
ATOM 2535 C CA . MET A 1 330 ? 12.274 -9.177 1.496 1.00 94.62 330 MET A CA 1
ATOM 2536 C C . MET A 1 330 ? 11.785 -10.271 0.537 1.00 94.62 330 MET A C 1
ATOM 2538 O O . MET A 1 330 ? 11.888 -11.447 0.868 1.00 94.62 330 MET A O 1
ATOM 2542 N N . THR A 1 331 ? 11.230 -9.914 -0.626 1.00 94.81 331 THR A N 1
ATOM 2543 C CA . THR A 1 331 ? 10.540 -10.871 -1.515 1.00 94.81 331 THR A CA 1
ATOM 2544 C C . THR A 1 331 ? 11.019 -10.850 -2.960 1.00 94.81 331 THR A C 1
ATOM 2546 O O . THR A 1 331 ? 10.767 -11.808 -3.690 1.00 94.81 331 THR A O 1
ATOM 2549 N N . ARG A 1 332 ? 11.677 -9.772 -3.403 1.00 95.44 332 ARG A N 1
ATOM 2550 C CA . ARG A 1 332 ? 12.068 -9.586 -4.800 1.00 95.44 332 ARG A CA 1
ATOM 2551 C C . ARG A 1 332 ? 13.511 -9.138 -4.944 1.00 95.44 332 ARG A C 1
ATOM 2553 O O . ARG A 1 332 ? 13.995 -8.273 -4.213 1.00 95.44 332 ARG A O 1
ATOM 2560 N N . THR A 1 333 ? 14.198 -9.710 -5.926 1.00 95.12 333 THR A N 1
ATOM 2561 C CA . THR A 1 333 ? 15.585 -9.372 -6.256 1.00 95.12 333 THR A CA 1
ATOM 2562 C C . THR A 1 333 ? 15.668 -8.085 -7.094 1.00 95.12 333 THR A C 1
ATOM 2564 O O . THR A 1 333 ? 14.665 -7.640 -7.663 1.00 95.12 333 THR A O 1
ATOM 2567 N N . PRO A 1 334 ? 16.853 -7.457 -7.208 1.00 95.12 334 PRO A N 1
ATOM 2568 C CA . PRO A 1 334 ? 17.061 -6.292 -8.074 1.00 95.12 334 PRO A CA 1
ATOM 2569 C C . PRO A 1 334 ? 16.789 -6.544 -9.563 1.00 95.12 334 PRO A C 1
ATOM 2571 O O . PRO A 1 334 ? 16.531 -5.597 -10.304 1.00 95.12 334 PRO A O 1
ATOM 2574 N N . GLU A 1 335 ? 16.893 -7.794 -10.008 1.00 93.44 335 GLU A N 1
ATOM 2575 C CA . GLU A 1 335 ? 16.618 -8.237 -11.377 1.00 93.44 335 GLU A CA 1
ATOM 2576 C C . GLU A 1 335 ? 15.106 -8.350 -11.627 1.00 93.44 335 GLU A C 1
ATOM 2578 O O . GLU A 1 335 ? 14.645 -8.155 -12.750 1.00 93.44 335 GLU A O 1
ATOM 2583 N N . GLN A 1 336 ? 14.328 -8.606 -10.569 1.00 95.06 336 GLN A N 1
ATOM 2584 C CA . GLN A 1 336 ? 12.865 -8.642 -10.599 1.00 95.06 336 GLN A CA 1
ATOM 2585 C C . GLN A 1 336 ? 12.253 -7.245 -10.467 1.00 95.06 336 GLN A C 1
ATOM 2587 O O . GLN A 1 336 ? 11.327 -6.901 -11.204 1.00 95.06 336 GLN A O 1
ATOM 2592 N N . VAL A 1 337 ? 12.748 -6.434 -9.526 1.00 97.62 337 VAL A N 1
ATOM 2593 C CA . VAL A 1 337 ? 12.199 -5.107 -9.218 1.00 97.62 337 VAL A CA 1
ATOM 2594 C C . VAL A 1 337 ? 13.313 -4.077 -9.064 1.00 97.62 337 VAL A C 1
ATOM 2596 O O . VAL A 1 337 ? 14.232 -4.221 -8.258 1.00 97.62 337 VAL A O 1
ATOM 2599 N N . LYS A 1 338 ? 13.180 -2.971 -9.791 1.00 98.00 338 LYS A N 1
ATOM 2600 C CA . LYS A 1 338 ? 13.987 -1.764 -9.642 1.00 98.00 338 LYS A CA 1
ATOM 2601 C C . LYS A 1 338 ? 13.160 -0.632 -9.046 1.00 98.00 338 LYS A C 1
ATOM 2603 O O . LYS A 1 338 ? 11.953 -0.544 -9.258 1.00 98.00 338 LYS A O 1
ATOM 2608 N N . MET A 1 339 ? 13.818 0.245 -8.295 1.00 98.38 339 MET A N 1
ATOM 2609 C CA . MET A 1 339 ? 13.179 1.347 -7.584 1.00 98.38 339 MET A CA 1
ATOM 2610 C C . MET A 1 339 ? 13.796 2.697 -7.942 1.00 98.38 339 MET A C 1
ATOM 2612 O O . MET A 1 339 ? 15.012 2.837 -8.096 1.00 98.38 339 MET A O 1
ATOM 2616 N N . LEU A 1 340 ? 12.933 3.704 -8.017 1.00 97.75 340 LEU A N 1
ATOM 2617 C CA . LEU A 1 340 ? 13.285 5.118 -8.069 1.00 97.75 340 LEU A CA 1
ATOM 2618 C C . LEU A 1 340 ? 12.647 5.792 -6.861 1.00 97.75 340 LEU A C 1
ATOM 2620 O O . LEU A 1 340 ? 11.445 5.668 -6.656 1.00 97.75 340 LEU A O 1
ATOM 2624 N N . MET A 1 341 ? 13.444 6.482 -6.051 1.00 97.56 341 MET A N 1
ATOM 2625 C CA . MET A 1 341 ? 12.989 7.063 -4.787 1.00 97.56 341 MET A CA 1
ATOM 2626 C C . MET A 1 341 ? 13.153 8.578 -4.802 1.00 97.56 341 MET A C 1
ATOM 2628 O O . MET A 1 341 ? 14.238 9.075 -5.100 1.00 97.56 341 MET A O 1
ATOM 2632 N N . VAL A 1 342 ? 12.089 9.299 -4.454 1.00 95.44 342 VAL A N 1
ATOM 2633 C CA . VAL A 1 342 ? 12.043 10.760 -4.361 1.00 95.44 342 VAL A CA 1
ATOM 2634 C C . VAL A 1 342 ? 11.745 11.165 -2.918 1.00 95.44 342 VAL A C 1
ATOM 2636 O O . VAL A 1 342 ? 10.660 10.902 -2.396 1.00 95.44 342 VAL A O 1
ATOM 2639 N N . ASP A 1 343 ? 12.711 11.830 -2.289 1.00 94.56 343 ASP A N 1
ATOM 2640 C CA . ASP A 1 343 ? 12.628 12.338 -0.918 1.00 94.56 343 ASP A CA 1
ATOM 2641 C C . ASP A 1 343 ? 13.224 13.756 -0.844 1.00 94.56 343 ASP A C 1
ATOM 2643 O O . ASP A 1 343 ? 14.427 13.915 -0.613 1.00 94.56 343 ASP A O 1
ATOM 2647 N N . PRO A 1 344 ? 12.412 14.816 -1.030 1.00 88.06 344 PRO A N 1
ATOM 2648 C CA . PRO A 1 344 ? 12.882 16.197 -0.888 1.00 88.06 344 PRO A CA 1
ATOM 2649 C C . PRO A 1 344 ? 13.534 16.518 0.447 1.00 88.06 344 PRO A C 1
ATOM 2651 O O . PRO A 1 344 ? 14.344 17.441 0.530 1.00 88.06 344 PRO A O 1
ATOM 2654 N N . LYS A 1 345 ? 13.097 15.841 1.512 1.00 87.44 345 LYS A N 1
ATOM 2655 C CA . LYS A 1 345 ? 13.423 16.214 2.888 1.00 87.44 345 LYS A CA 1
ATOM 2656 C C . LYS A 1 345 ? 14.597 15.411 3.429 1.00 87.44 345 LYS A C 1
ATOM 2658 O O . LYS A 1 345 ? 15.133 15.791 4.465 1.00 87.44 345 LYS A O 1
ATOM 2663 N N . MET A 1 346 ? 15.029 14.367 2.719 1.00 85.81 346 MET A N 1
ATOM 2664 C CA . MET A 1 346 ? 16.105 13.459 3.124 1.00 85.81 346 MET A CA 1
ATOM 2665 C C . MET A 1 346 ? 15.865 12.834 4.506 1.00 85.81 346 MET A C 1
ATOM 2667 O O . MET A 1 346 ? 16.815 12.598 5.258 1.00 85.81 346 MET A O 1
ATOM 2671 N N . VAL A 1 347 ? 14.609 12.574 4.860 1.00 86.88 347 VAL A N 1
ATOM 2672 C CA . VAL A 1 347 ? 14.258 12.005 6.168 1.00 86.88 347 VAL A CA 1
ATOM 2673 C C . VAL A 1 347 ? 13.865 10.546 6.014 1.00 86.88 347 VAL A C 1
ATOM 2675 O O . VAL A 1 347 ? 14.467 9.679 6.641 1.00 86.88 347 VAL A O 1
ATOM 2678 N N . GLU A 1 348 ? 12.877 10.274 5.168 1.00 88.88 348 GLU A N 1
ATOM 2679 C CA . GLU A 1 348 ? 12.177 8.992 5.163 1.00 88.88 348 GLU A CA 1
ATOM 2680 C C . GLU A 1 348 ? 12.890 7.943 4.307 1.00 88.88 348 GLU A C 1
ATOM 2682 O O . GLU A 1 348 ? 12.930 6.772 4.684 1.00 88.88 348 GLU A O 1
ATOM 2687 N N . LEU A 1 349 ? 13.480 8.343 3.172 1.00 93.19 349 LEU A N 1
ATOM 2688 C CA . LEU A 1 349 ? 14.066 7.399 2.209 1.00 93.19 349 LEU A CA 1
ATOM 2689 C C . LEU A 1 349 ? 15.599 7.351 2.239 1.00 93.19 349 LEU A C 1
ATOM 2691 O O . LEU A 1 349 ? 16.201 6.467 1.628 1.00 93.19 349 LEU A O 1
ATOM 2695 N N . SER A 1 350 ? 16.249 8.239 2.993 1.00 90.44 350 SER A N 1
ATOM 2696 C CA . SER A 1 350 ? 17.708 8.262 3.182 1.00 90.44 350 SER A CA 1
ATOM 2697 C C . SER A 1 350 ? 18.334 6.909 3.572 1.00 90.44 350 SER A C 1
ATOM 2699 O O . SER A 1 350 ? 19.400 6.588 3.026 1.00 90.44 350 SER A O 1
ATOM 2701 N N . PRO A 1 351 ? 17.716 6.073 4.440 1.00 93.88 351 PRO A N 1
ATOM 2702 C CA . PRO A 1 351 ? 18.267 4.758 4.785 1.00 93.88 351 PRO A CA 1
ATOM 2703 C C . PRO A 1 351 ? 18.472 3.826 3.580 1.00 93.88 351 PRO A C 1
ATOM 2705 O O . PRO A 1 351 ? 19.360 2.975 3.606 1.00 93.88 351 PRO A O 1
ATOM 2708 N N . TYR A 1 352 ? 17.715 4.013 2.495 1.00 95.25 352 TYR A N 1
ATOM 2709 C CA . TYR A 1 352 ? 17.735 3.135 1.324 1.00 95.25 352 TYR A CA 1
ATOM 2710 C C . TYR A 1 352 ? 18.810 3.484 0.290 1.00 95.25 352 TYR A C 1
ATOM 2712 O O . TYR A 1 352 ? 18.947 2.778 -0.699 1.00 95.25 352 TYR A O 1
ATOM 2720 N N . THR A 1 353 ? 19.629 4.517 0.504 1.00 91.31 353 THR A N 1
ATOM 2721 C CA . THR A 1 353 ? 20.574 5.055 -0.502 1.00 91.31 353 THR A CA 1
ATOM 2722 C C . THR A 1 353 ? 21.542 4.028 -1.120 1.00 91.31 353 THR A C 1
ATOM 2724 O O . THR A 1 353 ? 22.082 4.266 -2.198 1.00 91.31 353 THR A O 1
ATOM 2727 N N . LYS A 1 354 ? 21.794 2.893 -0.454 1.00 92.12 354 LYS A N 1
ATOM 2728 C CA . LYS A 1 354 ? 22.787 1.885 -0.871 1.00 92.12 354 LYS A CA 1
ATOM 2729 C C . LYS A 1 354 ? 22.191 0.544 -1.315 1.00 92.12 354 LYS A C 1
ATOM 2731 O O . LYS A 1 354 ? 22.948 -0.407 -1.497 1.00 92.12 354 LYS A O 1
ATOM 2736 N N . ILE A 1 355 ? 20.870 0.431 -1.456 1.00 95.19 355 ILE A N 1
ATOM 2737 C CA . ILE A 1 355 ? 20.252 -0.838 -1.868 1.00 95.19 355 ILE A CA 1
ATOM 2738 C C . ILE A 1 355 ? 20.491 -1.115 -3.366 1.00 95.19 355 ILE A C 1
ATOM 2740 O O . ILE A 1 355 ? 20.473 -0.182 -4.172 1.00 95.19 355 ILE A O 1
ATOM 2744 N N . PRO A 1 356 ? 20.665 -2.385 -3.776 1.00 95.06 356 PRO A N 1
ATOM 2745 C CA . PRO A 1 356 ? 20.944 -2.749 -5.172 1.00 95.06 356 PRO A CA 1
ATOM 2746 C C . PRO A 1 356 ? 19.740 -2.575 -6.116 1.00 95.06 356 PRO A C 1
ATOM 2748 O O . PRO A 1 356 ? 19.891 -2.571 -7.342 1.00 95.06 356 PRO A O 1
ATOM 2751 N N . HIS A 1 357 ? 18.537 -2.428 -5.561 1.00 97.00 357 HIS A N 1
ATOM 2752 C CA . HIS A 1 357 ? 17.307 -2.172 -6.308 1.00 97.00 357 HIS A CA 1
ATOM 2753 C C . HIS A 1 357 ? 17.232 -0.749 -6.867 1.00 97.00 357 HIS A C 1
ATOM 2755 O O . HIS A 1 357 ? 16.481 -0.522 -7.813 1.00 97.00 357 HIS A O 1
ATOM 2761 N N . LEU A 1 358 ? 17.985 0.212 -6.322 1.00 97.00 358 LEU A N 1
ATOM 2762 C CA . LEU A 1 358 ? 17.937 1.594 -6.795 1.00 97.00 358 LEU A CA 1
ATOM 2763 C C . LEU A 1 358 ? 18.539 1.735 -8.196 1.00 97.00 358 LEU A C 1
ATOM 2765 O O . LEU A 1 358 ? 19.646 1.273 -8.463 1.00 97.00 358 LEU A O 1
ATOM 2769 N N . MET A 1 359 ? 17.814 2.420 -9.081 1.00 95.75 359 MET A N 1
ATOM 2770 C CA . MET A 1 359 ? 18.324 2.809 -10.405 1.00 95.75 359 MET A CA 1
ATOM 2771 C C . MET A 1 359 ? 19.202 4.061 -10.325 1.00 95.75 359 MET A C 1
ATOM 2773 O O . MET A 1 359 ? 20.167 4.209 -11.071 1.00 95.75 359 MET A O 1
ATOM 2777 N N . ASN A 1 360 ? 18.884 4.944 -9.379 1.00 93.19 360 ASN A N 1
ATOM 2778 C CA . ASN A 1 360 ? 19.574 6.198 -9.121 1.00 93.19 360 ASN A CA 1
ATOM 2779 C C . ASN A 1 360 ? 19.648 6.420 -7.602 1.00 93.19 360 ASN A C 1
ATOM 2781 O O . ASN A 1 360 ? 18.778 5.928 -6.878 1.00 93.19 360 ASN A O 1
ATOM 2785 N N . PRO A 1 361 ? 20.632 7.192 -7.101 1.00 93.25 361 PRO A N 1
ATOM 2786 C CA . PRO A 1 361 ? 20.606 7.668 -5.722 1.00 93.25 361 PRO A CA 1
ATOM 2787 C C . PRO A 1 361 ? 19.281 8.367 -5.405 1.00 93.25 361 PRO A C 1
ATOM 2789 O O . PRO A 1 361 ? 18.687 8.976 -6.299 1.00 93.25 361 PRO A O 1
ATOM 2792 N N . VAL A 1 362 ? 18.853 8.309 -4.138 1.00 96.06 362 VAL A N 1
ATOM 2793 C CA . VAL A 1 362 ? 17.611 8.947 -3.674 1.00 96.06 362 VAL A CA 1
ATOM 2794 C C . VAL A 1 362 ? 17.569 10.399 -4.151 1.00 96.06 362 VAL A C 1
ATOM 2796 O O . VAL A 1 362 ? 18.506 11.175 -3.945 1.00 96.06 362 VAL A O 1
ATOM 2799 N N . ILE A 1 363 ? 16.494 10.741 -4.853 1.00 94.75 363 ILE A N 1
ATOM 2800 C CA . ILE A 1 363 ? 16.344 12.005 -5.558 1.00 94.75 363 ILE A CA 1
ATOM 2801 C C . ILE A 1 363 ? 15.796 13.034 -4.583 1.00 94.75 363 ILE A C 1
ATOM 2803 O O . ILE A 1 363 ? 14.683 12.909 -4.080 1.00 94.75 363 ILE A O 1
ATOM 2807 N N . THR A 1 364 ? 16.580 14.076 -4.349 1.00 93.25 364 THR A N 1
ATOM 2808 C CA . THR A 1 364 ? 16.241 15.138 -3.393 1.00 93.25 364 THR A CA 1
ATOM 2809 C C . THR A 1 364 ? 15.936 16.460 -4.094 1.00 93.25 364 THR A C 1
ATOM 2811 O O . THR A 1 364 ? 15.290 17.337 -3.533 1.00 93.25 364 THR A O 1
ATOM 2814 N N . ASP A 1 365 ? 16.408 16.612 -5.334 1.00 92.12 365 ASP A N 1
ATOM 2815 C CA . ASP A 1 365 ? 16.148 17.777 -6.173 1.00 92.12 365 ASP A CA 1
ATOM 2816 C C . ASP A 1 365 ? 14.852 17.584 -6.971 1.00 92.12 365 ASP A C 1
ATOM 2818 O O . ASP A 1 365 ? 14.676 16.587 -7.673 1.00 92.12 365 ASP A O 1
ATOM 2822 N N . MET A 1 366 ? 13.959 18.567 -6.882 1.00 90.81 366 MET A N 1
ATOM 2823 C CA . MET A 1 366 ? 12.631 18.523 -7.496 1.00 90.81 366 MET A CA 1
ATOM 2824 C C . MET A 1 366 ? 12.652 18.553 -9.026 1.00 90.81 366 MET A C 1
ATOM 2826 O O . MET A 1 366 ? 11.805 17.929 -9.658 1.00 90.81 366 MET A O 1
ATOM 2830 N N . LYS A 1 367 ? 13.629 19.232 -9.638 1.00 90.44 367 LYS A N 1
ATOM 2831 C CA . LYS A 1 367 ? 13.780 19.238 -11.100 1.00 90.44 367 LYS A CA 1
ATOM 2832 C C . LYS A 1 367 ? 14.301 17.894 -11.587 1.00 90.44 367 LYS A C 1
ATOM 2834 O O . LYS A 1 367 ? 13.850 17.387 -12.602 1.00 90.44 367 LYS A O 1
ATOM 2839 N N . LYS A 1 368 ? 15.218 17.275 -10.836 1.00 92.62 368 LYS A N 1
ATOM 2840 C CA . LYS A 1 368 ? 15.643 15.898 -11.127 1.00 92.62 368 LYS A CA 1
ATOM 2841 C C . LYS A 1 368 ? 14.487 14.912 -10.988 1.00 92.62 368 LYS A C 1
ATOM 2843 O O . LYS A 1 368 ? 14.409 13.980 -11.776 1.00 92.62 368 LYS A O 1
ATOM 2848 N N . ALA A 1 369 ? 13.606 15.105 -10.009 1.00 93.62 369 ALA A N 1
ATOM 2849 C CA . ALA A 1 369 ? 12.438 14.249 -9.838 1.00 93.62 369 ALA A CA 1
ATOM 2850 C C . ALA A 1 369 ? 11.459 14.364 -11.019 1.00 93.62 369 ALA A C 1
ATOM 2852 O O . ALA A 1 369 ? 10.986 13.342 -11.508 1.00 93.62 369 ALA A O 1
ATOM 2853 N N . GLU A 1 370 ? 11.215 15.576 -11.523 1.00 94.19 370 GLU A N 1
ATOM 2854 C CA . GLU A 1 370 ? 10.445 15.795 -12.756 1.00 94.19 370 GLU A CA 1
ATOM 2855 C C . GLU A 1 370 ? 11.103 15.110 -13.964 1.00 94.19 370 GLU A C 1
ATOM 2857 O O . GLU A 1 370 ? 10.453 14.298 -14.619 1.00 94.19 370 GLU A O 1
ATOM 2862 N N . ALA A 1 371 ? 12.409 15.300 -14.174 1.00 94.38 371 ALA A N 1
ATOM 2863 C CA . ALA A 1 371 ? 13.145 14.624 -15.245 1.00 94.38 371 ALA A CA 1
ATOM 2864 C C . ALA A 1 371 ? 13.090 13.085 -15.150 1.00 94.38 371 ALA A C 1
ATOM 2866 O O . ALA A 1 371 ? 13.080 12.394 -16.166 1.00 94.38 371 ALA A O 1
ATOM 2867 N N . VAL A 1 372 ? 13.037 12.526 -13.937 1.00 95.62 372 VAL A N 1
ATOM 2868 C CA . VAL A 1 372 ? 12.888 11.078 -13.719 1.00 95.62 372 VAL A CA 1
ATOM 2869 C C . VAL A 1 372 ? 11.484 10.592 -14.076 1.00 95.62 372 VAL A C 1
ATOM 2871 O O . VAL A 1 372 ? 11.344 9.506 -14.636 1.00 95.62 372 VAL A O 1
ATOM 2874 N N . LEU A 1 373 ? 10.446 11.384 -13.804 1.00 96.44 373 LEU A N 1
ATOM 2875 C CA . LEU A 1 373 ? 9.086 11.074 -14.252 1.00 96.44 373 LEU A CA 1
ATOM 2876 C C . LEU A 1 373 ? 8.962 11.169 -15.777 1.00 96.44 373 LEU A C 1
ATOM 2878 O O . LEU A 1 373 ? 8.329 10.305 -16.381 1.00 96.44 373 LEU A O 1
ATOM 2882 N N . ALA A 1 374 ? 9.608 12.157 -16.401 1.00 96.56 374 ALA A N 1
ATOM 2883 C CA . ALA A 1 374 ? 9.702 12.257 -17.855 1.00 96.56 374 ALA A CA 1
ATOM 2884 C C . ALA A 1 374 ? 10.405 11.027 -18.454 1.00 96.56 374 ALA A C 1
ATOM 2886 O O . ALA A 1 374 ? 9.841 10.354 -19.314 1.00 96.56 374 ALA A O 1
ATOM 2887 N N . TRP A 1 375 ? 11.565 10.644 -17.909 1.00 97.69 375 TRP A N 1
ATOM 2888 C CA . TRP A 1 375 ? 12.267 9.418 -18.298 1.00 97.69 375 TRP A CA 1
ATOM 2889 C C . TRP A 1 375 ? 11.391 8.170 -18.141 1.00 97.69 375 TRP A C 1
ATOM 2891 O O . TRP A 1 375 ? 11.419 7.286 -18.992 1.00 97.69 375 TRP A O 1
ATOM 2901 N N . ALA A 1 376 ? 10.593 8.081 -17.075 1.00 98.06 376 ALA A N 1
ATOM 2902 C CA . ALA A 1 376 ? 9.701 6.945 -16.874 1.00 98.06 376 ALA A CA 1
ATOM 2903 C C . ALA A 1 376 ? 8.606 6.872 -17.949 1.00 98.06 376 ALA A C 1
ATOM 2905 O O . ALA A 1 376 ? 8.223 5.773 -18.348 1.00 98.06 376 ALA A O 1
ATOM 2906 N N . VAL A 1 377 ? 8.117 8.019 -18.437 1.00 98.38 377 VAL A N 1
ATOM 2907 C CA . VAL A 1 377 ? 7.187 8.078 -19.576 1.00 98.38 377 VAL A CA 1
ATOM 2908 C C . VAL A 1 377 ? 7.874 7.609 -20.856 1.00 98.38 377 VAL A C 1
ATOM 2910 O O . VAL A 1 377 ? 7.309 6.778 -21.563 1.00 98.38 377 VAL A O 1
ATOM 2913 N N . ASP A 1 378 ? 9.095 8.064 -21.129 1.00 98.38 378 ASP A N 1
ATOM 2914 C CA . ASP A 1 378 ? 9.847 7.621 -22.309 1.00 98.38 378 ASP A CA 1
ATOM 2915 C C . ASP A 1 378 ? 10.128 6.114 -22.247 1.00 98.38 378 ASP A C 1
ATOM 2917 O O . ASP A 1 378 ? 9.888 5.382 -23.207 1.00 98.38 378 ASP A O 1
ATOM 2921 N N . LYS A 1 379 ? 10.537 5.615 -21.073 1.00 97.94 379 LYS A N 1
ATOM 2922 C CA . LYS A 1 379 ? 10.783 4.189 -20.840 1.00 97.94 379 LYS A CA 1
ATOM 2923 C C . LYS A 1 379 ? 9.514 3.351 -20.972 1.00 97.94 379 LYS A C 1
ATOM 2925 O O . LYS A 1 379 ? 9.576 2.202 -21.407 1.00 97.94 379 LYS A O 1
ATOM 2930 N N . MET A 1 380 ? 8.364 3.904 -20.593 1.00 98.12 380 MET A N 1
ATOM 2931 C CA . MET A 1 380 ? 7.064 3.267 -20.787 1.00 98.12 380 MET A CA 1
ATOM 2932 C C . MET A 1 380 ? 6.762 3.081 -22.280 1.00 98.12 380 MET A C 1
ATOM 2934 O O . MET A 1 380 ? 6.344 1.992 -22.664 1.00 98.12 380 MET A O 1
ATOM 2938 N N . GLU A 1 381 ? 6.963 4.110 -23.109 1.00 98.06 381 GLU A N 1
ATOM 2939 C CA . GLU A 1 381 ? 6.728 4.010 -24.558 1.00 98.06 381 GLU A CA 1
ATOM 2940 C C . GLU A 1 381 ? 7.752 3.065 -25.224 1.00 98.06 381 GLU A C 1
ATOM 2942 O O . GLU A 1 381 ? 7.348 2.188 -25.981 1.00 98.06 381 GLU A O 1
ATOM 2947 N N . GLU A 1 382 ? 9.036 3.118 -24.838 1.00 97.44 382 GLU A N 1
ATOM 2948 C CA . GLU A 1 382 ? 10.072 2.172 -25.302 1.00 97.44 382 GLU A CA 1
ATOM 2949 C C . GLU A 1 382 ? 9.675 0.709 -25.034 1.00 97.44 382 GLU A C 1
ATOM 2951 O O . GLU A 1 382 ? 9.772 -0.156 -25.906 1.00 97.44 382 GLU A O 1
ATOM 2956 N N . ARG A 1 383 ? 9.171 0.419 -23.824 1.00 97.81 383 ARG A N 1
ATOM 2957 C CA . ARG A 1 383 ? 8.680 -0.923 -23.487 1.00 97.81 383 ARG A CA 1
ATOM 2958 C C . ARG A 1 383 ? 7.467 -1.306 -24.320 1.00 97.81 383 ARG A C 1
ATOM 2960 O O . ARG A 1 383 ? 7.363 -2.460 -24.714 1.00 97.81 383 ARG A O 1
ATOM 2967 N N . TYR A 1 384 ? 6.551 -0.378 -24.583 1.00 97.81 384 TYR A N 1
ATOM 2968 C CA . TYR A 1 384 ? 5.394 -0.658 -25.430 1.00 97.81 384 TYR A CA 1
ATOM 2969 C C . TYR A 1 384 ? 5.798 -1.052 -26.848 1.00 97.81 384 TYR A C 1
ATOM 2971 O O . TYR A 1 384 ? 5.256 -2.029 -27.366 1.00 97.81 384 TYR A O 1
ATOM 2979 N N . ASP A 1 385 ? 6.758 -0.342 -27.438 1.00 96.69 385 ASP A N 1
ATOM 2980 C CA . ASP A 1 385 ? 7.265 -0.649 -28.774 1.00 96.69 385 ASP A CA 1
ATOM 2981 C C . ASP A 1 385 ? 7.892 -2.046 -28.814 1.00 96.69 385 ASP A C 1
ATOM 2983 O O . ASP A 1 385 ? 7.562 -2.849 -29.688 1.00 96.69 385 ASP A O 1
ATOM 2987 N N . LEU A 1 386 ? 8.710 -2.388 -27.813 1.00 95.69 386 LEU A N 1
ATOM 2988 C CA . LEU A 1 386 ? 9.310 -3.717 -27.697 1.00 95.69 386 LEU A CA 1
ATOM 2989 C C . LEU A 1 386 ? 8.253 -4.821 -27.525 1.00 95.69 386 LEU A C 1
ATOM 2991 O O . LEU A 1 386 ? 8.291 -5.838 -28.219 1.00 95.69 386 LEU A O 1
ATOM 2995 N N . LEU A 1 387 ? 7.272 -4.625 -26.636 1.00 96.94 387 LEU A N 1
ATOM 2996 C CA . LEU A 1 387 ? 6.179 -5.584 -26.444 1.00 96.94 387 LEU A CA 1
ATOM 2997 C C . LEU A 1 387 ? 5.374 -5.783 -27.739 1.00 96.94 387 LEU A C 1
ATOM 2999 O O . LEU A 1 387 ? 5.010 -6.915 -28.065 1.00 96.94 387 LEU A O 1
ATOM 3003 N N . ALA A 1 388 ? 5.126 -4.706 -28.491 1.00 96.44 388 ALA A N 1
ATOM 3004 C CA . ALA A 1 388 ? 4.405 -4.750 -29.758 1.00 96.44 388 ALA A CA 1
ATOM 3005 C C . ALA A 1 388 ? 5.177 -5.519 -30.841 1.00 96.44 388 ALA A C 1
ATOM 3007 O O . ALA A 1 388 ? 4.577 -6.351 -31.520 1.00 96.44 388 ALA A O 1
ATOM 3008 N N . GLN A 1 389 ? 6.491 -5.300 -30.963 1.00 94.69 389 GLN A N 1
ATOM 3009 C CA . GLN A 1 389 ? 7.348 -6.024 -31.911 1.00 94.69 389 GLN A CA 1
ATOM 3010 C C . GLN A 1 389 ? 7.398 -7.528 -31.607 1.00 94.69 389 GLN A C 1
ATOM 3012 O O . GLN A 1 389 ? 7.286 -8.352 -32.509 1.00 94.69 389 GLN A O 1
ATOM 3017 N N . VAL A 1 390 ? 7.466 -7.898 -30.325 1.00 94.75 390 VAL A N 1
ATOM 3018 C CA . VAL A 1 390 ? 7.456 -9.302 -29.872 1.00 94.75 390 VAL A CA 1
ATOM 3019 C C . VAL A 1 390 ? 6.037 -9.912 -29.896 1.00 94.75 390 VAL A C 1
ATOM 3021 O O . VAL A 1 390 ? 5.850 -11.131 -29.791 1.00 94.75 390 VAL A O 1
ATOM 3024 N N . GLY A 1 391 ? 4.996 -9.092 -30.051 1.00 95.06 391 GLY A N 1
ATOM 3025 C CA . GLY A 1 391 ? 3.601 -9.532 -30.110 1.00 95.06 391 GLY A CA 1
ATOM 3026 C C . GLY A 1 391 ? 3.039 -9.996 -28.762 1.00 95.06 391 GLY A C 1
ATOM 3027 O O . GLY A 1 391 ? 2.234 -10.927 -28.715 1.00 95.06 391 GLY A O 1
ATOM 3028 N N . VAL A 1 392 ? 3.470 -9.382 -27.658 1.00 95.94 392 VAL A N 1
ATOM 3029 C CA . VAL A 1 392 ? 2.961 -9.632 -26.298 1.00 95.94 392 VAL A CA 1
ATOM 3030 C C . VAL A 1 392 ? 2.275 -8.390 -25.735 1.00 95.94 392 VAL A C 1
ATOM 3032 O O . VAL A 1 392 ? 2.571 -7.266 -26.122 1.00 95.94 392 VAL A O 1
ATOM 3035 N N . ARG A 1 393 ? 1.322 -8.579 -24.814 1.00 93.06 393 ARG A N 1
ATOM 3036 C CA . ARG A 1 393 ? 0.533 -7.466 -24.248 1.00 93.06 393 ARG A CA 1
ATOM 3037 C C . ARG A 1 393 ? 1.080 -6.919 -22.934 1.00 93.06 393 ARG A C 1
ATOM 3039 O O . ARG A 1 393 ? 0.775 -5.780 -22.585 1.00 93.06 393 ARG A O 1
ATOM 3046 N N . HIS A 1 394 ? 1.828 -7.730 -22.194 1.00 95.31 394 HIS A N 1
ATOM 3047 C CA . HIS A 1 394 ? 2.199 -7.449 -20.813 1.00 95.31 394 HIS A CA 1
ATOM 3048 C C . HIS A 1 394 ? 3.652 -7.852 -20.525 1.00 95.31 394 HIS A C 1
ATOM 3050 O O . HIS A 1 394 ? 4.187 -8.772 -21.149 1.00 95.31 394 HIS A O 1
ATOM 3056 N N . LEU A 1 395 ? 4.280 -7.166 -19.565 1.00 95.75 395 LEU A N 1
ATOM 3057 C CA . LEU A 1 395 ? 5.671 -7.388 -19.154 1.00 95.75 395 LEU A CA 1
ATOM 3058 C C . LEU A 1 395 ? 5.933 -8.820 -18.672 1.00 95.75 395 LEU A C 1
ATOM 3060 O O . LEU A 1 395 ? 6.973 -9.402 -18.958 1.00 95.75 395 LEU A O 1
ATOM 3064 N N . ASP A 1 396 ? 4.984 -9.401 -17.947 1.00 93.06 396 ASP A N 1
ATOM 3065 C CA . ASP A 1 396 ? 5.071 -10.777 -17.461 1.00 93.06 396 ASP A CA 1
ATOM 3066 C C . ASP A 1 396 ? 5.086 -11.784 -18.618 1.00 93.06 396 ASP A C 1
ATOM 3068 O O . ASP A 1 396 ? 5.865 -12.732 -18.607 1.00 93.06 396 ASP A O 1
ATOM 3072 N N . SER A 1 397 ? 4.276 -11.538 -19.650 1.00 94.00 397 SER A N 1
ATOM 3073 C CA . SER A 1 397 ? 4.246 -12.349 -20.865 1.00 94.00 397 SER A CA 1
ATOM 3074 C C . SER A 1 397 ? 5.573 -12.265 -21.614 1.00 94.00 397 SER A C 1
ATOM 3076 O O . SER A 1 397 ? 6.040 -13.275 -22.127 1.00 94.00 397 SER A O 1
ATOM 3078 N N . TYR A 1 398 ? 6.199 -11.084 -21.646 1.00 95.81 398 TYR A N 1
ATOM 3079 C CA . TYR A 1 398 ? 7.544 -10.910 -22.196 1.00 95.81 398 TYR A CA 1
ATOM 3080 C C . TYR A 1 398 ? 8.581 -11.718 -21.409 1.00 95.81 398 TYR A C 1
ATOM 3082 O O . TYR A 1 398 ? 9.295 -12.531 -21.989 1.00 95.81 398 TYR A O 1
ATOM 3090 N N . ASN A 1 399 ? 8.607 -11.565 -20.081 1.00 94.50 399 ASN A N 1
ATOM 3091 C CA . ASN A 1 399 ? 9.588 -12.225 -19.213 1.00 94.50 399 ASN A CA 1
ATOM 3092 C C . ASN A 1 399 ? 9.488 -13.764 -19.237 1.00 94.50 399 ASN A C 1
ATOM 3094 O O . ASN A 1 399 ? 10.471 -14.438 -18.931 1.00 94.50 399 ASN A O 1
ATOM 3098 N N . LYS A 1 400 ? 8.330 -14.321 -19.624 1.00 92.25 400 LYS A N 1
ATOM 3099 C CA . LYS A 1 400 ? 8.096 -15.766 -19.800 1.00 92.25 400 LYS A CA 1
ATOM 3100 C C . LYS A 1 400 ? 8.605 -16.334 -21.136 1.00 92.25 400 LYS A C 1
ATOM 3102 O O . LYS A 1 400 ? 8.678 -17.552 -21.278 1.00 92.25 400 LYS A O 1
ATOM 3107 N N . LEU A 1 401 ? 8.918 -15.504 -22.138 1.00 90.94 401 LEU A N 1
ATOM 3108 C CA . LEU A 1 401 ? 9.318 -15.998 -23.465 1.00 90.94 401 LEU A CA 1
ATOM 3109 C C . LEU A 1 401 ? 10.737 -16.586 -23.484 1.00 90.94 401 LEU A C 1
ATOM 3111 O O . LEU A 1 401 ? 10.962 -17.564 -24.198 1.00 90.94 401 LEU A O 1
ATOM 3115 N N . GLY A 1 402 ? 11.656 -16.028 -22.692 1.00 89.19 402 GLY A N 1
ATOM 3116 C CA . GLY A 1 402 ? 13.087 -16.347 -22.750 1.00 89.19 402 GLY A CA 1
ATOM 3117 C C . GLY A 1 402 ? 13.794 -15.672 -23.933 1.00 89.19 402 GLY A C 1
ATOM 3118 O O . GLY A 1 402 ? 13.153 -15.314 -24.926 1.00 89.19 402 GLY A O 1
ATOM 3119 N N . LYS A 1 403 ? 15.118 -15.490 -23.826 1.00 89.81 403 LYS A N 1
ATOM 3120 C CA . LYS A 1 403 ? 15.903 -14.668 -24.765 1.00 89.81 403 LYS A CA 1
ATOM 3121 C C . LYS A 1 403 ? 15.779 -15.130 -26.220 1.00 89.81 403 LYS A C 1
ATOM 3123 O O . LYS A 1 403 ? 15.462 -14.321 -27.086 1.00 89.81 403 LYS A O 1
ATOM 3128 N N . ASP A 1 404 ? 15.930 -16.428 -26.474 1.00 89.44 404 ASP A N 1
ATOM 3129 C CA . ASP A 1 404 ? 15.933 -16.990 -27.833 1.00 89.44 404 ASP A CA 1
ATOM 3130 C C . ASP A 1 404 ? 14.624 -16.720 -28.585 1.00 89.44 404 ASP A C 1
ATOM 3132 O O . ASP A 1 404 ? 14.634 -16.321 -29.747 1.00 89.44 404 ASP A O 1
ATOM 3136 N N . LYS A 1 405 ? 13.476 -16.875 -27.909 1.00 91.50 405 LYS A N 1
ATOM 3137 C CA . LYS A 1 405 ? 12.163 -16.609 -28.518 1.00 91.50 405 LYS A CA 1
ATOM 3138 C C . LYS A 1 405 ? 11.930 -15.126 -28.762 1.00 91.50 405 LYS A C 1
ATOM 3140 O O . LYS A 1 405 ? 11.200 -14.776 -29.686 1.00 91.50 405 LYS A O 1
ATOM 3145 N N . VAL A 1 406 ? 12.477 -14.260 -27.909 1.00 93.06 406 VAL A N 1
ATOM 3146 C CA . VAL A 1 406 ? 12.408 -12.811 -28.120 1.00 93.06 406 VAL A CA 1
ATOM 3147 C C . VAL A 1 406 ? 13.209 -12.442 -29.368 1.00 93.06 406 VAL A C 1
ATOM 3149 O O . VAL A 1 406 ? 12.670 -11.760 -30.234 1.00 93.06 406 VAL A O 1
ATOM 3152 N N . LEU A 1 407 ? 14.441 -12.940 -29.499 1.00 93.31 407 LEU A N 1
ATOM 3153 C CA . LEU A 1 407 ? 15.305 -12.671 -30.653 1.00 93.31 407 LEU A CA 1
ATOM 3154 C C . LEU A 1 407 ? 14.703 -13.192 -31.967 1.00 93.31 407 LEU A C 1
ATOM 3156 O O . LEU A 1 407 ? 14.626 -12.438 -32.934 1.00 93.31 407 LEU A O 1
ATOM 3160 N N . ASP A 1 408 ? 14.177 -14.422 -31.974 1.00 92.62 408 ASP A N 1
ATOM 3161 C CA . ASP A 1 408 ? 13.490 -15.015 -33.133 1.00 92.62 408 ASP A CA 1
ATOM 3162 C C . ASP A 1 408 ? 12.301 -14.157 -33.595 1.00 92.62 408 ASP A C 1
ATOM 3164 O O . ASP A 1 408 ? 12.163 -13.828 -34.772 1.00 92.62 408 ASP A O 1
ATOM 3168 N N . LYS A 1 409 ? 11.473 -13.698 -32.649 1.00 91.94 409 LYS A N 1
ATOM 3169 C CA . LYS A 1 409 ? 10.325 -12.828 -32.945 1.00 91.94 409 LYS A CA 1
ATOM 3170 C C . LYS A 1 409 ? 10.718 -11.451 -33.469 1.00 91.94 409 LYS A C 1
ATOM 3172 O O . LYS A 1 409 ? 9.960 -10.869 -34.241 1.00 91.94 409 LYS A O 1
ATOM 3177 N N . LEU A 1 410 ? 11.868 -10.934 -33.047 1.00 91.88 410 LEU A N 1
ATOM 3178 C CA . LEU A 1 410 ? 12.426 -9.684 -33.559 1.00 91.88 410 LEU A CA 1
ATOM 3179 C C . LEU A 1 410 ? 13.159 -9.875 -34.897 1.00 91.88 410 LEU A C 1
ATOM 3181 O O . LEU A 1 410 ? 13.474 -8.889 -35.557 1.00 91.88 410 LEU A O 1
ATOM 3185 N N . GLY A 1 411 ? 13.406 -11.121 -35.320 1.00 91.69 411 GLY A N 1
ATOM 3186 C CA . GLY A 1 411 ? 14.197 -11.429 -36.510 1.00 91.69 411 GLY A CA 1
ATOM 3187 C C . GLY A 1 411 ? 15.674 -11.057 -36.360 1.00 91.69 411 GLY A C 1
ATOM 3188 O O . GLY A 1 411 ? 16.327 -10.764 -37.361 1.00 91.69 411 GLY A O 1
ATOM 3189 N N . ILE A 1 412 ? 16.180 -11.033 -35.123 1.00 92.00 412 ILE A N 1
ATOM 3190 C CA . ILE A 1 412 ? 17.560 -10.667 -34.792 1.00 92.00 412 ILE A CA 1
ATOM 3191 C C . ILE A 1 412 ? 18.394 -11.943 -34.681 1.00 92.00 412 ILE A C 1
ATOM 3193 O O . ILE A 1 412 ? 18.018 -12.883 -33.981 1.00 92.00 412 ILE A O 1
ATOM 3197 N N . ASP A 1 413 ? 19.540 -11.962 -35.360 1.00 90.06 413 ASP A N 1
ATOM 3198 C CA . ASP A 1 413 ? 20.511 -13.052 -35.259 1.00 90.06 413 ASP A CA 1
ATOM 3199 C C . ASP A 1 413 ? 21.102 -13.094 -33.833 1.00 90.06 413 ASP A C 1
ATOM 3201 O O . ASP A 1 413 ? 21.642 -12.072 -33.391 1.00 90.06 413 ASP A O 1
ATOM 3205 N N . PRO A 1 414 ? 21.021 -14.224 -33.100 1.00 88.44 414 PRO A N 1
ATOM 3206 C CA . PRO A 1 414 ? 21.565 -14.341 -31.747 1.00 88.44 414 PRO A CA 1
ATOM 3207 C C . PRO A 1 414 ? 23.052 -14.003 -31.613 1.00 88.44 414 PRO A C 1
ATOM 3209 O O . PRO A 1 414 ? 23.464 -13.562 -30.542 1.00 88.44 414 PRO A O 1
ATOM 3212 N N . ASP A 1 415 ? 23.832 -14.170 -32.684 1.00 88.56 415 ASP A N 1
ATOM 3213 C CA . ASP A 1 415 ? 25.271 -13.879 -32.702 1.00 88.56 415 ASP A CA 1
ATOM 3214 C C . ASP A 1 415 ? 25.590 -12.421 -33.104 1.00 88.56 415 ASP A C 1
ATOM 3216 O O . ASP A 1 415 ? 26.758 -12.037 -33.213 1.00 88.56 415 ASP A O 1
ATOM 3220 N N . SER A 1 416 ? 24.570 -11.591 -33.348 1.00 90.44 416 SER A N 1
ATOM 3221 C CA . SER A 1 416 ? 24.745 -10.180 -33.709 1.00 90.44 416 SER A CA 1
ATOM 3222 C C . SER A 1 416 ? 24.946 -9.272 -32.492 1.00 90.44 416 SER A C 1
ATOM 3224 O O . SER A 1 416 ? 24.420 -9.522 -31.409 1.00 90.44 416 SER A O 1
ATOM 3226 N N . GLU A 1 417 ? 25.628 -8.138 -32.690 1.00 88.75 417 GLU A N 1
ATOM 3227 C CA . GLU A 1 417 ? 25.751 -7.089 -31.660 1.00 88.75 417 GLU A CA 1
ATOM 3228 C C . GLU A 1 417 ? 24.380 -6.525 -31.233 1.00 88.75 417 GLU A C 1
ATOM 3230 O O . GLU A 1 417 ? 24.207 -6.070 -30.103 1.00 88.75 417 GLU A O 1
ATOM 3235 N N . GLU A 1 418 ? 23.373 -6.585 -32.110 1.00 87.62 418 GLU A N 1
ATOM 3236 C CA . GLU A 1 418 ? 22.011 -6.136 -31.807 1.00 87.62 418 GLU A CA 1
ATOM 3237 C C . GLU A 1 418 ? 21.339 -7.020 -30.739 1.00 87.62 418 GLU A C 1
ATOM 3239 O O . GLU A 1 418 ? 20.602 -6.512 -29.890 1.00 87.62 418 GLU A O 1
ATOM 3244 N N . ALA A 1 419 ? 21.660 -8.319 -30.700 1.00 87.50 419 ALA A N 1
ATOM 3245 C CA . ALA A 1 419 ? 21.129 -9.258 -29.711 1.00 87.50 419 ALA A CA 1
ATOM 3246 C C . ALA A 1 419 ? 21.596 -8.965 -28.271 1.00 87.50 419 ALA A C 1
ATOM 3248 O O . ALA A 1 419 ? 20.931 -9.365 -27.308 1.00 87.50 419 ALA A O 1
ATOM 3249 N N . GLU A 1 420 ? 22.715 -8.254 -28.091 1.00 86.94 420 GLU A N 1
ATOM 3250 C CA . GLU A 1 420 ? 23.185 -7.816 -26.770 1.00 86.94 420 GLU A CA 1
ATOM 3251 C C . GLU A 1 420 ? 22.311 -6.699 -26.185 1.00 86.94 420 GLU A C 1
ATOM 3253 O O . GLU A 1 420 ? 22.130 -6.623 -24.969 1.00 86.94 420 GLU A O 1
ATOM 3258 N N . GLY A 1 421 ? 21.735 -5.853 -27.046 1.00 86.31 421 GLY A N 1
ATOM 3259 C CA . GLY A 1 421 ? 20.865 -4.747 -26.644 1.00 86.31 421 GLY A CA 1
ATOM 3260 C C . GLY A 1 421 ? 19.458 -5.181 -26.226 1.00 86.31 421 GLY A C 1
ATOM 3261 O O . GLY A 1 421 ? 18.755 -4.415 -25.564 1.00 86.31 421 GLY A O 1
ATOM 3262 N N . VAL A 1 422 ? 19.043 -6.400 -26.582 1.00 90.31 422 VAL A N 1
ATOM 3263 C CA . VAL A 1 422 ? 17.711 -6.930 -26.273 1.00 90.31 422 VAL A CA 1
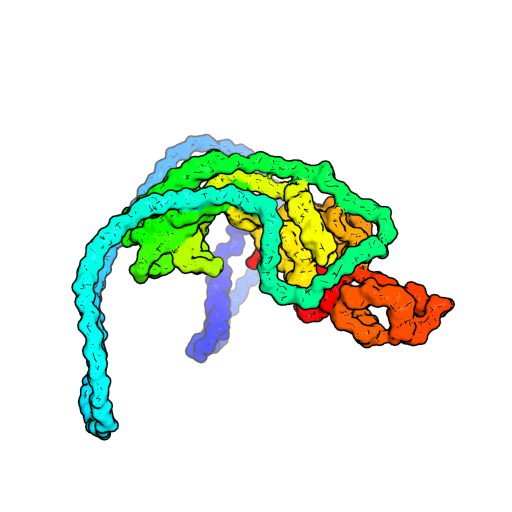ATOM 3264 C C . VAL A 1 422 ? 17.711 -7.572 -24.880 1.00 90.31 422 VAL A C 1
ATOM 3266 O O . VAL A 1 422 ? 18.368 -8.598 -24.666 1.00 90.31 422 VAL A O 1
ATOM 3269 N N . PRO A 1 423 ? 16.968 -7.012 -23.907 1.00 90.31 423 PRO A N 1
ATOM 3270 C CA . PRO A 1 423 ? 16.942 -7.556 -22.558 1.00 90.31 423 PRO A CA 1
ATOM 3271 C C . PRO A 1 423 ? 16.201 -8.894 -22.540 1.00 90.31 423 PRO A C 1
ATOM 3273 O O . PRO A 1 423 ? 15.056 -8.976 -22.973 1.00 90.31 423 PRO A O 1
ATOM 3276 N N . GLU A 1 424 ? 16.809 -9.934 -21.973 1.00 88.56 424 GLU A N 1
ATOM 3277 C CA . GLU A 1 424 ? 16.141 -11.232 -21.794 1.00 88.56 424 GLU A CA 1
ATOM 3278 C C . GLU A 1 424 ? 14.898 -11.116 -20.900 1.00 88.56 424 GLU A C 1
ATOM 3280 O O . GLU A 1 424 ? 13.832 -11.645 -21.211 1.00 88.56 424 GLU A O 1
ATOM 3285 N N . ARG A 1 425 ? 15.035 -10.384 -19.792 1.00 92.00 425 ARG A N 1
ATOM 3286 C CA . ARG A 1 425 ? 13.946 -10.034 -18.882 1.00 92.00 425 ARG A CA 1
ATOM 3287 C C . ARG A 1 425 ? 14.025 -8.558 -18.549 1.00 92.00 425 ARG A C 1
ATOM 3289 O O . ARG A 1 425 ? 15.099 -7.961 -18.481 1.00 92.00 425 ARG A O 1
ATOM 3296 N N . MET A 1 426 ? 12.866 -7.972 -18.305 1.00 95.50 426 MET A N 1
ATOM 3297 C CA . MET A 1 426 ? 12.730 -6.593 -17.877 1.00 95.50 426 MET A CA 1
ATOM 3298 C C . MET A 1 426 ? 12.211 -6.543 -16.434 1.00 95.50 426 MET A C 1
ATOM 3300 O O . MET A 1 426 ? 11.162 -7.132 -16.153 1.00 95.50 426 MET A O 1
ATOM 3304 N N . PRO A 1 427 ? 12.880 -5.808 -15.523 1.00 97.00 427 PRO A N 1
ATOM 3305 C CA . PRO A 1 427 ? 12.407 -5.663 -14.152 1.00 97.00 427 PRO A CA 1
ATOM 3306 C C . PRO A 1 427 ? 11.132 -4.821 -14.109 1.00 97.00 427 PRO A C 1
ATOM 3308 O O . PRO A 1 427 ? 10.950 -3.893 -14.910 1.00 97.00 427 PRO A O 1
ATOM 3311 N N . TYR A 1 428 ? 10.283 -5.065 -13.118 1.00 98.25 428 TYR A N 1
ATOM 3312 C CA . TYR A 1 428 ? 9.280 -4.080 -12.731 1.00 98.25 428 TYR A CA 1
ATOM 3313 C C . TYR A 1 428 ? 9.972 -2.826 -12.195 1.00 98.25 428 TYR A C 1
ATOM 3315 O O . TYR A 1 428 ? 11.009 -2.916 -11.542 1.00 98.25 428 TYR A O 1
ATOM 3323 N N . ILE A 1 429 ? 9.410 -1.651 -12.461 1.00 98.50 429 ILE A N 1
ATOM 3324 C CA . ILE A 1 429 ? 9.937 -0.380 -11.953 1.00 98.50 429 ILE A CA 1
ATOM 3325 C C . ILE A 1 429 ? 8.914 0.206 -10.989 1.00 98.50 429 ILE A C 1
ATOM 3327 O O . ILE A 1 429 ? 7.772 0.440 -11.373 1.00 98.50 429 ILE A O 1
ATOM 3331 N N . VAL A 1 430 ? 9.318 0.473 -9.749 1.00 98.50 430 VAL A N 1
ATOM 3332 C CA . VAL A 1 430 ? 8.471 1.125 -8.745 1.00 98.50 430 VAL A CA 1
ATOM 3333 C C . VAL A 1 430 ? 9.033 2.508 -8.436 1.00 98.50 430 VAL A C 1
ATOM 3335 O O . VAL A 1 430 ? 10.149 2.646 -7.935 1.00 98.50 430 VAL A O 1
ATOM 3338 N N . ILE A 1 431 ? 8.256 3.543 -8.744 1.00 98.31 431 ILE A N 1
ATOM 3339 C CA . ILE A 1 431 ? 8.600 4.935 -8.452 1.00 98.31 431 ILE A CA 1
ATOM 3340 C C . ILE A 1 431 ? 7.908 5.332 -7.155 1.00 98.31 431 ILE A C 1
ATOM 3342 O O . ILE A 1 431 ? 6.681 5.307 -7.068 1.00 98.31 431 ILE A O 1
ATOM 3346 N N . ILE A 1 432 ? 8.698 5.695 -6.152 1.00 97.94 432 ILE A N 1
ATOM 3347 C CA . ILE A 1 432 ? 8.252 5.977 -4.791 1.00 97.94 432 ILE A CA 1
ATOM 3348 C C . ILE A 1 432 ? 8.541 7.440 -4.478 1.00 97.94 432 ILE A C 1
ATOM 3350 O O . ILE A 1 432 ? 9.695 7.862 -4.514 1.00 97.94 432 ILE A O 1
ATOM 3354 N N . ALA A 1 433 ? 7.510 8.210 -4.142 1.00 95.56 433 ALA A N 1
ATOM 3355 C CA . ALA A 1 433 ? 7.646 9.602 -3.725 1.00 95.56 433 ALA A CA 1
ATOM 3356 C C . ALA A 1 433 ? 7.031 9.798 -2.338 1.00 95.56 433 ALA A C 1
ATOM 3358 O O . ALA A 1 433 ? 5.834 9.572 -2.166 1.00 95.56 433 ALA A O 1
ATOM 3359 N N . ASP A 1 434 ? 7.828 10.237 -1.358 1.00 93.88 434 ASP A N 1
ATOM 3360 C CA . ASP A 1 434 ? 7.339 10.436 0.017 1.00 93.88 434 ASP A CA 1
ATOM 3361 C C . ASP A 1 434 ? 6.326 11.593 0.121 1.00 93.88 434 ASP A C 1
ATOM 3363 O O . ASP A 1 434 ? 5.326 11.500 0.834 1.00 93.88 434 ASP A O 1
ATOM 3367 N N . GLU A 1 435 ? 6.555 12.693 -0.596 1.00 93.00 435 GLU A N 1
ATOM 3368 C CA . GLU A 1 435 ? 5.680 13.866 -0.551 1.00 93.00 435 GLU A CA 1
ATOM 3369 C C . GLU A 1 435 ? 5.434 14.422 -1.954 1.00 93.00 435 GLU A C 1
ATOM 3371 O O . GLU A 1 435 ? 6.162 15.288 -2.444 1.00 93.00 435 GLU A O 1
ATOM 3376 N N . MET A 1 436 ? 4.371 13.942 -2.605 1.00 91.50 436 MET A N 1
ATOM 3377 C CA . MET A 1 436 ? 3.997 14.417 -3.939 1.00 91.50 436 MET A CA 1
ATOM 3378 C C . MET A 1 436 ? 3.588 15.892 -3.941 1.00 91.50 436 MET A C 1
ATOM 3380 O O . MET A 1 436 ? 3.744 16.556 -4.963 1.00 91.50 436 MET A O 1
ATOM 3384 N N . ALA A 1 437 ? 3.101 16.438 -2.818 1.00 90.12 437 ALA A N 1
ATOM 3385 C CA . ALA A 1 437 ? 2.725 17.848 -2.754 1.00 90.12 437 ALA A CA 1
ATOM 3386 C C . ALA A 1 437 ? 3.931 18.765 -3.012 1.00 90.12 437 ALA A C 1
ATOM 3388 O O . ALA A 1 437 ? 3.795 19.780 -3.692 1.00 90.12 437 ALA A O 1
ATOM 3389 N N . ASP A 1 438 ? 5.121 18.388 -2.538 1.00 88.88 438 ASP A N 1
ATOM 3390 C CA . ASP A 1 438 ? 6.340 19.178 -2.738 1.00 88.88 438 ASP A CA 1
ATOM 3391 C C . ASP A 1 438 ? 6.782 19.155 -4.225 1.00 88.88 438 ASP A C 1
ATOM 3393 O O . ASP A 1 438 ? 7.248 20.175 -4.749 1.00 88.88 438 ASP A O 1
ATOM 3397 N N . LEU A 1 439 ? 6.536 18.043 -4.939 1.00 87.81 439 LEU A N 1
ATOM 3398 C CA . LEU A 1 439 ? 6.714 17.947 -6.398 1.00 87.81 439 LEU A CA 1
ATOM 3399 C C . LEU A 1 439 ? 5.742 18.871 -7.141 1.00 87.81 439 LEU A C 1
ATOM 3401 O O . LEU A 1 439 ? 6.155 19.674 -7.984 1.00 87.81 439 LEU A 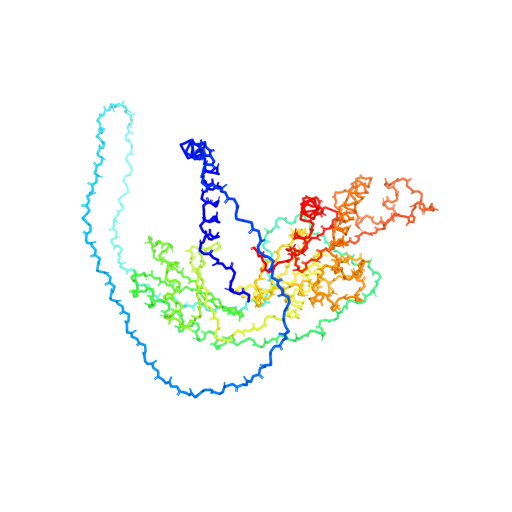O 1
ATOM 3405 N N . MET A 1 440 ? 4.459 18.813 -6.774 1.00 89.12 440 MET A N 1
ATOM 3406 C CA . MET A 1 440 ? 3.405 19.617 -7.400 1.00 89.12 440 MET A CA 1
ATOM 3407 C C . MET A 1 440 ? 3.602 21.120 -7.189 1.00 89.12 440 MET A C 1
ATOM 3409 O O . MET A 1 440 ? 3.307 21.924 -8.070 1.00 89.12 440 MET A O 1
ATOM 3413 N N . MET A 1 441 ? 4.135 21.523 -6.036 1.00 84.81 441 MET A N 1
ATOM 3414 C CA . MET A 1 441 ? 4.404 22.931 -5.741 1.00 84.81 441 MET A CA 1
ATOM 3415 C C . MET A 1 441 ? 5.556 23.513 -6.573 1.00 84.81 441 MET A C 1
ATOM 3417 O O . MET A 1 441 ? 5.587 24.723 -6.792 1.00 84.81 441 MET A O 1
ATOM 3421 N N . THR A 1 442 ? 6.494 22.680 -7.036 1.00 76.06 442 THR A N 1
ATOM 3422 C CA . THR A 1 442 ? 7.702 23.145 -7.737 1.00 76.06 442 THR A CA 1
ATOM 3423 C C . THR A 1 442 ? 7.534 23.160 -9.258 1.00 76.06 442 THR A C 1
ATOM 3425 O O . THR A 1 442 ? 7.960 24.113 -9.908 1.00 76.06 442 THR A O 1
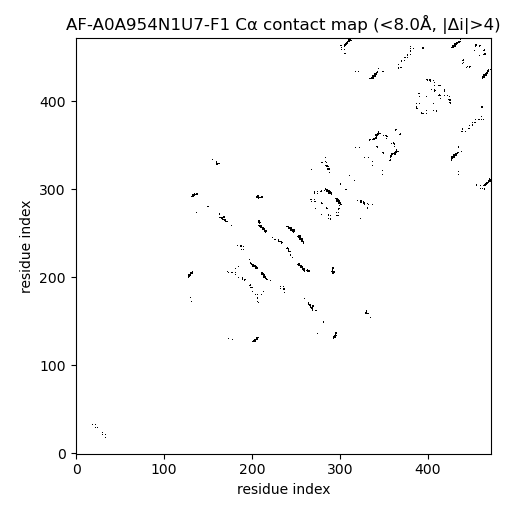ATOM 3428 N N . ALA A 1 443 ? 6.906 22.125 -9.825 1.00 72.25 443 ALA A N 1
ATOM 3429 C CA . ALA A 1 443 ? 6.732 21.946 -11.271 1.00 72.25 443 ALA A CA 1
ATOM 3430 C C . ALA A 1 443 ? 5.370 21.300 -11.595 1.00 72.25 443 ALA A C 1
ATOM 3432 O O . ALA A 1 443 ? 5.281 20.328 -12.340 1.00 72.25 443 ALA A O 1
ATOM 3433 N N . GLY A 1 444 ? 4.298 21.832 -10.994 1.00 79.31 444 GLY A N 1
ATOM 3434 C CA . GLY A 1 444 ? 2.994 21.164 -10.920 1.00 79.31 444 GLY A CA 1
ATOM 3435 C C . GLY A 1 444 ? 2.430 20.647 -12.236 1.00 79.31 444 GLY A C 1
ATOM 3436 O O . GLY A 1 444 ? 2.021 19.497 -12.286 1.00 79.31 444 GLY A O 1
ATOM 3437 N N . LYS A 1 445 ? 2.450 21.448 -13.310 1.00 88.50 445 LYS A N 1
ATOM 3438 C CA . LYS A 1 445 ? 1.830 21.047 -14.585 1.00 88.50 445 LYS A CA 1
ATOM 3439 C C . LYS A 1 445 ? 2.532 19.861 -15.242 1.00 88.50 445 LYS A C 1
ATOM 3441 O O . LYS A 1 445 ? 1.852 18.943 -15.687 1.00 88.50 445 LYS A O 1
ATOM 3446 N N . ASP A 1 446 ? 3.858 19.882 -15.301 1.00 91.81 446 ASP A N 1
ATOM 3447 C CA . ASP A 1 446 ? 4.627 18.848 -15.998 1.00 91.81 446 ASP A CA 1
ATOM 3448 C C . ASP A 1 446 ? 4.633 17.551 -15.174 1.00 91.81 446 ASP A C 1
ATOM 3450 O O . ASP A 1 446 ? 4.297 16.481 -15.680 1.00 91.81 446 ASP A O 1
ATOM 3454 N N . VAL A 1 447 ? 4.868 17.655 -13.859 1.00 93.31 447 VAL A N 1
ATOM 3455 C CA . VAL A 1 447 ? 4.787 16.519 -12.923 1.00 93.31 447 VAL A CA 1
ATOM 3456 C C . VAL A 1 447 ? 3.407 15.856 -12.970 1.00 93.31 447 VAL A C 1
ATOM 3458 O O . VAL A 1 447 ? 3.314 14.630 -13.048 1.00 93.31 447 VAL A O 1
ATOM 3461 N N . GLU A 1 448 ? 2.331 16.645 -12.939 1.00 94.44 448 GLU A N 1
ATOM 3462 C CA . GLU A 1 448 ? 0.959 16.143 -13.039 1.00 94.44 448 GLU A CA 1
ATOM 3463 C C . GLU A 1 448 ? 0.724 15.414 -14.364 1.00 94.44 448 GLU A C 1
ATOM 3465 O O . GLU A 1 448 ? 0.201 14.298 -14.362 1.00 94.44 448 GLU A O 1
ATOM 3470 N N . GLN A 1 449 ? 1.165 15.984 -15.489 1.00 95.50 449 GLN A N 1
ATOM 3471 C CA . GLN A 1 449 ? 1.043 15.344 -16.800 1.00 95.50 449 GLN A CA 1
ATOM 3472 C C . GLN A 1 449 ? 1.777 14.002 -16.863 1.00 95.50 449 GLN A C 1
ATOM 3474 O O . GLN A 1 449 ? 1.207 13.023 -17.354 1.00 95.50 449 GLN A O 1
ATOM 3479 N N . HIS A 1 450 ? 3.002 13.919 -16.337 1.00 96.75 450 HIS A N 1
ATOM 3480 C CA . HIS A 1 450 ? 3.749 12.663 -16.299 1.00 96.75 450 HIS A CA 1
ATOM 3481 C C . HIS A 1 450 ? 3.067 11.618 -15.411 1.00 96.75 450 HIS A C 1
ATOM 3483 O O . HIS A 1 450 ? 2.913 10.470 -15.831 1.00 96.75 450 HIS A O 1
ATOM 3489 N N . ILE A 1 451 ? 2.589 12.004 -14.223 1.00 96.19 451 ILE A N 1
ATOM 3490 C CA . ILE A 1 451 ? 1.866 11.095 -13.321 1.00 96.19 451 ILE A CA 1
ATOM 3491 C C . ILE A 1 451 ? 0.579 10.589 -13.972 1.00 96.19 451 ILE A C 1
ATOM 3493 O O . ILE A 1 451 ? 0.329 9.386 -13.938 1.00 96.19 451 ILE A O 1
ATOM 3497 N N . ILE A 1 452 ? -0.208 11.461 -14.610 1.00 96.56 452 ILE A N 1
ATOM 3498 C CA . ILE A 1 452 ? -1.423 11.064 -15.337 1.00 96.56 452 ILE A CA 1
ATOM 3499 C C . ILE A 1 452 ? -1.074 10.068 -16.445 1.00 96.56 452 ILE A C 1
ATOM 3501 O O . ILE A 1 452 ? -1.715 9.021 -16.560 1.00 96.56 452 ILE A O 1
ATOM 3505 N N . ARG A 1 453 ? -0.046 10.364 -17.248 1.00 97.44 453 ARG A N 1
ATOM 3506 C CA . ARG A 1 453 ? 0.364 9.509 -18.368 1.00 97.44 453 ARG A CA 1
ATOM 3507 C C . ARG A 1 453 ? 0.794 8.123 -17.893 1.00 97.44 453 ARG A C 1
ATOM 3509 O O . ARG A 1 453 ? 0.338 7.123 -18.449 1.00 97.44 453 ARG A O 1
ATOM 3516 N N . LEU A 1 454 ? 1.621 8.070 -16.850 1.00 97.81 454 LEU A N 1
ATOM 3517 C CA . LEU A 1 454 ? 2.062 6.824 -16.230 1.00 97.81 454 LEU A CA 1
ATOM 3518 C C . LEU A 1 454 ? 0.875 6.065 -15.635 1.00 97.81 454 LEU A C 1
ATOM 3520 O O . LEU A 1 454 ? 0.686 4.894 -15.955 1.00 97.81 454 LEU A O 1
ATOM 3524 N N . ALA A 1 455 ? 0.024 6.724 -14.850 1.00 96.31 455 ALA A N 1
ATOM 3525 C CA . ALA A 1 455 ? -1.117 6.081 -14.206 1.00 96.31 455 ALA A CA 1
ATOM 3526 C C . ALA A 1 455 ? -2.098 5.442 -15.208 1.00 96.31 455 ALA A C 1
ATOM 3528 O O . ALA A 1 455 ? -2.716 4.419 -14.918 1.00 96.31 455 ALA A O 1
ATOM 3529 N N . GLN A 1 456 ? -2.236 6.035 -16.397 1.00 95.62 456 GLN A N 1
ATOM 3530 C CA . GLN A 1 456 ? -3.145 5.555 -17.437 1.00 95.62 456 GLN A CA 1
ATOM 3531 C C . GLN A 1 456 ? -2.597 4.381 -18.251 1.00 95.62 456 GLN A C 1
ATOM 3533 O O . GLN A 1 456 ? -3.371 3.522 -18.668 1.00 95.62 456 GLN A O 1
ATOM 3538 N N . LYS A 1 457 ? -1.289 4.359 -18.534 1.00 96.12 457 LYS A N 1
ATOM 3539 C CA . LYS A 1 457 ? -0.709 3.435 -19.524 1.00 96.12 457 LYS A CA 1
ATOM 3540 C C . LYS A 1 457 ? 0.335 2.477 -18.952 1.00 96.12 457 LYS A C 1
ATOM 3542 O O . LYS A 1 457 ? 0.615 1.450 -19.552 1.00 96.12 457 LYS A O 1
ATOM 3547 N N . SER A 1 458 ? 0.924 2.749 -17.796 1.00 97.12 458 SER A N 1
ATOM 3548 C CA . SER A 1 458 ? 2.180 2.082 -17.435 1.00 97.12 458 SER A CA 1
ATOM 3549 C C . SER A 1 458 ? 2.035 0.695 -16.780 1.00 97.12 458 SER A C 1
ATOM 3551 O O . SER A 1 458 ? 3.000 -0.072 -16.741 1.00 97.12 458 SER A O 1
ATOM 3553 N N . ARG A 1 459 ? 0.809 0.297 -16.395 1.00 96.25 459 ARG A N 1
ATOM 3554 C CA . ARG A 1 459 ? 0.494 -1.034 -15.831 1.00 96.25 459 ARG A CA 1
ATOM 3555 C C . ARG A 1 459 ? 1.009 -2.189 -16.691 1.00 96.25 459 ARG A C 1
ATOM 3557 O O . ARG A 1 459 ? 1.620 -3.114 -16.167 1.00 96.25 459 ARG A O 1
ATOM 3564 N N . ALA A 1 460 ? 0.734 -2.163 -17.996 1.00 94.88 460 ALA A N 1
ATOM 3565 C CA . ALA A 1 460 ? 1.040 -3.287 -18.884 1.00 94.88 460 ALA A CA 1
ATOM 3566 C C . ALA A 1 460 ? 2.551 -3.490 -19.072 1.00 94.88 460 ALA A C 1
ATOM 3568 O O . ALA A 1 460 ? 3.006 -4.620 -19.222 1.00 94.88 460 ALA A O 1
ATOM 3569 N N . VAL A 1 461 ? 3.322 -2.405 -19.009 1.00 97.12 461 VAL A N 1
ATOM 3570 C CA . VAL A 1 461 ? 4.785 -2.414 -19.148 1.00 97.12 461 VAL A CA 1
ATOM 3571 C C . VAL A 1 461 ? 5.512 -2.539 -17.802 1.00 97.12 461 VAL A C 1
ATOM 3573 O O . VAL A 1 461 ? 6.738 -2.435 -17.753 1.00 97.12 461 VAL A O 1
ATOM 3576 N N . GLY A 1 462 ? 4.767 -2.764 -16.714 1.00 97.19 462 GLY A N 1
ATOM 3577 C CA . GLY A 1 462 ? 5.284 -3.021 -15.369 1.00 97.19 462 GLY A CA 1
ATOM 3578 C C . GLY A 1 462 ? 6.023 -1.841 -14.741 1.00 97.19 462 GLY A C 1
ATOM 3579 O O . GLY A 1 462 ? 7.066 -2.033 -14.117 1.00 97.19 462 GLY A O 1
ATOM 3580 N N . ILE A 1 463 ? 5.505 -0.625 -14.919 1.00 98.38 463 ILE A N 1
ATOM 3581 C CA . ILE A 1 463 ? 5.945 0.555 -14.170 1.00 98.38 463 ILE A CA 1
ATOM 3582 C C . ILE A 1 463 ? 4.808 0.945 -13.219 1.00 98.38 463 ILE A C 1
ATOM 3584 O O . ILE A 1 463 ? 3.646 1.016 -13.614 1.00 98.38 463 ILE A O 1
ATOM 3588 N N . HIS A 1 464 ? 5.142 1.167 -11.953 1.00 98.38 464 HIS A N 1
ATOM 3589 C CA . HIS A 1 464 ? 4.198 1.362 -10.859 1.00 98.38 464 HIS A CA 1
ATOM 3590 C C . HIS A 1 464 ? 4.553 2.617 -10.066 1.00 98.38 464 HIS A C 1
ATOM 3592 O O . HIS A 1 464 ? 5.723 2.980 -9.943 1.00 98.38 464 HIS A O 1
ATOM 3598 N N . LEU A 1 465 ? 3.536 3.283 -9.517 1.00 98.00 465 LEU A N 1
ATOM 3599 C CA . LEU A 1 465 ? 3.702 4.521 -8.750 1.00 98.00 465 LEU A CA 1
ATOM 3600 C C . LEU A 1 465 ? 3.242 4.288 -7.314 1.00 98.00 465 LEU A C 1
ATOM 3602 O O . LEU A 1 465 ? 2.144 3.783 -7.107 1.00 98.00 465 LEU A O 1
ATOM 3606 N N . ILE A 1 466 ? 4.047 4.702 -6.342 1.00 97.75 466 ILE A N 1
ATOM 3607 C CA . ILE A 1 466 ? 3.673 4.817 -4.934 1.00 97.75 466 ILE A CA 1
ATOM 3608 C C . ILE A 1 466 ? 3.885 6.276 -4.547 1.00 97.75 466 ILE A C 1
ATOM 3610 O O . ILE A 1 466 ? 5.010 6.727 -4.333 1.00 97.75 466 ILE A O 1
ATOM 3614 N N . LEU A 1 467 ? 2.795 7.032 -4.503 1.00 96.44 467 LEU A N 1
ATOM 3615 C CA . LEU A 1 467 ? 2.811 8.453 -4.187 1.00 96.44 467 LEU A CA 1
ATOM 3616 C C . LEU A 1 467 ? 2.269 8.645 -2.781 1.00 96.44 467 LEU A C 1
ATOM 3618 O O . LEU A 1 467 ? 1.178 8.179 -2.471 1.00 96.44 467 LEU A O 1
ATOM 3622 N N . ALA A 1 468 ? 3.010 9.337 -1.930 1.00 95.88 468 ALA A N 1
ATOM 3623 C CA . ALA A 1 468 ? 2.576 9.652 -0.584 1.00 95.88 468 ALA A CA 1
ATOM 3624 C C . ALA A 1 468 ? 2.403 11.166 -0.403 1.00 95.88 468 ALA A C 1
ATOM 3626 O O . ALA A 1 468 ? 3.042 11.976 -1.075 1.00 95.88 468 ALA A O 1
ATOM 3627 N N . THR A 1 469 ? 1.501 11.564 0.492 1.00 94.00 469 THR A N 1
ATOM 3628 C CA . THR A 1 469 ? 1.325 12.961 0.888 1.00 94.00 469 THR A CA 1
ATOM 3629 C C . THR A 1 469 ? 0.837 13.106 2.322 1.00 94.00 469 THR A C 1
ATOM 3631 O O . THR A 1 469 ? 0.026 12.317 2.816 1.00 94.00 469 THR A O 1
ATOM 3634 N N . GLN A 1 470 ? 1.333 14.139 3.003 1.00 91.94 470 GLN A N 1
ATOM 3635 C CA . GLN A 1 470 ? 0.817 14.576 4.301 1.00 91.94 470 GLN A CA 1
ATOM 3636 C C . GLN A 1 470 ? -0.227 15.694 4.194 1.00 91.94 470 GLN A C 1
ATOM 3638 O O . GLN A 1 470 ? -0.805 16.094 5.208 1.00 91.94 470 GLN A O 1
ATOM 3643 N N . LYS A 1 471 ? -0.476 16.193 2.978 1.00 87.56 471 LYS A N 1
ATOM 3644 C CA . LYS A 1 471 ? -1.404 17.286 2.664 1.00 87.56 471 LYS A CA 1
ATOM 3645 C C . LYS A 1 471 ? -2.449 16.792 1.647 1.00 87.56 471 LYS A C 1
ATOM 3647 O O . LYS A 1 471 ? -2.370 17.192 0.487 1.00 87.56 471 LYS A O 1
ATOM 3652 N N . PRO A 1 472 ? -3.343 15.874 2.063 1.00 78.88 472 PRO A N 1
ATOM 3653 C CA . PRO A 1 472 ? -4.327 15.269 1.172 1.00 78.88 472 PRO A CA 1
ATOM 3654 C C . PRO A 1 472 ? -5.370 16.251 0.647 1.00 78.88 472 PRO A C 1
ATOM 3656 O O . PRO A 1 472 ? -5.671 17.239 1.361 1.00 78.88 472 PRO A O 1
#

Solvent-accessible surface area (backbone atoms only — not comparable to full-atom values): 29160 Å² total; per-residue (Å²): 145,80,89,80,80,52,70,69,58,52,52,52,51,54,50,51,53,52,52,52,50,28,62,69,43,91,50,73,65,43,40,52,53,48,57,54,63,72,65,58,78,78,86,84,71,82,85,83,83,88,8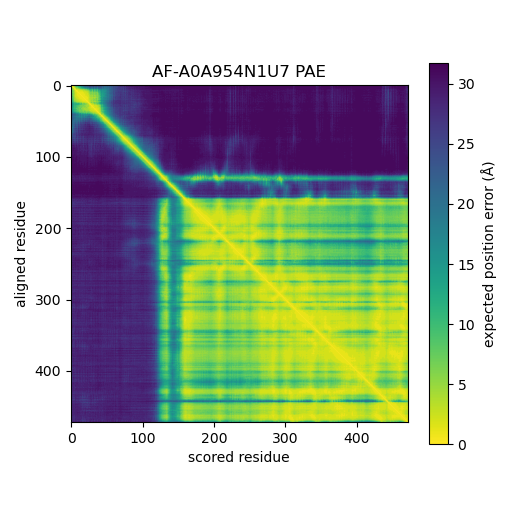1,89,82,81,89,83,84,92,83,86,90,81,91,82,89,83,81,91,81,90,80,88,82,84,85,84,86,85,84,86,82,88,81,90,78,84,89,80,88,85,84,84,85,84,87,85,84,87,88,82,88,82,90,83,86,88,84,88,80,90,75,87,77,78,82,72,80,78,68,85,78,80,76,73,85,74,77,67,47,75,43,74,46,36,81,60,72,78,74,82,71,89,62,91,69,93,68,96,70,87,81,81,83,89,60,87,87,69,82,64,62,63,63,83,85,44,63,76,65,67,87,78,65,56,71,65,50,55,58,49,47,54,55,50,49,56,48,48,43,49,52,40,44,76,74,73,40,66,53,41,70,56,39,33,34,40,23,46,51,30,32,34,37,32,29,44,68,47,90,88,67,59,66,71,62,61,55,67,38,29,67,60,49,11,61,76,70,72,43,100,53,42,48,69,43,74,67,37,90,96,48,95,31,34,33,40,37,35,68,42,95,74,59,51,72,87,40,68,32,52,46,50,71,66,34,48,71,69,40,68,78,29,94,42,32,31,53,78,50,58,48,65,44,32,30,68,40,72,45,36,43,76,82,48,38,59,45,80,46,70,33,47,90,91,68,46,49,68,57,51,54,52,38,41,53,48,29,37,55,53,72,48,51,50,73,52,36,29,33,43,44,37,30,73,79,63,68,87,57,53,87,57,59,82,50,82,30,47,80,52,68,65,32,47,51,65,67,59,47,42,52,50,43,50,48,48,48,53,52,40,51,55,45,47,54,54,30,56,62,58,70,41,84,36,44,69,61,48,48,69,56,39,49,70,55,47,32,59,55,66,70,45,56,82,89,40,80,68,44,73,74,54,72,50,61,75,45,34,37,40,39,36,30,60,49,46,62,65,45,43,74,74,45,36,72,62,45,48,52,36,50,52,54,40,74,74,60,18,55,42,57,34,39,32,43,39,38,20,25,61,79,117

Secondary structure (DSSP, 8-state):
--S---HHHHHHHHHHHHHHHHHH-SSHHHHHHHHHHTTS-STT-PPPPPPP-------------------PPPPPPPPPPPPP----PPP--------------------------PPP-----PPPEEEPP--S------------------S---PPPPGGGSPPPPPP-HHHHHHHHHHHHHHHHHHHHHTT--EEEEEEEE-SSEEEEEEEEPTT--HHHHHHTHHHHHHHHT-S--EEE-SPTTSSSEEEEEE-SSPPPPPHHHHHHHHHHHHHTSSSEEEEEE-TT--EEEEETTTS-EEEEE--TTSSHHHHHHHHHHHHHHH--TTTEEEEEE-TTSSSSGGGTT-TTBSSSPB--HHHHHHHHHHHHHHHHHHHHHHHHHT-SSHHHHHTT-HHHHHHHHT--TTSHHHHHS-SS--EEEEEES-HHHHHHHHHHHHHHHHHHHHHHTTTTTEEEEEEES--